Protein AF-A0A955YNJ1-F1 (afdb_monomer)

Secondary structure (DSSP, 8-state):
--HHHHHHHHHHHH-S-EEHHHHHHHHHHTT--S---S-HHHHHHHHHHHHHHHSSS--SEEEEETTEEEETTS-HHHHHHHHH--S---PPPPP-----------------------------------------S----------S---------------------------------------------------------------------------------------TTPPPPTT---THHHHHHHHHHHHTS--S-EEHHHHHHHHHHTTSS-S-HHHHHHHHHHHHHHHHHHHHHTTPPPSEEEETTEEEEGGGGS-HHHHHHHHHHHHHHHHHHHHHHHHHHHHHHHS-HHHHHHHHHHHHHHTTEEEEEE---TT--TTEEEEEEEEEETTEEEEEEEEEESSS-B-HHHHHHHHHHGGGGTS-SEEEEEESSPBPHHHHHHHT-TTSPPEEEE-HHHHHHHHHHHT--

Nearest PDB structures (foldseek):
  4oc8-assembly1_B  TM=5.373E-01  e=1.721E-03  Azoarcus olearius
  6hlq-assembly1_E  TM=5.068E-01  e=3.577E-02  Saccharomyces cerevisiae S288C
  3ixm-assembly1_A  TM=4.733E-01  e=4.943E-01  Bordetella bronchiseptica

pLDDT: mean 71.34, std 25.49, range [25.73, 97.44]

Mean predicted aligned error: 22.09 Å

Structure (mmCIF, N/CA/C/O backbone):
data_AF-A0A955YNJ1-F1
#
_entry.id   AF-A0A955YNJ1-F1
#
loop_
_atom_site.group_PDB
_atom_site.id
_atom_site.type_symbol
_atom_site.label_atom_id
_atom_site.label_alt_id
_atom_site.label_comp_id
_atom_site.label_asym_id
_atom_site.label_entity_id
_atom_site.label_seq_id
_atom_site.pdbx_PDB_ins_code
_atom_site.Cartn_x
_atom_site.Cartn_y
_atom_site.Cartn_z
_atom_site.occupancy
_atom_site.B_iso_or_equiv
_atom_site.auth_seq_id
_atom_site.auth_comp_id
_atom_site.auth_asym_id
_atom_site.auth_atom_id
_atom_site.pdbx_PDB_model_num
ATOM 1 N N . MET A 1 1 ? 34.100 29.146 15.287 1.00 80.81 1 MET A N 1
ATOM 2 C CA . MET A 1 1 ? 34.875 27.927 14.951 1.00 80.81 1 MET A CA 1
ATOM 3 C C . MET A 1 1 ? 34.060 27.029 14.022 1.00 80.81 1 MET A C 1
ATOM 5 O O . MET A 1 1 ? 32.930 27.382 13.689 1.00 80.81 1 MET A O 1
ATOM 9 N N . THR A 1 2 ? 34.606 25.895 13.573 1.00 85.94 2 THR A N 1
ATOM 10 C CA . THR A 1 2 ? 33.835 24.856 12.864 1.00 85.94 2 THR A CA 1
ATOM 11 C C . THR A 1 2 ? 33.029 23.984 13.838 1.00 85.94 2 THR A C 1
ATOM 13 O O . THR A 1 2 ? 33.345 23.898 15.022 1.00 85.94 2 THR A O 1
ATOM 16 N N . PHE A 1 3 ? 32.004 23.283 13.334 1.00 86.19 3 PHE A N 1
ATOM 17 C CA . PHE A 1 3 ? 31.152 22.387 14.137 1.00 86.19 3 PHE A CA 1
ATOM 18 C C . PHE A 1 3 ? 31.936 21.314 14.913 1.00 86.19 3 PHE A C 1
ATOM 20 O O . PHE A 1 3 ? 31.591 20.997 16.045 1.00 86.19 3 PHE A O 1
ATOM 27 N N . THR A 1 4 ? 32.997 20.755 14.326 1.00 85.75 4 THR A N 1
ATOM 28 C CA . THR A 1 4 ? 33.820 19.719 14.972 1.00 85.75 4 THR A CA 1
ATOM 29 C C . THR A 1 4 ? 34.714 20.276 16.076 1.00 85.75 4 THR A C 1
ATOM 31 O O . THR A 1 4 ? 34.891 19.612 17.089 1.00 85.75 4 THR A O 1
ATOM 34 N N . GLU A 1 5 ? 35.243 21.490 15.912 1.00 87.56 5 GLU A N 1
ATOM 35 C CA . GLU A 1 5 ? 36.057 22.165 16.935 1.00 87.56 5 GLU A CA 1
ATOM 36 C C . GLU A 1 5 ? 35.188 22.599 18.120 1.00 87.56 5 GLU A C 1
ATOM 38 O O . GLU A 1 5 ? 35.498 22.257 19.259 1.00 87.56 5 GLU A O 1
ATOM 43 N N . ALA A 1 6 ? 34.046 23.241 17.843 1.00 87.94 6 ALA A N 1
ATOM 44 C CA . ALA A 1 6 ? 33.083 23.648 18.866 1.00 87.94 6 ALA A CA 1
ATOM 45 C C . ALA A 1 6 ? 32.592 22.447 19.699 1.00 87.94 6 ALA A C 1
ATOM 47 O O . ALA A 1 6 ? 32.479 22.541 20.916 1.00 87.94 6 ALA A O 1
ATOM 48 N N . ALA A 1 7 ? 32.366 21.287 19.072 1.00 87.38 7 ALA A N 1
ATOM 49 C CA . ALA A 1 7 ? 31.993 20.071 19.793 1.00 87.38 7 ALA A CA 1
ATOM 50 C C . ALA A 1 7 ? 33.108 19.525 20.706 1.00 87.38 7 ALA A C 1
ATOM 52 O O . ALA A 1 7 ? 32.802 19.014 21.782 1.00 87.38 7 ALA A O 1
ATOM 53 N N . VAL A 1 8 ? 34.388 19.631 20.316 1.00 87.62 8 VAL A N 1
ATOM 54 C CA . VAL A 1 8 ? 35.515 19.277 21.203 1.00 87.62 8 VAL A CA 1
ATOM 55 C C . VAL A 1 8 ? 35.560 20.218 22.404 1.00 87.62 8 VAL A C 1
ATOM 57 O O . VAL A 1 8 ? 35.722 19.754 23.530 1.00 87.62 8 VAL A O 1
ATOM 60 N N . GLU A 1 9 ? 35.394 21.520 22.182 1.00 84.94 9 GLU A N 1
ATOM 61 C CA . GLU A 1 9 ? 35.435 22.532 23.239 1.00 84.94 9 GLU A CA 1
ATOM 62 C C . GLU A 1 9 ? 34.272 22.385 24.231 1.00 84.94 9 GLU A C 1
ATOM 64 O O . GLU A 1 9 ? 34.509 22.299 25.434 1.00 84.94 9 GLU A O 1
ATOM 69 N N . VAL A 1 10 ? 33.034 22.229 23.747 1.00 87.06 10 VAL A N 1
ATOM 70 C CA . VAL A 1 10 ? 31.856 21.970 24.597 1.00 87.06 10 VAL A CA 1
ATOM 71 C C . VAL A 1 10 ? 32.024 20.693 25.424 1.00 87.06 10 VAL A C 1
ATOM 73 O O . VAL A 1 10 ? 31.745 20.697 26.622 1.00 87.06 10 VAL A O 1
ATOM 76 N N . LEU A 1 11 ? 32.531 19.606 24.831 1.00 86.38 11 LEU A N 1
ATOM 77 C CA . LEU A 1 11 ? 32.785 18.377 25.585 1.00 86.38 11 LEU A CA 1
ATOM 78 C C . LEU A 1 11 ? 33.922 18.547 26.609 1.00 86.38 11 LEU A C 1
ATOM 80 O O . LEU A 1 11 ? 33.821 17.993 27.701 1.00 86.38 11 LEU A O 1
ATOM 84 N N . ARG A 1 12 ? 34.968 19.337 26.317 1.00 84.81 12 ARG A N 1
ATOM 85 C CA . ARG A 1 12 ? 36.025 19.658 27.298 1.00 84.81 12 ARG A CA 1
ATOM 86 C C . ARG A 1 12 ? 35.488 20.460 28.479 1.00 84.81 12 ARG A C 1
ATOM 88 O O . ARG A 1 12 ? 35.883 20.191 29.606 1.00 84.81 12 ARG A O 1
ATOM 95 N N . LEU A 1 13 ? 34.588 21.406 28.219 1.00 83.19 13 LEU A N 1
ATOM 96 C CA . LEU A 1 13 ? 33.964 22.252 29.237 1.00 83.19 13 LEU A CA 1
ATOM 97 C C . LEU A 1 13 ? 33.027 21.467 30.166 1.00 83.19 13 LEU A C 1
ATOM 99 O O . LEU A 1 13 ? 33.004 21.735 31.362 1.00 83.19 13 LEU A O 1
ATOM 103 N N . VAL A 1 14 ? 32.264 20.505 29.635 1.00 84.31 14 VAL A N 1
ATOM 104 C CA . VAL A 1 14 ? 31.293 19.722 30.428 1.00 84.31 14 VAL A CA 1
ATOM 105 C C . VAL A 1 14 ? 31.910 18.463 31.056 1.00 84.31 14 VAL A C 1
ATOM 107 O O . VAL A 1 14 ? 31.402 17.955 32.054 1.00 84.31 14 VAL A O 1
ATOM 110 N N . GLY A 1 15 ? 32.998 17.928 30.492 1.00 79.31 15 GLY A N 1
ATOM 111 C CA . GLY A 1 15 ? 33.720 16.779 31.053 1.00 79.31 15 GLY A CA 1
ATOM 112 C C . GLY A 1 15 ? 32.962 15.442 31.016 1.00 79.31 15 GLY A C 1
ATOM 113 O O . GLY A 1 15 ? 33.408 14.470 31.622 1.00 79.31 15 GLY A O 1
ATOM 114 N N . LYS A 1 16 ? 31.816 15.372 30.322 1.00 83.50 16 LYS A N 1
ATOM 115 C CA . LYS A 1 16 ? 30.956 14.180 30.208 1.00 83.50 16 LYS A CA 1
ATOM 116 C C . LYS A 1 16 ? 30.508 13.955 28.754 1.00 83.50 16 LYS A C 1
ATOM 118 O O . LYS A 1 16 ? 30.403 14.924 28.000 1.00 83.50 16 LYS A O 1
ATOM 123 N N . PRO A 1 17 ? 30.219 12.708 28.327 1.00 87.94 17 PRO A N 1
ATOM 124 C CA . PRO A 1 17 ? 29.594 12.443 27.032 1.00 87.94 17 PRO A CA 1
ATOM 125 C C . PRO A 1 17 ? 28.203 13.084 26.933 1.00 87.94 17 PRO A C 1
ATOM 127 O O . PRO A 1 17 ? 27.375 12.896 27.820 1.00 87.94 17 PRO A O 1
ATOM 130 N N . LEU A 1 18 ? 27.922 13.789 25.835 1.00 88.44 18 LEU A N 1
ATOM 131 C CA . LEU A 1 18 ? 26.659 14.499 25.612 1.00 88.44 18 LEU A CA 1
ATOM 132 C C . LEU A 1 18 ? 25.977 14.087 24.305 1.00 88.44 18 LEU A C 1
ATOM 134 O O . LEU A 1 18 ? 26.606 13.630 23.348 1.00 88.44 18 LEU A O 1
ATOM 138 N N . HIS A 1 19 ? 24.658 14.271 24.254 1.00 91.12 19 HIS A N 1
ATOM 139 C CA . HIS A 1 19 ? 23.884 14.108 23.027 1.00 91.12 19 HIS A CA 1
ATOM 140 C C . HIS A 1 19 ? 24.157 15.264 22.050 1.00 91.12 19 HIS A C 1
ATOM 142 O O . HIS A 1 19 ? 24.290 16.410 22.478 1.00 91.12 19 HIS A O 1
ATOM 148 N N . TYR A 1 20 ? 24.186 14.999 20.737 1.00 89.44 20 TYR A N 1
ATOM 149 C CA . TYR A 1 20 ? 24.501 16.021 19.719 1.00 89.44 20 TYR A CA 1
ATOM 150 C C . TYR A 1 20 ? 23.616 17.272 19.800 1.00 89.44 20 TYR A C 1
ATOM 152 O O . TYR A 1 20 ? 24.065 18.350 19.416 1.00 89.44 20 TYR A O 1
ATOM 160 N N . LYS A 1 21 ? 22.376 17.129 20.290 1.00 90.00 21 LYS A N 1
ATOM 161 C CA . LYS A 1 21 ? 21.459 18.248 20.512 1.00 90.00 21 LYS A CA 1
ATOM 162 C C . LYS A 1 21 ? 21.994 19.195 21.593 1.00 90.00 21 LYS A C 1
ATOM 164 O O . LYS A 1 21 ? 22.372 20.303 21.248 1.00 90.00 21 LYS A O 1
ATOM 169 N N . ALA A 1 22 ? 22.213 18.704 22.814 1.00 87.44 22 ALA A N 1
ATOM 170 C CA . ALA A 1 22 ? 22.813 19.486 23.901 1.00 87.44 22 ALA A CA 1
ATOM 171 C C . ALA A 1 22 ? 24.188 20.082 23.531 1.00 87.44 22 ALA A C 1
ATOM 173 O O . ALA A 1 22 ? 24.481 21.221 23.874 1.00 87.44 22 ALA A O 1
ATOM 174 N N . ILE A 1 23 ? 25.018 19.356 22.764 1.00 89.50 23 ILE A N 1
ATOM 175 C CA . ILE A 1 23 ? 26.287 19.900 22.236 1.00 89.50 23 ILE A CA 1
ATOM 176 C C . ILE A 1 23 ? 26.038 21.090 21.293 1.00 89.50 23 ILE A C 1
ATOM 178 O O . ILE A 1 23 ? 26.808 22.045 21.292 1.00 89.50 23 ILE A O 1
ATOM 182 N N . THR A 1 24 ? 24.981 21.035 20.479 1.00 89.69 24 THR A N 1
ATOM 183 C CA . THR A 1 24 ? 24.590 22.130 19.580 1.00 89.69 24 THR A CA 1
ATOM 184 C C . THR A 1 24 ? 24.049 23.319 20.365 1.00 89.69 24 THR A C 1
ATOM 186 O O . THR A 1 24 ? 24.450 24.441 20.080 1.00 89.69 24 THR A O 1
ATOM 189 N N . ASP A 1 25 ? 23.193 23.072 21.356 1.00 89.75 25 ASP A N 1
ATOM 190 C CA . ASP A 1 25 ? 22.555 24.113 22.164 1.00 89.75 25 ASP A CA 1
ATOM 191 C C . ASP A 1 25 ? 23.616 24.928 22.930 1.00 89.75 25 ASP A C 1
ATOM 193 O O . ASP A 1 25 ? 23.695 26.143 22.760 1.00 89.75 25 ASP A O 1
ATOM 197 N N . ILE A 1 26 ? 24.543 24.259 23.631 1.00 88.00 26 ILE A N 1
ATOM 198 C CA . ILE A 1 26 ? 25.661 24.911 24.345 1.00 88.00 26 ILE A CA 1
ATOM 199 C C . ILE A 1 26 ? 26.624 25.621 23.367 1.00 88.00 26 ILE A C 1
ATOM 201 O O . ILE A 1 26 ? 27.182 26.673 23.683 1.00 88.00 26 ILE A O 1
ATOM 205 N N . ALA A 1 27 ? 26.828 25.080 22.159 1.00 89.19 27 ALA A N 1
ATOM 206 C CA . ALA A 1 27 ? 27.670 25.716 21.139 1.00 89.19 27 ALA A CA 1
ATOM 207 C C . ALA A 1 27 ? 27.032 26.971 20.508 1.00 89.19 27 ALA A C 1
ATOM 209 O O . ALA A 1 27 ? 27.760 27.809 19.971 1.00 89.19 27 ALA A O 1
ATOM 210 N N . ILE A 1 28 ? 25.700 27.096 20.558 1.00 88.56 28 ILE A N 1
ATOM 211 C CA . ILE A 1 28 ? 24.958 28.305 20.175 1.00 88.56 28 ILE A CA 1
ATOM 212 C C . ILE A 1 28 ? 24.987 29.315 21.325 1.00 88.56 28 ILE A C 1
ATOM 214 O O . ILE A 1 28 ? 25.349 30.464 21.100 1.00 88.56 28 ILE A O 1
ATOM 218 N N . GLU A 1 29 ? 24.676 28.877 22.547 1.00 87.88 29 GLU A N 1
ATOM 219 C CA . GLU A 1 29 ? 24.654 29.705 23.762 1.00 87.88 29 GLU A CA 1
ATOM 220 C C . GLU A 1 29 ? 25.999 30.402 24.035 1.00 87.88 29 GLU A C 1
ATOM 222 O O . GLU A 1 29 ? 26.031 31.543 24.486 1.00 87.88 29 GLU A O 1
ATOM 227 N N . ARG A 1 30 ? 27.118 29.742 23.708 1.00 83.44 30 ARG A N 1
ATOM 228 C CA . ARG A 1 30 ? 28.481 30.290 23.847 1.00 83.44 30 ARG A CA 1
ATOM 229 C C . ARG A 1 30 ? 29.052 30.912 22.564 1.00 83.44 30 ARG A C 1
ATOM 231 O O . ARG A 1 30 ? 30.258 31.125 22.487 1.00 83.44 30 ARG A O 1
ATOM 238 N N . GLU A 1 31 ? 28.223 31.138 21.542 1.00 84.69 31 GLU A N 1
ATOM 239 C CA . GLU A 1 31 ? 28.591 31.740 20.244 1.00 84.69 31 GLU A CA 1
ATOM 240 C C . GLU A 1 31 ? 29.795 31.078 19.521 1.00 84.69 31 GLU A C 1
ATOM 242 O O . GLU A 1 31 ? 30.463 31.675 18.674 1.00 84.69 31 GLU A O 1
ATOM 247 N N . LEU A 1 32 ? 30.070 29.795 19.795 1.00 84.25 32 LEU A N 1
ATOM 248 C CA . LEU A 1 32 ? 31.243 29.083 19.261 1.00 84.25 32 LEU A CA 1
ATOM 249 C C . LEU A 1 32 ? 31.121 28.769 17.757 1.00 84.25 32 LEU A C 1
ATOM 251 O O . LEU A 1 32 ? 32.120 28.482 17.083 1.00 84.25 32 LEU A O 1
ATOM 255 N N . LEU A 1 33 ? 29.908 28.820 17.202 1.00 84.50 33 LEU A N 1
ATOM 256 C CA . LEU A 1 33 ? 29.600 28.516 15.802 1.00 84.50 33 LEU A CA 1
ATOM 257 C C . LEU A 1 33 ? 29.501 29.792 14.957 1.00 84.50 33 LEU A C 1
ATOM 259 O O . LEU A 1 33 ? 28.614 30.613 15.152 1.00 84.50 33 LEU A O 1
ATOM 263 N N . SER A 1 34 ? 30.359 29.921 13.939 1.00 74.50 34 SER A N 1
ATOM 264 C CA . SER A 1 34 ? 30.374 31.111 13.069 1.00 74.50 34 SER A CA 1
ATOM 265 C C . SER A 1 34 ? 29.200 31.188 12.086 1.00 74.50 34 SER A C 1
ATOM 267 O O . SER A 1 34 ? 28.836 32.277 11.648 1.00 74.50 34 SER A O 1
ATOM 269 N N . HIS A 1 35 ? 28.618 30.045 11.710 1.00 77.62 35 HIS A N 1
ATOM 270 C CA . HIS A 1 35 ? 27.505 29.970 10.764 1.00 77.62 35 HIS A CA 1
ATOM 271 C C . HIS A 1 35 ? 26.498 28.897 11.184 1.00 77.62 35 HIS A C 1
ATOM 273 O O . HIS A 1 35 ? 26.785 27.698 11.130 1.00 77.62 35 HIS A O 1
ATOM 279 N N . LEU A 1 36 ? 25.291 29.333 11.540 1.00 78.88 36 LEU A N 1
ATOM 280 C CA . LEU A 1 36 ? 24.154 28.460 11.807 1.00 78.88 36 LEU A CA 1
ATOM 281 C C . LEU A 1 36 ? 23.357 28.256 10.512 1.00 78.88 36 LEU A C 1
ATOM 283 O O . LEU A 1 36 ? 22.836 29.201 9.924 1.00 78.88 36 LEU A O 1
ATOM 287 N N . GLY A 1 37 ? 23.286 27.010 10.038 1.00 79.38 37 GLY A N 1
ATOM 288 C CA . GLY A 1 37 ? 22.382 26.634 8.949 1.00 79.38 37 GLY A CA 1
ATOM 289 C C . GLY A 1 37 ? 20.933 26.506 9.432 1.00 79.38 37 GLY A C 1
ATOM 290 O O . GLY A 1 37 ? 20.667 26.555 10.629 1.00 79.38 37 GLY A O 1
ATOM 291 N N . LYS A 1 38 ? 19.993 26.232 8.515 1.00 80.81 38 LYS A N 1
ATOM 292 C CA . LYS A 1 38 ? 18.558 26.032 8.837 1.00 80.81 38 LYS A CA 1
ATOM 293 C C . LYS A 1 38 ? 18.278 24.921 9.869 1.00 80.81 38 LYS A C 1
ATOM 295 O O . LYS A 1 38 ? 17.184 24.859 10.416 1.00 80.81 38 LYS A O 1
ATOM 300 N N . SER A 1 39 ? 19.231 24.017 10.101 1.00 85.50 39 SER A N 1
ATOM 301 C CA . SER A 1 39 ? 19.138 22.949 11.104 1.00 85.50 39 SER A CA 1
ATOM 302 C C . SER A 1 39 ? 20.535 22.647 11.673 1.00 85.50 39 SER A C 1
ATOM 304 O O . SER A 1 39 ? 21.237 21.766 11.154 1.00 85.50 39 SER A O 1
ATOM 306 N N . PRO A 1 40 ? 20.991 23.390 12.701 1.00 86.69 40 PRO A N 1
ATOM 307 C CA . PRO A 1 40 ? 22.338 23.231 13.243 1.00 86.69 40 PRO A CA 1
ATOM 308 C C . PRO A 1 40 ? 22.528 21.854 13.901 1.00 86.69 40 PRO A C 1
ATOM 310 O O . PRO A 1 40 ? 23.561 21.232 13.672 1.00 86.69 40 PRO A O 1
ATOM 313 N N . GLU A 1 41 ? 21.510 21.309 14.581 1.00 89.19 41 GLU A N 1
ATOM 314 C CA . GLU A 1 41 ? 21.565 19.990 15.241 1.00 89.19 41 GLU A CA 1
ATOM 315 C C . GLU A 1 41 ? 21.887 18.840 14.264 1.00 89.19 41 GLU A C 1
ATOM 317 O O . GLU A 1 41 ? 22.769 18.010 14.501 1.00 89.19 41 GLU A O 1
ATOM 322 N N . ILE A 1 42 ? 21.186 18.801 13.124 1.00 88.81 42 ILE A N 1
ATOM 323 C CA . ILE A 1 42 ? 21.358 17.774 12.082 1.00 88.81 42 ILE A CA 1
ATOM 324 C C . ILE A 1 42 ? 22.740 17.913 11.431 1.00 88.81 42 ILE A C 1
ATOM 326 O O . ILE A 1 42 ? 23.410 16.914 11.141 1.00 88.81 42 ILE A O 1
ATOM 330 N N . THR A 1 43 ? 23.191 19.157 11.246 1.00 88.38 43 THR A N 1
ATOM 331 C CA . THR A 1 43 ? 24.521 19.478 10.715 1.00 88.38 43 THR A CA 1
ATOM 332 C C . THR A 1 43 ? 25.617 19.004 11.673 1.00 88.38 43 THR A C 1
ATOM 334 O O . THR A 1 43 ? 26.554 18.334 11.235 1.00 88.38 43 THR A O 1
ATOM 337 N N . MET A 1 44 ? 25.468 19.268 12.976 1.00 89.44 44 MET A N 1
ATOM 338 C CA . MET A 1 44 ? 26.376 18.834 14.041 1.00 89.44 44 MET A CA 1
ATOM 339 C C . MET A 1 44 ? 26.502 17.303 14.073 1.00 89.44 44 MET A C 1
ATOM 341 O O . MET A 1 44 ? 27.602 16.771 13.915 1.00 89.44 44 MET A O 1
ATOM 345 N N . ASN A 1 45 ? 25.379 16.580 14.164 1.00 89.56 45 ASN A N 1
ATOM 346 C CA . ASN A 1 45 ? 25.359 15.111 14.165 1.00 89.56 45 ASN A CA 1
ATOM 347 C C . ASN A 1 45 ? 26.035 14.522 12.912 1.00 89.56 45 ASN A C 1
ATOM 349 O O . ASN A 1 45 ? 26.871 13.623 13.008 1.00 89.56 45 ASN A O 1
ATOM 353 N N . SER A 1 46 ? 25.735 15.070 11.730 1.00 87.31 46 SER A N 1
ATOM 354 C CA . SER A 1 46 ? 26.306 14.601 10.460 1.00 87.31 46 SER A CA 1
ATOM 355 C C . SER A 1 46 ? 27.818 14.835 10.374 1.00 87.31 46 SER A C 1
ATOM 357 O O . SER A 1 46 ? 28.554 13.960 9.907 1.00 87.31 46 SER A O 1
ATOM 359 N N . ARG A 1 47 ? 28.308 15.987 10.855 1.00 87.00 47 ARG A N 1
ATOM 360 C CA . ARG A 1 47 ? 29.744 16.313 10.915 1.00 87.00 47 ARG A CA 1
ATOM 361 C C . ARG A 1 47 ? 30.484 15.383 11.879 1.00 87.00 47 ARG A C 1
ATOM 363 O O . ARG A 1 47 ? 31.474 14.775 11.474 1.00 87.00 47 ARG A O 1
ATOM 370 N N . LEU A 1 48 ? 29.960 15.192 13.090 1.00 86.81 48 LEU A N 1
ATOM 371 C CA . LEU A 1 48 ? 30.530 14.298 14.104 1.00 86.81 48 LEU A CA 1
ATOM 372 C C . LEU A 1 48 ? 30.540 12.832 13.649 1.00 86.81 48 LEU A C 1
ATOM 374 O O . LEU A 1 48 ? 31.569 12.161 13.719 1.00 86.81 48 LEU A O 1
ATOM 378 N N . ALA A 1 49 ? 29.427 12.339 13.100 1.00 84.44 49 ALA A N 1
ATOM 379 C CA . ALA A 1 49 ? 29.333 10.976 12.582 1.00 84.44 49 ALA A CA 1
ATOM 380 C C . ALA A 1 49 ? 30.256 10.726 11.376 1.00 84.44 49 ALA A C 1
ATOM 382 O O . ALA A 1 49 ? 30.702 9.595 11.179 1.00 84.44 49 ALA A O 1
ATOM 383 N N . THR A 1 50 ? 30.548 11.755 10.573 1.00 83.94 50 THR A N 1
ATOM 384 C CA . THR A 1 50 ? 31.508 11.660 9.461 1.00 83.94 50 THR A CA 1
ATOM 385 C C . THR A 1 50 ? 32.946 11.644 9.971 1.00 83.94 50 THR A C 1
ATOM 387 O O . THR A 1 50 ? 33.722 10.809 9.519 1.00 83.94 50 THR A O 1
ATOM 390 N N . MET A 1 51 ? 33.291 12.494 10.944 1.00 80.38 51 MET A N 1
ATOM 391 C CA . MET A 1 51 ? 34.622 12.530 11.566 1.00 80.38 51 MET A CA 1
ATOM 392 C C . MET A 1 51 ? 34.980 11.176 12.201 1.00 80.38 51 MET A C 1
ATOM 394 O O . MET A 1 51 ? 35.969 10.555 11.820 1.00 80.38 51 MET A O 1
ATOM 398 N N . VAL A 1 52 ? 34.089 10.637 13.044 1.00 82.19 52 VAL A N 1
ATOM 399 C CA . VAL A 1 52 ? 34.262 9.327 13.706 1.00 82.19 52 VAL A CA 1
ATOM 400 C C . VAL A 1 52 ? 34.353 8.152 12.711 1.00 82.19 52 VAL A C 1
ATOM 402 O O . VAL A 1 52 ? 34.913 7.109 13.040 1.00 82.19 52 VAL A O 1
ATOM 405 N N . LYS A 1 53 ? 33.820 8.288 11.487 1.00 75.81 53 LYS A N 1
ATOM 406 C CA . LYS A 1 53 ? 33.940 7.269 10.424 1.00 75.81 53 LYS A CA 1
ATOM 407 C C . LYS A 1 53 ? 35.186 7.430 9.551 1.00 75.81 53 LYS A C 1
ATOM 409 O O . LYS A 1 53 ? 35.666 6.435 9.012 1.00 75.81 53 LYS A O 1
ATOM 414 N N . LYS A 1 54 ? 35.640 8.666 9.331 1.00 69.19 54 LYS A N 1
ATOM 415 C CA . LYS A 1 54 ? 36.729 8.991 8.401 1.00 69.19 54 LYS A CA 1
ATOM 416 C C . LYS A 1 54 ? 38.096 8.761 9.041 1.00 69.19 54 LYS A C 1
ATOM 418 O O . LYS A 1 54 ? 38.987 8.220 8.388 1.00 69.19 54 LYS A O 1
ATOM 423 N N . ASP A 1 55 ? 38.230 9.112 10.314 1.00 60.31 55 ASP A N 1
ATOM 424 C CA . ASP A 1 55 ? 39.490 9.002 11.036 1.00 60.31 55 ASP A CA 1
ATOM 425 C C . ASP A 1 55 ? 39.586 7.613 11.678 1.00 60.31 55 ASP A C 1
ATOM 427 O O . ASP A 1 55 ? 38.863 7.291 12.622 1.00 60.31 55 ASP A O 1
ATOM 431 N N . ARG A 1 56 ? 40.489 6.769 11.158 1.00 50.62 56 ARG A N 1
ATOM 432 C CA . ARG A 1 56 ? 40.722 5.378 11.600 1.00 50.62 56 ARG A CA 1
ATOM 433 C C . ARG A 1 56 ? 41.410 5.297 12.973 1.00 50.62 56 ARG A C 1
ATOM 435 O O . ARG A 1 56 ? 42.469 4.695 13.104 1.00 50.62 56 ARG A O 1
ATOM 442 N N . GLY A 1 57 ? 40.800 5.886 13.995 1.00 56.91 57 GLY A N 1
ATOM 443 C CA . GLY A 1 57 ? 41.300 5.848 15.365 1.00 56.91 57 GLY A CA 1
ATOM 444 C C . GLY A 1 57 ? 42.087 7.078 15.815 1.00 56.91 57 GLY A C 1
ATOM 445 O O . GLY A 1 57 ? 42.613 7.029 16.914 1.00 56.91 57 GLY A O 1
ATOM 446 N N . ASP A 1 58 ? 42.093 8.200 15.084 1.00 57.50 58 ASP A N 1
ATOM 447 C CA . ASP A 1 58 ? 42.790 9.444 15.496 1.00 57.50 58 ASP A CA 1
ATOM 448 C C . ASP A 1 58 ? 41.871 10.644 15.816 1.00 57.50 58 ASP A C 1
ATOM 450 O O . ASP A 1 58 ? 42.336 11.638 16.366 1.00 57.50 58 ASP A O 1
ATOM 454 N N . ALA A 1 59 ? 40.554 10.556 15.583 1.00 64.88 59 ALA A N 1
ATOM 455 C CA . ALA A 1 59 ? 39.627 11.627 15.975 1.00 64.88 59 ALA A CA 1
ATOM 456 C C . ALA A 1 59 ? 39.584 11.833 17.512 1.00 64.88 59 ALA A C 1
ATOM 458 O O . ALA A 1 59 ? 39.379 10.852 18.237 1.00 64.88 59 ALA A O 1
ATOM 459 N N . PRO A 1 60 ? 39.659 13.077 18.034 1.00 73.81 60 PRO A N 1
ATOM 460 C CA . PRO A 1 60 ? 39.538 13.359 19.474 1.00 73.81 60 PRO A CA 1
ATOM 461 C C . PRO A 1 60 ? 38.204 12.919 20.102 1.00 73.81 60 PRO A C 1
ATOM 463 O O . PRO A 1 60 ? 38.115 12.725 21.315 1.00 73.81 60 PRO A O 1
ATOM 466 N N . ILE A 1 61 ? 37.168 12.756 19.273 1.00 81.12 61 ILE A N 1
ATOM 467 C CA . ILE A 1 61 ? 35.803 12.400 19.664 1.00 81.12 61 ILE A CA 1
ATOM 468 C C . ILE A 1 61 ? 35.543 10.913 19.392 1.00 81.12 61 ILE A C 1
ATOM 470 O O . ILE A 1 61 ? 35.858 10.395 18.321 1.00 81.12 61 ILE A O 1
ATOM 474 N N . ILE A 1 62 ? 34.895 10.248 20.346 1.00 83.62 62 ILE A N 1
ATOM 475 C CA . ILE A 1 62 ? 34.369 8.885 20.244 1.00 83.62 62 ILE A CA 1
ATOM 476 C C . ILE A 1 62 ? 32.835 8.893 20.292 1.00 83.62 62 ILE A C 1
ATOM 478 O O . ILE A 1 62 ? 32.208 9.762 20.902 1.00 83.62 62 ILE A O 1
ATOM 482 N N . LYS A 1 63 ? 32.207 7.901 19.655 1.00 84.31 63 LYS A N 1
ATOM 483 C CA . LYS A 1 63 ? 30.755 7.689 19.720 1.00 84.31 63 LYS A CA 1
ATOM 484 C C . LYS A 1 63 ? 30.439 6.630 20.776 1.00 84.31 63 LYS A C 1
ATOM 486 O O . LYS A 1 63 ? 30.777 5.468 20.580 1.00 84.31 63 LYS A O 1
ATOM 491 N N . VAL A 1 64 ? 29.770 7.033 21.856 1.00 82.31 64 VAL A N 1
ATOM 492 C CA . VAL A 1 64 ? 29.467 6.164 23.011 1.00 82.31 64 VAL A CA 1
ATOM 493 C C . VAL A 1 64 ? 28.132 5.433 22.826 1.00 82.31 64 VAL A C 1
ATOM 495 O O . VAL A 1 64 ? 28.043 4.225 23.023 1.00 82.31 64 VAL A O 1
ATOM 498 N N . LYS A 1 65 ? 27.095 6.153 22.381 1.00 78.81 65 LYS A N 1
ATOM 499 C CA . LYS A 1 65 ? 25.749 5.627 22.074 1.00 78.81 65 LYS A CA 1
ATOM 500 C C . LYS A 1 65 ? 25.236 6.236 20.756 1.00 78.81 65 LYS A C 1
ATOM 502 O O . LYS A 1 65 ? 25.836 7.179 20.231 1.00 78.81 65 LYS A O 1
ATOM 507 N N . PRO A 1 66 ? 24.136 5.738 20.161 1.00 76.81 66 PRO A N 1
ATOM 508 C CA . PRO A 1 66 ? 23.448 6.447 19.083 1.00 76.81 66 PRO A CA 1
ATOM 509 C C . PRO A 1 66 ? 23.105 7.886 19.511 1.00 76.81 66 PRO A C 1
ATOM 511 O O . PRO A 1 66 ? 22.377 8.085 20.471 1.00 76.81 66 PRO A O 1
ATOM 514 N N . GLY A 1 67 ? 23.686 8.879 18.831 1.00 80.50 67 GLY A N 1
ATOM 515 C CA . GLY A 1 67 ? 23.496 10.304 19.127 1.00 80.50 67 GLY A CA 1
ATOM 516 C C . GLY A 1 67 ? 24.359 10.892 20.256 1.00 80.50 67 GLY A C 1
ATOM 517 O O . GLY A 1 67 ? 24.429 12.114 20.354 1.00 80.50 67 GLY A O 1
ATOM 518 N N . VAL A 1 68 ? 25.051 10.075 21.062 1.00 88.56 68 VAL A N 1
ATOM 519 C CA . VAL A 1 68 ? 25.896 10.543 22.181 1.00 88.56 68 VAL A CA 1
ATOM 520 C C . VAL A 1 68 ? 27.377 10.441 21.824 1.00 88.56 68 VAL A C 1
ATOM 522 O O . VAL A 1 68 ? 27.874 9.368 21.459 1.00 88.56 68 VAL A O 1
ATOM 525 N N . PHE A 1 69 ? 28.078 11.560 21.971 1.00 86.62 69 PHE A N 1
ATOM 526 C CA . PHE A 1 69 ? 29.492 11.729 21.662 1.00 86.62 69 PHE A CA 1
ATOM 527 C C . PHE A 1 69 ? 30.257 12.143 22.924 1.00 86.62 69 PHE A C 1
ATOM 529 O O . PHE A 1 69 ? 29.737 12.875 23.761 1.00 86.62 69 PHE A O 1
ATOM 536 N N . GLY A 1 70 ? 31.489 11.665 23.068 1.00 87.12 70 GLY A N 1
ATOM 537 C CA . GLY A 1 70 ? 32.382 12.010 24.176 1.00 87.12 70 GLY A CA 1
ATOM 538 C C . GLY A 1 70 ? 33.816 12.168 23.686 1.00 87.12 70 GLY A C 1
ATOM 539 O O . GLY A 1 70 ? 34.128 11.797 22.555 1.00 87.12 70 GLY A O 1
ATOM 540 N N . LEU A 1 71 ? 34.694 12.717 24.519 1.00 84.06 71 LEU A N 1
ATOM 541 C CA . LEU A 1 71 ? 36.121 12.781 24.212 1.00 84.06 71 LEU A CA 1
ATOM 542 C C . LEU A 1 71 ? 36.798 11.457 24.548 1.00 84.06 71 LEU A C 1
ATOM 544 O O . LEU A 1 71 ? 36.392 10.742 25.461 1.00 84.06 71 LEU A O 1
ATOM 548 N N . ARG A 1 72 ? 37.868 11.148 23.816 1.00 75.69 72 ARG A N 1
ATOM 549 C CA . ARG A 1 72 ? 38.730 9.992 24.100 1.00 75.69 72 ARG A CA 1
ATOM 550 C C . ARG A 1 72 ? 39.474 10.109 25.433 1.00 75.69 72 ARG A C 1
ATOM 552 O O . ARG A 1 72 ? 39.831 9.097 26.018 1.00 75.69 72 ARG A O 1
ATOM 559 N N . GLU A 1 73 ? 39.711 11.340 25.876 1.00 73.50 73 GLU A N 1
ATOM 560 C CA . GLU A 1 73 ? 40.419 11.686 27.114 1.00 73.50 73 GLU A CA 1
ATOM 561 C C . GLU A 1 73 ? 39.563 11.447 28.380 1.00 73.50 73 GLU A C 1
ATOM 563 O O . GLU A 1 73 ? 40.056 11.640 29.485 1.00 73.50 73 GLU A O 1
ATOM 568 N N . PHE A 1 74 ? 38.294 11.030 28.247 1.00 75.62 74 PHE A N 1
ATOM 569 C CA . PHE A 1 74 ? 37.424 10.730 29.388 1.00 75.62 74 PHE A CA 1
ATOM 570 C C . PHE A 1 74 ? 37.707 9.353 30.000 1.00 75.62 74 PHE A C 1
ATOM 572 O O . PHE A 1 74 ? 37.783 8.345 29.294 1.00 75.62 74 PHE A O 1
ATOM 579 N N . ASP A 1 75 ? 37.761 9.304 31.333 1.00 61.62 75 ASP A N 1
ATOM 580 C CA . ASP A 1 75 ? 37.895 8.061 32.090 1.00 61.62 75 ASP A CA 1
ATOM 581 C C . ASP A 1 75 ? 36.746 7.082 31.815 1.00 61.62 75 ASP A C 1
ATOM 583 O O . ASP A 1 75 ? 35.575 7.458 31.696 1.00 61.62 75 ASP A O 1
ATOM 587 N N . ALA A 1 76 ? 37.073 5.787 31.804 1.00 60.75 76 ALA A N 1
ATOM 588 C CA . ALA A 1 76 ? 36.116 4.715 31.526 1.00 60.75 76 ALA A CA 1
ATOM 589 C C . ALA A 1 76 ? 34.890 4.736 32.463 1.00 60.75 76 ALA A C 1
ATOM 591 O O . ALA A 1 76 ? 33.788 4.414 32.027 1.00 60.75 76 ALA A O 1
ATOM 592 N N . ALA A 1 77 ? 35.054 5.184 33.714 1.00 59.28 77 ALA A N 1
ATOM 593 C CA . ALA A 1 77 ? 33.959 5.342 34.674 1.00 59.28 77 ALA A CA 1
ATOM 594 C C . ALA A 1 77 ? 32.938 6.427 34.268 1.00 59.28 77 ALA A C 1
ATOM 596 O O . ALA A 1 77 ? 31.746 6.280 34.525 1.00 59.28 77 ALA A O 1
ATOM 597 N N . VAL A 1 78 ? 33.376 7.498 33.595 1.00 61.50 78 VAL A N 1
ATOM 598 C CA . VAL A 1 78 ? 32.496 8.579 33.110 1.00 61.50 78 VAL A CA 1
ATOM 599 C C . VAL A 1 78 ? 31.711 8.122 31.875 1.00 61.50 78 VAL A C 1
ATOM 601 O O . VAL A 1 78 ? 30.539 8.460 31.702 1.00 61.50 78 VAL A O 1
ATOM 604 N N . ILE A 1 79 ? 32.343 7.300 31.033 1.00 63.06 79 ILE A N 1
ATOM 605 C CA . ILE A 1 79 ? 31.705 6.663 29.875 1.00 63.06 79 ILE A CA 1
ATOM 606 C C . ILE A 1 79 ? 30.650 5.637 30.333 1.00 63.06 79 ILE A C 1
ATOM 608 O O . ILE A 1 79 ? 29.581 5.555 29.726 1.00 63.06 79 ILE A O 1
ATOM 612 N N . ASP A 1 80 ? 30.915 4.902 31.417 1.00 57.94 80 ASP A N 1
ATOM 613 C CA . ASP A 1 80 ? 29.996 3.909 31.989 1.00 57.94 80 ASP A CA 1
ATOM 614 C C . ASP A 1 80 ? 28.825 4.547 32.765 1.00 57.94 80 ASP A C 1
ATOM 616 O O . ASP A 1 80 ? 27.681 4.113 32.637 1.00 57.94 80 ASP A O 1
ATOM 620 N N . ALA A 1 81 ? 29.038 5.673 33.455 1.00 59.31 81 ALA A N 1
ATOM 621 C CA . ALA A 1 81 ? 27.936 6.464 34.018 1.00 59.31 81 ALA A CA 1
ATOM 622 C C . ALA A 1 81 ? 26.930 6.890 32.923 1.00 59.31 81 ALA A C 1
ATOM 624 O O . ALA A 1 81 ? 25.724 6.652 33.037 1.00 59.31 81 ALA A O 1
ATOM 625 N N . ALA A 1 82 ? 27.437 7.387 31.787 1.00 57.25 82 ALA A N 1
ATOM 626 C CA . ALA A 1 82 ? 26.627 7.694 30.606 1.00 57.25 82 ALA A CA 1
ATOM 627 C C . ALA A 1 82 ? 26.024 6.443 29.920 1.00 57.25 82 ALA A C 1
ATOM 629 O O . ALA A 1 82 ? 25.136 6.567 29.067 1.00 57.25 82 ALA A O 1
ATOM 630 N N . MET A 1 83 ? 26.456 5.221 30.269 1.00 53.31 83 MET A N 1
ATOM 631 C CA . MET A 1 83 ? 25.809 3.980 29.830 1.00 53.31 83 MET A CA 1
ATOM 632 C C . MET A 1 83 ? 24.515 3.693 30.603 1.00 53.31 83 MET A C 1
ATOM 634 O O . MET A 1 83 ? 23.590 3.153 29.992 1.00 53.31 83 MET A O 1
ATOM 638 N N . HIS A 1 84 ? 24.404 4.081 31.876 1.00 47.09 84 HIS A N 1
ATOM 639 C CA . HIS A 1 84 ? 23.256 3.745 32.737 1.00 47.09 84 HIS A CA 1
ATOM 640 C C . HIS A 1 84 ? 22.205 4.857 32.883 1.00 47.09 84 HIS A C 1
ATOM 642 O O . HIS A 1 84 ? 21.043 4.557 33.159 1.00 47.09 84 HIS A O 1
ATOM 648 N N . GLU A 1 85 ? 22.559 6.116 32.627 1.00 49.66 85 GLU A N 1
ATOM 649 C CA . GLU A 1 85 ? 21.592 7.218 32.646 1.00 49.66 85 GLU A CA 1
ATOM 650 C C . GLU A 1 85 ? 20.684 7.168 31.399 1.00 49.66 85 GLU A C 1
ATOM 652 O O . GLU A 1 85 ? 21.150 7.129 30.250 1.00 49.66 85 GLU A O 1
ATOM 657 N N . SER A 1 86 ? 19.370 7.075 31.624 1.00 34.78 86 SER A N 1
ATOM 658 C CA . SER A 1 86 ? 18.373 6.746 30.598 1.00 34.78 86 SER A CA 1
ATOM 659 C C . SER A 1 86 ? 17.345 7.856 30.390 1.00 34.78 86 SER A C 1
ATOM 661 O O . SER A 1 86 ? 16.196 7.729 30.780 1.00 34.78 86 SER A O 1
ATOM 663 N N . GLY A 1 87 ? 17.755 8.884 29.646 1.00 40.97 87 GLY A N 1
ATOM 664 C CA . GLY A 1 87 ? 16.850 9.694 28.829 1.00 40.97 87 GLY A CA 1
ATOM 665 C C . GLY A 1 87 ? 15.984 10.739 29.544 1.00 40.97 87 GLY A C 1
ATOM 666 O O . GLY A 1 87 ? 15.012 10.404 30.206 1.00 40.97 87 GLY A O 1
ATOM 667 N N . GLN A 1 88 ? 16.242 11.988 29.149 1.00 36.75 88 GLN A N 1
ATOM 668 C CA . GLN A 1 88 ? 15.440 13.205 29.340 1.00 36.75 88 GLN A CA 1
ATOM 669 C C . GLN A 1 88 ? 15.692 14.010 30.623 1.00 36.75 88 GLN A C 1
ATOM 671 O O . GLN A 1 88 ? 16.012 13.478 31.677 1.00 36.75 88 GLN A O 1
ATOM 676 N N . ASP A 1 89 ? 15.564 15.320 30.407 1.00 33.91 89 ASP A N 1
ATOM 677 C CA . ASP A 1 89 ? 15.559 16.450 31.332 1.00 33.91 89 ASP A CA 1
ATOM 678 C C . ASP A 1 89 ? 16.871 16.729 32.091 1.00 33.91 89 ASP A C 1
ATOM 680 O O . ASP A 1 89 ? 17.193 16.146 33.121 1.00 33.91 89 ASP A O 1
ATOM 684 N N . PHE A 1 90 ? 17.631 17.691 31.549 1.00 34.72 90 PHE A N 1
ATOM 685 C CA . PHE A 1 90 ? 18.740 18.355 32.232 1.00 34.72 90 PHE A CA 1
ATOM 686 C C . PHE A 1 90 ? 18.294 19.782 32.565 1.00 34.72 90 PHE A C 1
ATOM 688 O O . PHE A 1 90 ? 18.353 20.671 31.714 1.00 34.72 90 PHE A O 1
ATOM 695 N N . GLU A 1 91 ? 17.800 19.985 33.785 1.00 30.31 91 GLU A N 1
ATOM 696 C CA . GLU A 1 91 ? 17.628 21.323 34.353 1.00 30.31 91 GLU A CA 1
ATOM 697 C C . GLU A 1 91 ? 19.015 21.899 34.665 1.00 30.31 91 GLU A C 1
ATOM 699 O O . GLU A 1 91 ? 19.863 21.232 35.264 1.00 30.31 91 GLU A O 1
ATOM 704 N N . LEU A 1 92 ? 19.272 23.127 34.214 1.00 38.91 92 LEU A N 1
ATOM 705 C CA . LEU A 1 92 ? 20.497 23.848 34.551 1.00 38.91 92 LEU A CA 1
ATOM 706 C C . LEU A 1 92 ? 20.471 24.183 36.050 1.00 38.91 92 LEU A C 1
ATOM 708 O O . LEU A 1 92 ? 19.483 24.765 36.501 1.00 38.91 92 LEU A O 1
ATOM 712 N N . PRO A 1 93 ? 21.531 23.880 36.823 1.00 34.59 93 PRO A N 1
ATOM 713 C CA . PRO A 1 93 ? 21.682 24.455 38.151 1.00 34.59 93 PRO A CA 1
ATOM 714 C C . PRO A 1 93 ? 21.725 25.980 38.026 1.00 34.59 93 PRO A C 1
ATOM 716 O O . PRO A 1 93 ? 22.470 26.506 37.194 1.00 34.59 93 PRO A O 1
ATOM 719 N N . GLU A 1 94 ? 20.944 26.684 38.845 1.00 33.59 94 GLU A N 1
ATOM 720 C CA . GLU A 1 9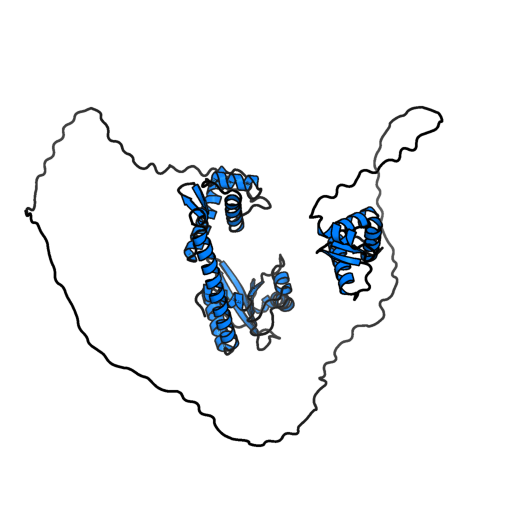4 ? 21.095 28.133 38.984 1.00 33.59 94 GLU A CA 1
ATOM 721 C C . GLU A 1 94 ? 22.537 28.449 39.422 1.00 33.59 94 GLU A C 1
ATOM 723 O O . GLU A 1 94 ? 23.128 27.677 40.185 1.00 33.59 94 GLU A O 1
ATOM 728 N N . PRO A 1 95 ? 23.145 29.541 38.927 1.00 38.78 95 PRO A N 1
ATOM 729 C CA . PRO A 1 95 ? 24.501 29.890 39.316 1.00 38.78 95 PRO A CA 1
ATOM 730 C C . PRO A 1 95 ? 24.540 30.194 40.815 1.00 38.78 95 PRO A C 1
ATOM 732 O O . PRO A 1 95 ? 23.867 31.113 41.279 1.00 38.78 95 PRO A O 1
ATOM 735 N N . GLU A 1 96 ? 25.369 29.454 41.556 1.00 32.62 96 GLU A N 1
ATOM 736 C CA . GLU A 1 96 ? 25.749 29.831 42.915 1.00 32.62 96 GLU A CA 1
ATOM 737 C C . GLU A 1 96 ? 26.418 31.210 42.854 1.00 32.62 96 GLU A C 1
ATOM 739 O O . GLU A 1 96 ? 27.565 31.359 42.425 1.00 32.62 96 GLU A O 1
ATOM 744 N N . VAL A 1 97 ? 25.667 32.236 43.256 1.00 32.84 97 VAL A N 1
ATOM 745 C CA . VAL A 1 97 ? 26.226 33.534 43.618 1.00 32.84 97 VAL A CA 1
ATOM 746 C C . VAL A 1 97 ? 27.150 33.307 44.804 1.00 32.84 97 VAL A C 1
ATOM 748 O O . VAL A 1 97 ? 26.706 32.991 45.904 1.00 32.84 97 VAL A O 1
ATOM 751 N N . VAL A 1 98 ? 28.451 33.439 44.557 1.00 35.97 98 VAL A N 1
ATOM 752 C CA . VAL A 1 98 ? 29.443 33.493 45.625 1.00 35.97 98 VAL A CA 1
ATOM 753 C C . VAL A 1 98 ? 29.302 34.863 46.280 1.00 35.97 98 VAL A C 1
ATOM 755 O O . VAL A 1 98 ? 29.764 35.870 45.745 1.00 35.97 98 VAL A O 1
ATOM 758 N N . GLU A 1 99 ? 28.592 34.891 47.403 1.00 29.17 99 GLU A N 1
ATOM 759 C CA . GLU A 1 99 ? 28.570 36.021 48.326 1.00 29.17 99 GLU A CA 1
ATOM 760 C C . GLU A 1 99 ? 29.928 36.069 49.049 1.00 29.17 99 GLU A C 1
ATOM 762 O O . GLU A 1 99 ? 30.147 35.349 50.021 1.00 29.17 99 GLU A O 1
ATOM 767 N N . ASP A 1 100 ? 30.853 36.891 48.545 1.00 32.03 100 ASP A N 1
ATOM 768 C CA . ASP A 1 100 ? 31.962 37.414 49.349 1.00 32.03 100 ASP A CA 1
ATOM 769 C C . ASP A 1 100 ? 31.474 38.717 50.011 1.00 32.03 100 ASP A C 1
ATOM 771 O O . ASP A 1 100 ? 31.223 39.719 49.336 1.00 32.03 100 ASP A O 1
ATOM 775 N N . ASP A 1 101 ? 31.290 38.660 51.330 1.00 28.72 101 ASP A N 1
ATOM 776 C CA . ASP A 1 101 ? 30.858 39.766 52.194 1.00 28.72 101 ASP A CA 1
ATOM 777 C C . ASP A 1 101 ? 32.016 40.732 52.543 1.00 28.72 101 ASP A C 1
ATOM 779 O O . ASP A 1 101 ? 33.188 40.366 52.451 1.00 28.72 101 ASP A O 1
ATOM 783 N N . GLU A 1 102 ? 31.653 41.925 53.046 1.00 29.64 102 GLU A N 1
ATOM 784 C CA . GLU A 1 102 ? 32.526 42.953 53.672 1.00 29.64 102 GLU A CA 1
ATOM 785 C C . GLU A 1 102 ? 33.487 43.718 52.702 1.00 29.64 102 GLU A C 1
ATOM 787 O O . GLU A 1 102 ? 34.175 43.143 51.867 1.00 29.64 102 GLU A O 1
ATOM 792 N N . GLU A 1 103 ? 33.612 45.058 52.700 1.00 29.75 103 GLU A N 1
ATOM 793 C CA . GLU A 1 103 ? 33.205 46.100 53.661 1.00 29.75 103 GLU A CA 1
ATOM 794 C C . GLU A 1 103 ? 32.991 47.490 52.982 1.00 29.75 103 GLU A C 1
ATOM 796 O O . GLU A 1 103 ? 33.575 47.800 51.947 1.00 29.75 103 GLU A O 1
ATOM 801 N N . GLU A 1 104 ? 32.149 48.323 53.611 1.00 28.09 104 GLU A N 1
ATOM 802 C CA . GLU A 1 104 ? 32.018 49.802 53.563 1.00 28.09 104 GLU A CA 1
ATOM 803 C C . GLU A 1 104 ? 32.461 50.643 52.329 1.00 28.09 104 GLU A C 1
ATOM 805 O O . GLU A 1 104 ? 33.643 50.875 52.077 1.00 28.09 104 GLU A O 1
ATOM 810 N N . SER A 1 105 ? 31.518 51.389 51.725 1.00 28.91 105 SER A N 1
ATOM 811 C CA . SER A 1 105 ? 31.347 52.831 52.053 1.00 28.91 105 SER A CA 1
ATOM 812 C C . SER A 1 105 ? 30.221 53.548 51.273 1.00 28.91 105 SER A C 1
ATOM 814 O O . SER A 1 105 ? 30.069 53.399 50.067 1.00 28.91 105 SER A O 1
ATOM 816 N N . ASP A 1 106 ? 29.447 54.346 52.019 1.00 29.28 106 ASP A N 1
ATOM 817 C CA . ASP A 1 106 ? 28.606 55.502 51.650 1.00 29.28 106 ASP A CA 1
ATOM 818 C C . ASP A 1 106 ? 27.866 55.600 50.290 1.00 29.28 106 ASP A C 1
ATOM 820 O O . ASP A 1 106 ? 28.446 55.766 49.221 1.00 29.28 106 ASP A O 1
ATOM 824 N N . GLY A 1 107 ? 26.562 55.917 50.393 1.00 27.72 107 GLY A N 1
ATOM 825 C CA . GLY A 1 107 ? 26.262 57.325 50.079 1.00 27.72 107 GLY A CA 1
ATOM 826 C C . GLY A 1 107 ? 25.099 57.722 49.160 1.00 27.72 107 GLY A C 1
ATOM 827 O O . GLY A 1 107 ? 25.211 58.757 48.518 1.00 27.72 107 GLY A O 1
ATOM 828 N N . ALA A 1 108 ? 23.954 57.034 49.216 1.00 29.20 108 ALA A N 1
ATOM 829 C CA . ALA A 1 108 ? 22.610 57.640 49.075 1.00 29.20 108 ALA A CA 1
ATOM 830 C C . ALA A 1 108 ? 22.063 58.186 47.716 1.00 29.20 108 ALA A C 1
ATOM 832 O O . ALA A 1 108 ? 22.762 58.658 46.830 1.00 29.20 108 ALA A O 1
ATOM 833 N N . ALA A 1 109 ? 20.717 58.234 47.697 1.00 30.14 109 ALA A N 1
ATOM 834 C CA . ALA A 1 109 ? 19.813 59.117 46.931 1.00 30.14 109 ALA A CA 1
ATOM 835 C C . ALA A 1 109 ? 19.366 58.750 45.488 1.00 30.14 109 ALA A C 1
ATOM 837 O O . ALA A 1 109 ? 19.905 59.216 44.494 1.00 30.14 109 ALA A O 1
ATOM 838 N N . GLN A 1 110 ? 18.240 58.021 45.429 1.00 27.75 110 GLN A N 1
ATOM 839 C CA . GLN A 1 110 ? 16.993 58.366 44.702 1.00 27.75 110 GLN A CA 1
ATOM 840 C C . GLN A 1 110 ? 17.046 59.002 43.288 1.00 27.75 110 GLN A C 1
ATOM 842 O O . GLN A 1 110 ? 17.251 60.203 43.189 1.00 27.75 110 GLN A O 1
ATOM 847 N N . ALA A 1 111 ? 16.590 58.219 42.287 1.00 26.77 111 ALA A N 1
ATOM 848 C CA . ALA A 1 111 ? 15.457 58.492 41.357 1.00 26.77 111 ALA A CA 1
ATOM 849 C C . ALA A 1 111 ? 15.444 59.806 40.499 1.00 26.77 111 ALA A C 1
ATOM 851 O O . ALA A 1 111 ? 16.285 60.673 40.699 1.00 26.77 111 ALA A O 1
ATOM 852 N N . PRO A 1 112 ? 14.487 60.032 39.558 1.00 41.44 112 PRO A N 1
ATOM 853 C CA . PRO A 1 112 ? 13.436 59.159 39.013 1.00 41.44 112 PRO A CA 1
ATOM 854 C C . PRO A 1 112 ? 13.358 59.095 37.455 1.00 41.44 112 PRO A C 1
ATOM 856 O O . PRO A 1 112 ? 14.092 59.759 36.736 1.00 41.44 112 PRO A O 1
ATOM 859 N N . GLU A 1 113 ? 12.437 58.245 36.987 1.00 27.94 113 GLU A N 1
ATOM 860 C CA . GLU A 1 113 ? 11.478 58.353 35.857 1.00 27.94 113 GLU A CA 1
ATOM 861 C C . GLU A 1 113 ? 11.639 59.358 34.683 1.00 27.94 113 GLU A C 1
ATOM 863 O O . GLU A 1 113 ? 11.909 60.542 34.860 1.00 27.94 113 GLU A O 1
ATOM 868 N N . GLY A 1 114 ? 11.197 58.889 33.500 1.00 25.73 114 GLY A N 1
ATOM 869 C CA . GLY A 1 114 ? 10.615 59.703 32.414 1.00 25.73 114 GLY A CA 1
ATOM 870 C C . GLY A 1 114 ? 11.531 60.004 31.211 1.00 25.73 114 GLY A C 1
ATOM 871 O O . GLY A 1 114 ? 12.744 60.068 31.350 1.00 25.73 114 GLY A O 1
ATOM 872 N N . GLU A 1 115 ? 11.032 60.226 29.988 1.00 27.89 115 GLU A N 1
ATOM 873 C CA . GLU A 1 115 ? 9.701 59.969 29.403 1.00 27.89 115 GLU A CA 1
ATOM 874 C C . GLU A 1 115 ? 9.789 60.175 27.864 1.00 27.89 115 GLU A C 1
ATOM 876 O O . GLU A 1 115 ? 10.380 61.162 27.435 1.00 27.89 115 GLU A O 1
ATOM 881 N N . ALA A 1 116 ? 9.168 59.306 27.045 1.00 27.42 116 ALA A N 1
ATOM 882 C CA . ALA A 1 116 ? 8.948 59.488 25.587 1.00 27.42 116 ALA A CA 1
ATOM 883 C C . ALA A 1 116 ? 10.228 59.748 24.711 1.00 27.42 116 ALA A C 1
ATOM 885 O O . ALA A 1 116 ? 11.345 59.688 25.208 1.00 27.42 116 ALA A O 1
ATOM 886 N N . ALA A 1 117 ? 10.214 59.929 23.379 1.00 27.89 117 ALA A N 1
ATOM 887 C CA . ALA A 1 117 ? 9.155 59.914 22.364 1.00 27.89 117 ALA A CA 1
ATOM 888 C C . ALA A 1 117 ? 9.695 59.450 20.980 1.00 27.89 117 ALA A C 1
ATOM 890 O O . ALA A 1 117 ? 10.882 59.555 20.694 1.00 27.89 117 ALA A O 1
ATOM 891 N N . GLU A 1 118 ? 8.776 58.997 20.123 1.00 26.50 118 GLU A N 1
ATOM 892 C CA . GLU A 1 118 ? 8.708 59.204 18.658 1.00 26.50 118 GLU A CA 1
ATOM 893 C C . GLU A 1 118 ? 9.952 59.072 17.738 1.00 26.50 118 GLU A C 1
ATOM 895 O O . GLU A 1 118 ? 10.775 59.964 17.565 1.00 26.50 118 GLU A O 1
ATOM 900 N N . ALA A 1 119 ? 9.937 57.974 16.976 1.00 32.94 119 ALA A N 1
ATOM 901 C CA . ALA A 1 119 ? 9.910 57.940 15.505 1.00 32.94 119 ALA A CA 1
ATOM 902 C C . ALA A 1 119 ? 10.574 59.067 14.673 1.00 32.94 119 ALA A C 1
ATOM 904 O O . ALA A 1 119 ? 10.065 60.178 14.561 1.00 32.94 119 ALA A O 1
ATOM 905 N N . SER A 1 120 ? 11.529 58.675 13.821 1.00 29.95 120 SER A N 1
ATOM 906 C CA . SER A 1 120 ? 11.533 59.095 12.407 1.00 29.95 120 SER A CA 1
ATOM 907 C C . SER A 1 120 ? 12.356 58.138 11.536 1.00 29.95 120 SER A C 1
ATOM 909 O O . SER A 1 120 ? 13.355 57.573 11.974 1.00 29.95 120 SER A O 1
ATOM 911 N N . ALA A 1 121 ? 11.930 57.955 10.286 1.00 34.84 121 ALA A N 1
ATOM 912 C CA . ALA A 1 121 ? 12.720 57.325 9.230 1.00 34.84 121 ALA A CA 1
ATOM 913 C C . ALA A 1 121 ? 13.043 58.373 8.158 1.00 34.84 121 ALA A C 1
ATOM 915 O O . ALA A 1 121 ? 12.234 59.275 7.925 1.00 34.84 121 ALA A O 1
ATOM 916 N N . PRO A 1 122 ? 14.168 58.221 7.445 1.00 36.34 122 PRO A N 1
ATOM 917 C CA . PRO A 1 122 ? 14.133 58.514 6.016 1.00 36.34 122 PRO A CA 1
ATOM 918 C C . PRO A 1 122 ? 14.827 57.457 5.139 1.00 36.34 122 PRO A C 1
ATOM 920 O O . PRO A 1 122 ? 15.570 56.589 5.588 1.00 36.34 122 PRO A O 1
ATOM 923 N N . VAL A 1 123 ? 14.526 57.553 3.845 1.00 34.00 123 VAL A N 1
ATOM 924 C CA . VAL A 1 123 ? 14.929 56.657 2.751 1.00 34.00 123 VAL A CA 1
ATOM 925 C C . VAL A 1 123 ? 16.122 57.248 1.998 1.00 34.00 123 VAL A C 1
ATOM 927 O O . VAL A 1 123 ? 16.040 58.418 1.645 1.00 34.00 123 VAL A O 1
ATOM 930 N N . GLU A 1 124 ? 17.124 56.444 1.600 1.00 30.52 124 GLU A N 1
ATOM 931 C CA . GLU A 1 124 ? 17.799 56.649 0.299 1.00 30.52 124 GLU A CA 1
ATOM 932 C C . GLU A 1 124 ? 18.519 55.407 -0.292 1.00 30.52 124 GLU A C 1
ATOM 934 O O . GLU A 1 124 ? 18.340 54.286 0.182 1.00 30.52 124 GLU A O 1
ATOM 939 N N . LYS A 1 125 ? 19.190 55.591 -1.443 1.00 32.62 125 LYS A N 1
ATOM 940 C CA . LYS A 1 125 ? 19.400 54.610 -2.539 1.00 32.62 125 LYS A CA 1
ATOM 941 C C . LYS A 1 125 ? 20.910 54.296 -2.827 1.00 32.62 125 LYS A C 1
ATOM 943 O O . LYS A 1 125 ? 21.751 54.747 -2.062 1.00 32.62 125 LYS A O 1
ATOM 948 N N . PRO A 1 126 ? 21.293 53.432 -3.811 1.00 42.69 126 PRO A N 1
ATOM 949 C CA . PRO A 1 126 ? 22.319 52.392 -3.558 1.00 42.69 126 PRO A CA 1
ATOM 950 C C . PRO A 1 126 ? 23.637 52.432 -4.386 1.00 42.69 126 PRO A C 1
ATOM 952 O O . PRO A 1 126 ? 23.738 53.179 -5.356 1.00 42.69 126 PRO A O 1
ATOM 955 N N . ARG A 1 127 ? 24.519 51.433 -4.112 1.00 34.44 127 ARG A N 1
ATOM 956 C CA . ARG A 1 127 ? 25.736 50.951 -4.854 1.00 34.44 127 ARG A CA 1
ATOM 957 C C . ARG A 1 127 ? 27.059 51.684 -4.497 1.00 34.44 127 ARG A C 1
ATOM 959 O O . ARG A 1 127 ? 26.956 52.829 -4.077 1.00 34.44 127 ARG A O 1
ATOM 966 N N . PRO A 1 128 ? 28.278 51.076 -4.643 1.00 36.47 128 PRO A N 1
ATOM 967 C CA . PRO A 1 128 ? 28.638 50.005 -5.599 1.00 36.47 128 PRO A CA 1
ATOM 968 C C . PRO A 1 128 ? 29.624 48.868 -5.178 1.00 36.47 128 PRO A C 1
ATOM 970 O O . PRO A 1 128 ? 30.281 48.899 -4.149 1.00 36.47 128 PRO A O 1
ATOM 973 N N . THR A 1 129 ? 29.700 47.867 -6.071 1.00 36.31 129 THR A N 1
ATOM 974 C CA . THR A 1 129 ? 30.786 46.908 -6.425 1.00 36.31 129 THR A CA 1
ATOM 975 C C . THR A 1 129 ? 32.015 46.658 -5.527 1.00 36.31 129 THR A C 1
ATOM 977 O O . THR A 1 129 ? 32.808 47.569 -5.315 1.00 36.31 129 THR A O 1
ATOM 980 N N . GLN A 1 130 ? 32.355 45.368 -5.346 1.00 36.34 130 GLN A N 1
ATOM 981 C CA . GLN A 1 130 ? 33.689 44.816 -5.685 1.00 36.34 130 GLN A CA 1
ATOM 982 C C . GLN A 1 130 ? 33.657 43.278 -5.879 1.00 36.34 130 GLN A C 1
ATOM 984 O O . GLN A 1 130 ? 32.957 42.574 -5.157 1.00 36.34 130 GLN A O 1
ATOM 989 N N . LYS A 1 131 ? 34.403 42.763 -6.873 1.00 38.25 131 LYS A N 1
ATOM 990 C CA . LYS A 1 131 ? 34.726 41.331 -7.081 1.00 38.25 131 LYS A CA 1
ATOM 991 C C . LYS A 1 131 ? 36.168 41.080 -6.629 1.00 38.25 131 LYS A C 1
ATOM 993 O O . LYS A 1 131 ? 37.003 41.940 -6.883 1.00 38.25 131 LYS A O 1
ATOM 998 N N . LEU A 1 132 ? 36.469 39.893 -6.096 1.00 35.41 132 LEU A N 1
ATOM 999 C CA . LEU A 1 132 ? 37.824 39.356 -5.859 1.00 35.41 132 LEU A CA 1
ATOM 1000 C C . LEU A 1 132 ? 37.766 37.796 -5.911 1.00 35.41 132 LEU A C 1
ATOM 1002 O O . LEU A 1 132 ? 36.657 37.267 -6.008 1.00 35.41 132 LEU A O 1
ATOM 1006 N N . PRO A 1 133 ? 38.890 37.056 -6.033 1.00 37.69 133 PRO A N 1
ATOM 1007 C CA . PRO A 1 133 ? 39.159 36.307 -7.269 1.00 37.69 133 PRO A CA 1
ATOM 1008 C C . PRO A 1 133 ? 39.352 34.789 -7.066 1.00 37.69 133 PRO A C 1
ATOM 1010 O O . PRO A 1 133 ? 39.449 34.320 -5.936 1.00 37.69 133 PRO A O 1
ATOM 1013 N N . GLY A 1 134 ? 39.503 34.034 -8.166 1.00 41.72 134 GLY A N 1
ATOM 1014 C CA . GLY A 1 134 ? 39.999 32.645 -8.109 1.00 41.72 134 GLY A CA 1
ATOM 1015 C C . GLY A 1 134 ? 39.283 31.605 -8.977 1.00 41.72 134 GLY A C 1
ATOM 1016 O O . GLY A 1 134 ? 39.321 30.430 -8.629 1.00 41.72 134 GLY A O 1
ATOM 1017 N N . GLN A 1 135 ? 38.630 31.998 -10.076 1.00 38.00 135 GLN A N 1
ATOM 1018 C CA . GLN A 1 135 ? 37.918 31.074 -10.969 1.00 38.00 135 GLN A CA 1
ATOM 1019 C C . GLN A 1 135 ? 38.441 31.195 -12.410 1.00 38.00 135 GLN A C 1
ATOM 1021 O O . GLN A 1 135 ? 37.731 31.658 -13.290 1.00 38.00 135 GLN A O 1
ATOM 1026 N N . ASP A 1 136 ? 39.706 30.807 -12.604 1.00 50.09 136 ASP A N 1
ATOM 1027 C CA . ASP A 1 136 ? 40.402 30.720 -13.903 1.00 50.09 136 ASP A CA 1
ATOM 1028 C C . ASP A 1 136 ? 41.404 29.543 -13.889 1.00 50.09 136 ASP A C 1
ATOM 1030 O O . ASP A 1 136 ? 42.603 29.692 -14.122 1.00 50.09 136 ASP A O 1
ATOM 1034 N N . VAL A 1 137 ? 40.918 28.341 -13.558 1.00 44.34 137 VAL A N 1
ATOM 1035 C CA . VAL A 1 137 ? 41.625 27.085 -13.854 1.00 44.34 137 VAL A CA 1
ATOM 1036 C C . VAL A 1 137 ? 40.580 26.033 -14.233 1.00 44.34 137 VAL A C 1
ATOM 1038 O O . VAL A 1 137 ? 39.674 25.782 -13.442 1.00 44.34 137 VAL A O 1
ATOM 1041 N N . PHE A 1 138 ? 40.746 25.423 -15.412 1.00 34.59 138 PHE A N 1
ATOM 1042 C CA . PHE A 1 138 ? 39.877 24.400 -16.029 1.00 34.59 138 PHE A CA 1
ATOM 1043 C C . PHE A 1 138 ? 38.547 24.918 -16.626 1.00 34.59 138 PHE A C 1
ATOM 1045 O O . PHE A 1 138 ? 37.505 24.836 -15.974 1.00 34.59 138 PHE A O 1
ATOM 1052 N N . PRO A 1 139 ? 38.571 25.439 -17.873 1.00 45.25 139 PRO A N 1
ATOM 1053 C CA . PRO A 1 139 ? 37.368 25.597 -18.691 1.00 45.25 139 PRO A CA 1
ATOM 1054 C C . PRO A 1 139 ? 36.784 24.243 -19.134 1.00 45.25 139 PRO A C 1
ATOM 1056 O O . PRO A 1 139 ? 37.460 23.215 -19.111 1.00 45.25 139 PRO A O 1
ATOM 1059 N N . GLU A 1 140 ? 35.518 24.280 -19.544 1.00 41.50 140 GLU A N 1
ATOM 1060 C CA . GLU A 1 140 ? 34.783 23.182 -20.178 1.00 41.50 140 GLU A CA 1
ATOM 1061 C C . GLU A 1 140 ? 35.231 23.038 -21.646 1.00 41.50 140 GLU A C 1
ATOM 1063 O O . GLU A 1 140 ? 35.286 24.043 -22.355 1.00 41.50 140 GLU A O 1
ATOM 1068 N N . GLU A 1 141 ? 35.514 21.818 -22.113 1.00 38.03 141 GLU A N 1
ATOM 1069 C CA . GLU A 1 141 ? 35.671 21.501 -23.543 1.00 38.03 141 GLU A CA 1
ATOM 1070 C C . GLU A 1 141 ? 34.884 20.231 -23.915 1.00 38.03 141 GLU A C 1
ATOM 1072 O O . GLU A 1 141 ? 34.560 19.396 -23.064 1.00 38.03 141 GLU A O 1
ATOM 1077 N N . GLU A 1 142 ? 34.507 20.174 -25.191 1.00 34.59 142 GLU A N 1
ATOM 1078 C CA . GLU A 1 142 ? 33.523 19.278 -25.808 1.00 34.59 142 GLU A CA 1
ATOM 1079 C C . GLU A 1 142 ? 34.187 18.024 -26.426 1.00 34.59 142 GLU A C 1
ATOM 1081 O O . GLU A 1 142 ? 35.402 17.994 -26.582 1.00 34.59 142 GLU A O 1
ATOM 1086 N N . ASP A 1 143 ? 33.372 17.021 -26.788 1.00 38.53 143 ASP A N 1
ATOM 1087 C CA . ASP A 1 143 ? 33.655 15.863 -27.669 1.00 38.53 143 ASP A CA 1
ATOM 1088 C C . ASP A 1 143 ? 35.041 15.173 -27.615 1.00 38.53 143 ASP A C 1
ATOM 1090 O O . ASP A 1 143 ? 36.022 15.643 -28.186 1.00 38.53 143 ASP A O 1
ATOM 1094 N N . ASP A 1 144 ? 35.065 13.930 -27.109 1.00 36.72 144 ASP A N 1
ATOM 1095 C CA . ASP A 1 144 ? 36.132 12.957 -27.414 1.00 36.72 144 ASP A CA 1
ATOM 1096 C C . ASP A 1 144 ? 35.544 11.530 -27.546 1.00 36.72 144 ASP A C 1
ATOM 1098 O O . ASP A 1 144 ? 35.683 10.656 -26.686 1.00 36.72 144 ASP A O 1
ATOM 1102 N N . ASP A 1 145 ? 34.787 11.329 -28.630 1.00 35.78 145 ASP A N 1
ATOM 1103 C CA . ASP A 1 145 ? 34.164 10.060 -29.028 1.00 35.78 145 ASP A CA 1
ATOM 1104 C C . ASP A 1 145 ? 35.131 9.256 -29.932 1.00 35.78 145 ASP A C 1
ATOM 1106 O O . ASP A 1 145 ? 35.110 9.411 -31.150 1.00 35.78 145 ASP A O 1
ATOM 1110 N N . GLU A 1 146 ? 35.957 8.351 -29.385 1.00 48.91 146 GLU A N 1
ATOM 1111 C CA . GLU A 1 146 ? 36.482 7.198 -30.152 1.00 48.91 146 GLU A CA 1
ATOM 1112 C C . GLU A 1 146 ? 36.906 6.007 -29.246 1.00 48.91 146 GLU A C 1
ATOM 1114 O O . GLU A 1 146 ? 37.488 6.193 -28.172 1.00 48.91 146 GLU A O 1
ATOM 1119 N N . PRO A 1 147 ? 36.610 4.741 -29.621 1.00 47.69 147 PRO A N 1
ATOM 1120 C CA . PRO A 1 147 ? 36.709 3.609 -28.700 1.00 47.69 147 PRO A CA 1
ATOM 1121 C C . PRO A 1 147 ? 38.120 3.009 -28.601 1.00 47.69 147 PRO A C 1
ATOM 1123 O O . PRO A 1 147 ? 38.562 2.216 -29.440 1.00 47.69 147 PRO A O 1
ATOM 1126 N N . ILE A 1 148 ? 38.786 3.260 -27.474 1.00 46.97 148 ILE A N 1
ATOM 1127 C CA . ILE A 1 148 ? 39.997 2.537 -27.071 1.00 46.97 148 ILE A CA 1
ATOM 1128 C C . ILE A 1 148 ? 39.620 1.101 -26.656 1.00 46.97 148 ILE A C 1
ATOM 1130 O O . ILE A 1 148 ? 39.302 0.863 -25.494 1.00 46.97 148 ILE A O 1
ATOM 1134 N N . LEU A 1 149 ? 39.645 0.158 -27.613 1.00 35.72 149 LEU A N 1
ATOM 1135 C CA . LEU A 1 149 ? 40.084 -1.257 -27.499 1.00 35.72 149 LEU A CA 1
ATOM 1136 C C . LEU A 1 149 ? 39.478 -2.149 -28.605 1.00 35.72 149 LEU A C 1
ATOM 1138 O O . LEU A 1 149 ? 38.631 -3.009 -28.363 1.00 35.72 149 LEU A O 1
ATOM 1142 N N . ALA A 1 150 ? 40.019 -2.033 -29.817 1.00 33.09 150 ALA A N 1
ATOM 1143 C CA . ALA A 1 150 ? 39.914 -3.068 -30.843 1.00 33.09 150 ALA A CA 1
ATOM 1144 C C . ALA A 1 150 ? 41.322 -3.526 -31.260 1.00 33.09 150 ALA A C 1
ATOM 1146 O O . ALA A 1 150 ? 41.893 -2.958 -32.183 1.00 33.09 150 ALA A O 1
ATOM 1147 N N . ASN A 1 151 ? 41.894 -4.510 -30.542 1.00 35.59 151 ASN A N 1
ATOM 1148 C CA . ASN A 1 151 ? 42.849 -5.520 -31.051 1.00 35.59 151 ASN A CA 1
ATOM 1149 C C . ASN A 1 151 ? 43.488 -6.356 -29.922 1.00 35.59 151 ASN A C 1
ATOM 1151 O O . ASN A 1 151 ? 44.607 -6.100 -29.486 1.00 35.59 151 ASN A O 1
ATOM 1155 N N . LEU A 1 152 ? 42.819 -7.444 -29.538 1.00 38.84 152 LEU A N 1
ATOM 1156 C CA . LEU A 1 152 ? 43.493 -8.679 -29.118 1.00 38.84 152 LEU A CA 1
ATOM 1157 C C . LEU A 1 152 ? 42.858 -9.834 -29.891 1.00 38.84 152 LEU A C 1
ATOM 1159 O O . LEU A 1 152 ? 41.876 -10.443 -29.471 1.00 38.84 152 LEU A O 1
ATOM 1163 N N . GLY A 1 153 ? 43.383 -10.057 -31.093 1.00 33.06 153 GLY A N 1
ATOM 1164 C CA . GLY A 1 153 ? 42.891 -11.075 -32.004 1.00 33.06 153 GLY A CA 1
ATOM 1165 C C . GLY A 1 153 ? 43.562 -12.431 -31.798 1.00 33.06 153 GLY A C 1
ATOM 1166 O O . GLY A 1 153 ? 44.778 -12.528 -31.888 1.00 33.06 153 GLY A O 1
ATOM 1167 N N . ASN A 1 154 ? 42.712 -13.456 -31.698 1.00 31.92 154 ASN A N 1
ATOM 1168 C CA . ASN A 1 154 ? 42.864 -14.777 -32.321 1.00 31.92 154 ASN A CA 1
ATOM 1169 C C . ASN A 1 154 ? 43.970 -15.746 -31.831 1.00 31.92 154 ASN A C 1
ATOM 1171 O O . ASN A 1 154 ? 45.123 -15.388 -31.630 1.00 31.92 154 ASN A O 1
ATOM 1175 N N . GLY A 1 155 ? 43.613 -17.035 -31.756 1.00 28.59 155 GLY A N 1
ATOM 1176 C CA . GLY A 1 155 ? 44.535 -18.136 -31.443 1.00 28.59 155 GLY A CA 1
ATOM 1177 C C . GLY A 1 155 ? 43.849 -19.309 -30.740 1.00 28.59 155 GLY A C 1
ATOM 1178 O O . GLY A 1 155 ? 44.074 -19.527 -29.555 1.00 28.59 155 GLY A O 1
ATOM 1179 N N . GLY A 1 156 ? 42.966 -20.028 -31.439 1.00 27.75 156 GLY A N 1
ATOM 1180 C CA . GLY A 1 156 ? 42.219 -21.157 -30.863 1.00 27.75 156 GLY A CA 1
ATOM 1181 C C . GLY A 1 156 ? 42.945 -22.508 -30.930 1.00 27.75 156 GLY A C 1
ATOM 1182 O O . GLY A 1 156 ? 44.060 -22.618 -31.436 1.00 27.75 156 GLY A O 1
ATOM 1183 N N . SER A 1 157 ? 42.279 -23.562 -30.456 1.00 32.91 157 SER A N 1
ATOM 1184 C CA . SER A 1 157 ? 42.389 -24.930 -30.994 1.00 32.91 157 SER A CA 1
ATOM 1185 C C . SER A 1 157 ? 41.281 -25.823 -30.430 1.00 32.91 157 SER A C 1
ATOM 1187 O O . SER A 1 157 ? 40.896 -25.710 -29.268 1.00 32.91 157 SER A O 1
ATOM 1189 N N . GLU A 1 158 ? 40.764 -26.701 -31.283 1.00 31.48 158 GLU A N 1
ATOM 1190 C CA . GLU A 1 158 ? 39.842 -27.782 -30.936 1.00 31.48 158 GLU A CA 1
ATOM 1191 C C . GLU A 1 158 ? 40.617 -28.978 -30.354 1.00 31.48 158 GLU A C 1
ATOM 1193 O O . GLU A 1 158 ? 41.771 -29.196 -30.722 1.00 31.48 158 GLU A O 1
ATOM 1198 N N . SER A 1 159 ? 39.968 -29.804 -29.526 1.00 30.56 159 SER A N 1
ATOM 1199 C CA . SER A 1 159 ? 40.097 -31.268 -29.619 1.00 30.56 159 SER A CA 1
ATOM 1200 C C . SER A 1 159 ? 39.051 -31.983 -28.763 1.00 30.56 159 SER A C 1
ATOM 1202 O O . SER A 1 159 ? 38.832 -31.645 -27.601 1.00 30.56 159 SER A O 1
ATOM 1204 N N . ASP A 1 160 ? 38.483 -33.028 -29.356 1.00 29.14 160 ASP A N 1
ATOM 1205 C CA . ASP A 1 160 ? 37.612 -34.052 -28.780 1.00 29.14 160 ASP A CA 1
ATOM 1206 C C . ASP A 1 160 ? 38.092 -34.692 -27.464 1.00 29.14 160 ASP A C 1
ATOM 1208 O O . ASP A 1 160 ? 39.286 -34.735 -27.157 1.00 29.14 160 ASP A O 1
ATOM 1212 N N . GLY A 1 161 ? 37.143 -35.298 -26.737 1.00 29.58 161 GLY A N 1
ATOM 1213 C CA . GLY A 1 161 ? 37.405 -36.060 -25.512 1.00 29.58 161 GLY A CA 1
ATOM 1214 C C . GLY A 1 161 ? 36.173 -36.753 -24.916 1.00 29.58 161 GLY A C 1
ATOM 1215 O O . GLY A 1 161 ? 35.853 -36.536 -23.749 1.00 29.58 161 GLY A O 1
ATOM 1216 N N . ASP A 1 162 ? 35.464 -37.561 -25.710 1.00 30.64 162 ASP A N 1
ATOM 1217 C CA . ASP A 1 162 ? 34.405 -38.468 -25.230 1.00 30.64 162 ASP A CA 1
ATOM 1218 C C . ASP A 1 162 ? 34.956 -39.452 -24.177 1.00 30.64 162 ASP A C 1
ATOM 1220 O O . ASP A 1 162 ? 36.000 -40.049 -24.431 1.00 30.64 162 ASP A O 1
ATOM 1224 N N . ASP A 1 163 ? 34.274 -39.644 -23.029 1.00 31.56 163 ASP A N 1
ATOM 1225 C CA . ASP A 1 163 ? 33.958 -41.003 -22.544 1.00 31.56 163 ASP A CA 1
ATOM 1226 C C . ASP A 1 163 ? 33.198 -41.157 -21.197 1.00 31.56 163 ASP A C 1
ATOM 1228 O O . ASP A 1 163 ? 33.577 -40.678 -20.129 1.00 31.56 163 ASP A O 1
ATOM 1232 N N . ARG A 1 164 ? 32.215 -42.068 -21.249 1.00 33.62 164 ARG A N 1
ATOM 1233 C CA . ARG A 1 164 ? 31.828 -43.075 -20.228 1.00 33.62 164 ARG A CA 1
ATOM 1234 C C . ARG A 1 164 ? 31.398 -42.669 -18.792 1.00 33.62 164 ARG A C 1
ATOM 1236 O O . ARG A 1 164 ? 32.133 -42.765 -17.815 1.00 33.62 164 ARG A O 1
ATOM 1243 N N . ASN A 1 165 ? 30.066 -42.698 -18.640 1.00 30.77 165 ASN A N 1
ATOM 1244 C CA . ASN A 1 165 ? 29.332 -43.715 -17.847 1.00 30.77 165 ASN A CA 1
ATOM 1245 C C . ASN A 1 165 ? 29.612 -43.863 -16.329 1.00 30.77 165 ASN A C 1
ATOM 1247 O O . ASN A 1 165 ? 30.564 -44.529 -15.921 1.00 30.77 165 ASN A O 1
ATOM 1251 N N . ARG A 1 166 ? 28.593 -43.552 -15.503 1.00 37.22 166 ARG A N 1
ATOM 1252 C CA . ARG A 1 166 ? 28.280 -44.356 -14.297 1.00 37.22 166 ARG A CA 1
ATOM 1253 C C . ARG A 1 166 ? 26.784 -44.420 -13.955 1.00 37.22 166 ARG A C 1
ATOM 1255 O O . ARG A 1 166 ? 26.236 -43.602 -13.224 1.00 37.22 166 ARG A O 1
ATOM 1262 N N . LYS A 1 167 ? 26.132 -45.494 -14.416 1.00 34.44 167 LYS A N 1
ATOM 1263 C CA . LYS A 1 167 ? 24.827 -45.972 -13.911 1.00 34.44 167 LYS A CA 1
ATOM 1264 C C . LYS A 1 167 ? 24.822 -46.118 -12.378 1.00 34.44 167 LYS A C 1
ATOM 1266 O O . LYS A 1 167 ? 25.638 -46.875 -11.855 1.00 34.44 167 LYS A O 1
ATOM 1271 N N . ARG A 1 168 ? 23.769 -45.642 -11.697 1.00 37.56 168 ARG A N 1
ATOM 1272 C CA . ARG A 1 168 ? 23.183 -46.348 -10.532 1.00 37.56 168 ARG A CA 1
ATOM 1273 C C . ARG A 1 168 ? 21.650 -46.301 -10.544 1.00 37.56 168 ARG A C 1
ATOM 1275 O O . ARG A 1 168 ? 21.031 -45.342 -10.110 1.00 37.56 168 ARG A O 1
ATOM 1282 N N . ARG A 1 169 ? 21.038 -47.402 -10.999 1.00 36.00 169 ARG A N 1
ATOM 1283 C CA . ARG A 1 169 ? 19.627 -47.735 -10.727 1.00 36.00 169 ARG A CA 1
ATOM 1284 C C . ARG A 1 169 ? 19.475 -48.194 -9.271 1.00 36.00 169 ARG A C 1
ATOM 1286 O O . ARG A 1 169 ? 20.298 -48.978 -8.803 1.00 36.00 169 ARG A O 1
ATOM 1293 N N . ARG A 1 170 ? 18.331 -47.901 -8.648 1.00 35.94 170 ARG A N 1
ATOM 1294 C CA . ARG A 1 170 ? 17.651 -48.842 -7.736 1.00 35.94 170 ARG A CA 1
ATOM 1295 C C . ARG A 1 170 ? 16.193 -49.016 -8.187 1.00 35.94 170 ARG A C 1
ATOM 1297 O O . ARG A 1 170 ? 15.589 -48.096 -8.722 1.00 35.94 170 ARG A O 1
ATOM 1304 N N . ARG A 1 171 ? 15.681 -50.242 -8.064 1.00 34.59 171 ARG A N 1
ATOM 1305 C CA . ARG A 1 171 ? 14.337 -50.721 -8.455 1.00 34.59 171 ARG A CA 1
ATOM 1306 C C . ARG A 1 171 ? 13.873 -51.739 -7.400 1.00 34.59 171 ARG A C 1
ATOM 1308 O O . ARG A 1 171 ? 14.734 -52.308 -6.732 1.00 34.59 171 ARG A O 1
ATOM 1315 N N . ARG A 1 172 ? 12.568 -52.072 -7.419 1.00 35.31 172 ARG A N 1
ATOM 1316 C CA . ARG A 1 172 ? 11.790 -52.964 -6.509 1.00 35.31 172 ARG A CA 1
ATOM 1317 C C . ARG A 1 172 ? 11.265 -52.227 -5.273 1.00 35.31 172 ARG A C 1
ATOM 1319 O O . ARG A 1 172 ? 12.002 -51.433 -4.712 1.00 35.31 172 ARG A O 1
ATOM 1326 N N . ARG A 1 173 ? 10.037 -52.463 -4.793 1.00 33.59 173 ARG A N 1
ATOM 1327 C CA . ARG A 1 173 ? 8.862 -53.299 -5.192 1.00 33.59 173 ARG A CA 1
ATOM 1328 C C . ARG A 1 173 ? 7.633 -52.525 -4.637 1.00 33.59 173 ARG A C 1
ATOM 1330 O O . ARG A 1 173 ? 7.807 -51.812 -3.664 1.00 33.59 173 ARG A O 1
ATOM 1337 N N . GLY A 1 174 ? 6.406 -52.571 -5.151 1.00 30.58 174 GLY A N 1
ATOM 1338 C CA . GLY A 1 174 ? 5.767 -53.559 -6.015 1.00 30.58 174 GLY A CA 1
ATOM 1339 C C . GLY A 1 174 ? 4.749 -54.399 -5.231 1.00 30.58 174 GLY A C 1
ATOM 1340 O O . GLY A 1 174 ? 5.115 -55.477 -4.768 1.00 30.58 174 GLY A O 1
ATOM 1341 N N . ARG A 1 175 ? 3.496 -53.929 -5.130 1.00 33.12 175 ARG A N 1
ATOM 1342 C CA . ARG A 1 175 ? 2.281 -54.754 -4.967 1.00 33.12 175 ARG A CA 1
ATOM 1343 C C . ARG A 1 175 ? 1.098 -54.044 -5.650 1.00 33.12 175 ARG A C 1
ATOM 1345 O O . ARG A 1 175 ? 1.103 -52.821 -5.743 1.00 33.12 175 ARG A O 1
ATOM 1352 N N . LYS A 1 176 ? 0.178 -54.837 -6.196 1.00 32.84 176 LYS A N 1
ATOM 1353 C CA . LYS A 1 176 ? -0.938 -54.506 -7.100 1.00 32.84 176 LYS A CA 1
ATOM 1354 C C . LYS A 1 176 ? -2.168 -55.306 -6.619 1.00 32.84 176 LYS A C 1
ATOM 1356 O O . LYS A 1 176 ? -1.965 -56.217 -5.810 1.00 32.84 176 LYS A O 1
ATOM 1361 N N . ASP A 1 177 ? -3.347 -55.000 -7.176 1.00 32.56 177 ASP A N 1
ATOM 1362 C CA . ASP A 1 177 ? -4.617 -55.756 -7.064 1.00 32.56 177 ASP A CA 1
ATOM 1363 C C . ASP A 1 177 ? -5.266 -55.640 -5.659 1.00 32.56 177 ASP A C 1
ATOM 1365 O O . ASP A 1 177 ? -4.557 -55.699 -4.658 1.00 32.56 177 ASP A O 1
ATOM 1369 N N . GLY A 1 178 ? -6.573 -55.451 -5.441 1.00 30.58 178 GLY A N 1
ATOM 1370 C CA . GLY A 1 178 ? -7.774 -55.315 -6.290 1.00 30.58 178 GLY A CA 1
ATOM 1371 C C . GLY A 1 178 ? -9.011 -55.147 -5.364 1.00 30.58 178 GLY A C 1
ATOM 1372 O O . GLY A 1 178 ? -8.823 -55.140 -4.147 1.00 30.58 178 GLY A O 1
ATOM 1373 N N . ASP A 1 179 ? -10.282 -55.073 -5.778 1.00 31.00 179 ASP A N 1
ATOM 1374 C CA . ASP A 1 179 ? -10.969 -54.759 -7.054 1.00 31.00 179 ASP A CA 1
ATOM 1375 C C . ASP A 1 179 ? -12.513 -54.782 -6.782 1.00 31.00 179 ASP A C 1
ATOM 1377 O O . ASP A 1 179 ? -12.928 -55.457 -5.840 1.00 31.00 179 ASP A O 1
ATOM 1381 N N . GLY A 1 180 ? -13.361 -54.107 -7.588 1.00 29.64 180 GLY A N 1
ATOM 1382 C CA . GLY A 1 180 ? -14.836 -54.321 -7.629 1.00 29.64 180 GLY A CA 1
ATOM 1383 C C . GLY A 1 180 ? -15.800 -53.283 -6.989 1.00 29.64 180 GLY A C 1
ATOM 1384 O O . GLY A 1 180 ? -15.981 -53.253 -5.778 1.00 29.64 180 GLY A O 1
ATOM 1385 N N . ASP A 1 181 ? -16.439 -52.470 -7.842 1.00 30.67 181 ASP A N 1
ATOM 1386 C CA . ASP A 1 181 ? -17.880 -52.497 -8.211 1.00 30.67 181 ASP A CA 1
ATOM 1387 C C . ASP A 1 181 ? -19.090 -52.416 -7.222 1.00 30.67 181 ASP A C 1
ATOM 1389 O O . ASP A 1 181 ? -19.187 -53.132 -6.232 1.00 30.67 181 ASP A O 1
ATOM 1393 N N . VAL A 1 182 ? -20.106 -51.662 -7.708 1.00 31.25 182 VAL A N 1
ATOM 1394 C CA . VAL A 1 182 ? -21.593 -51.802 -7.588 1.00 31.25 182 VAL A CA 1
ATOM 1395 C C . VAL A 1 182 ? -22.422 -51.076 -6.485 1.00 31.25 182 VAL A C 1
ATOM 1397 O O . VAL A 1 182 ? -22.346 -51.342 -5.293 1.00 31.25 182 VAL A O 1
ATOM 1400 N N . GLU A 1 183 ? -23.258 -50.162 -7.008 1.00 30.77 183 GLU A N 1
ATOM 1401 C CA . GLU A 1 183 ? -24.660 -49.725 -6.761 1.00 30.77 183 GLU A CA 1
ATOM 1402 C C . GLU A 1 183 ? -25.469 -49.921 -5.442 1.00 30.77 183 GLU A C 1
ATOM 1404 O O . GLU A 1 183 ? -25.524 -50.989 -4.849 1.00 30.77 183 GLU A O 1
ATOM 1409 N N . GLN A 1 184 ? -26.250 -48.856 -5.163 1.00 32.62 184 GLN A N 1
ATOM 1410 C CA . GLN A 1 184 ? -27.677 -48.749 -4.754 1.00 32.62 184 GLN A CA 1
ATOM 1411 C C . GLN A 1 184 ? -28.275 -49.354 -3.453 1.00 32.62 184 GLN A C 1
ATOM 1413 O O . GLN A 1 184 ? -28.120 -50.514 -3.097 1.00 32.62 184 GLN A O 1
ATOM 1418 N N . ASP A 1 185 ? -29.099 -48.491 -2.836 1.00 28.98 185 ASP A N 1
ATOM 1419 C CA . ASP A 1 185 ? -30.399 -48.705 -2.173 1.00 28.98 185 ASP A CA 1
ATOM 1420 C C . ASP A 1 185 ? -30.584 -49.707 -1.006 1.00 28.98 185 ASP A C 1
ATOM 1422 O O . ASP A 1 185 ? -30.843 -50.892 -1.168 1.00 28.98 185 ASP A O 1
ATOM 1426 N N . GLY A 1 186 ? -30.694 -49.134 0.203 1.00 29.83 186 GLY A N 1
ATOM 1427 C CA . GLY A 1 186 ? -32.008 -48.959 0.854 1.00 29.83 186 GLY A CA 1
ATOM 1428 C C . GLY A 1 186 ? -32.706 -50.137 1.568 1.00 29.83 186 GLY A C 1
ATOM 1429 O O . GLY A 1 186 ? -33.447 -50.890 0.950 1.00 29.83 186 GLY A O 1
ATOM 1430 N N . ALA A 1 187 ? -32.647 -50.152 2.910 1.00 30.92 187 ALA A N 1
ATOM 1431 C CA . ALA A 1 187 ? -33.698 -50.614 3.852 1.00 30.92 187 ALA A CA 1
ATOM 1432 C C . ALA A 1 187 ? -33.271 -50.220 5.294 1.00 30.92 187 ALA A C 1
ATOM 1434 O O . ALA A 1 187 ? -32.108 -50.411 5.631 1.00 30.92 187 ALA A O 1
ATOM 1435 N N . ALA A 1 188 ? -34.023 -49.550 6.182 1.00 31.09 188 ALA A N 1
ATOM 1436 C CA . ALA A 1 188 ? -35.429 -49.609 6.630 1.00 31.09 188 ALA A CA 1
ATOM 1437 C C . ALA A 1 188 ? -35.652 -50.453 7.915 1.00 31.09 188 ALA A C 1
ATOM 1439 O O . ALA A 1 188 ? -35.624 -51.678 7.864 1.00 31.09 188 ALA A O 1
ATOM 1440 N N . ALA A 1 189 ? -35.922 -49.770 9.042 1.00 32.69 189 ALA A N 1
ATOM 1441 C CA . ALA A 1 189 ? -36.580 -50.216 10.295 1.00 32.69 189 ALA A CA 1
ATOM 1442 C C . ALA A 1 189 ? -36.584 -49.025 11.289 1.00 32.69 189 ALA A C 1
ATOM 1444 O O . ALA A 1 189 ? -35.677 -48.201 11.210 1.00 32.69 189 ALA A O 1
ATOM 1445 N N . ASP A 1 190 ? -37.451 -48.846 12.294 1.00 33.56 190 ASP A N 1
ATOM 1446 C CA . ASP A 1 190 ? -38.842 -49.223 12.660 1.00 33.56 190 ASP A CA 1
ATOM 1447 C C . ASP A 1 190 ? -39.150 -48.273 13.854 1.00 33.56 190 ASP A C 1
ATOM 1449 O O . ASP A 1 190 ? -38.290 -48.115 14.717 1.00 33.56 190 ASP A O 1
ATOM 1453 N N . GLY A 1 191 ? -40.261 -47.550 14.013 1.00 31.33 191 GLY A N 1
ATOM 1454 C CA . GLY A 1 191 ? -41.475 -47.333 13.219 1.00 31.33 191 GLY A CA 1
ATOM 1455 C C . GLY A 1 191 ? -42.532 -46.648 14.113 1.00 31.33 191 GLY A C 1
ATOM 1456 O O . GLY A 1 191 ? -42.173 -46.118 15.163 1.00 31.33 191 GLY A O 1
ATOM 1457 N N . ARG A 1 192 ? -43.831 -46.768 13.763 1.00 33.78 192 ARG A N 1
ATOM 1458 C CA . ARG A 1 192 ? -45.022 -46.552 14.642 1.00 33.78 192 ARG A CA 1
ATOM 1459 C C . ARG A 1 192 ? -45.299 -45.081 15.058 1.00 33.78 192 ARG A C 1
ATOM 1461 O O . ARG A 1 192 ? -44.415 -44.391 15.535 1.00 33.78 192 ARG A O 1
ATOM 1468 N N . ARG A 1 193 ? -46.520 -44.526 14.980 1.00 35.47 193 ARG A N 1
ATOM 1469 C CA . ARG A 1 193 ? -47.879 -45.062 14.722 1.00 35.47 193 ARG A CA 1
ATOM 1470 C C . ARG A 1 193 ? -48.787 -43.998 14.078 1.00 35.47 193 ARG A C 1
ATOM 1472 O O . ARG A 1 193 ? -48.804 -42.857 14.519 1.00 35.47 193 ARG A O 1
ATOM 1479 N N . ASP A 1 194 ? -49.570 -44.437 13.098 1.00 32.06 194 ASP A N 1
ATOM 1480 C CA . ASP A 1 194 ? -51.031 -44.285 12.964 1.00 32.06 194 ASP A CA 1
ATOM 1481 C C . ASP A 1 194 ? -51.767 -43.114 13.657 1.00 32.06 194 ASP A C 1
ATOM 1483 O O . ASP A 1 194 ? -51.912 -43.099 14.878 1.00 32.06 194 ASP A O 1
ATOM 1487 N N . ALA A 1 195 ? -52.431 -42.270 12.854 1.00 36.06 195 ALA A N 1
ATOM 1488 C CA . ALA A 1 195 ? -53.896 -42.079 12.896 1.00 36.06 195 ALA A CA 1
ATOM 1489 C C . ALA A 1 195 ? -54.391 -41.313 11.645 1.00 36.06 195 ALA A C 1
ATOM 1491 O O . ALA A 1 195 ? -53.676 -40.477 11.098 1.00 36.06 195 ALA A O 1
ATOM 1492 N N . ALA A 1 196 ? -55.609 -41.606 11.173 1.00 32.97 196 ALA A N 1
ATOM 1493 C CA . ALA A 1 196 ? -56.130 -41.167 9.869 1.00 32.97 196 ALA A CA 1
ATOM 1494 C C . ALA A 1 196 ? -57.375 -40.254 9.953 1.00 32.97 196 ALA A C 1
ATOM 1496 O O . ALA A 1 196 ? -58.068 -40.237 10.966 1.00 32.97 196 ALA A O 1
ATOM 1497 N N . GLY A 1 197 ? -57.716 -39.594 8.832 1.00 33.78 197 GLY A N 1
ATOM 1498 C CA . GLY A 1 197 ? -59.025 -38.955 8.564 1.00 33.78 197 GLY A CA 1
ATOM 1499 C C . GLY A 1 197 ? -58.892 -37.520 8.019 1.00 33.78 197 GLY A C 1
ATOM 1500 O O . GLY A 1 197 ? -58.500 -36.637 8.765 1.00 33.78 197 GLY A O 1
ATOM 1501 N N . ARG A 1 198 ? -58.987 -37.248 6.704 1.00 33.72 198 ARG A N 1
ATOM 1502 C CA . ARG A 1 198 ? -60.143 -37.258 5.756 1.00 33.72 198 ARG A CA 1
ATOM 1503 C C . ARG A 1 198 ? -61.099 -36.048 5.856 1.00 33.72 198 ARG A C 1
ATOM 1505 O O . ARG A 1 198 ? -61.602 -35.761 6.931 1.00 33.72 198 ARG A O 1
ATOM 1512 N N . GLY A 1 199 ? -61.457 -35.489 4.686 1.00 32.47 199 GLY A N 1
ATOM 1513 C CA . GLY A 1 199 ? -62.534 -34.497 4.465 1.00 32.47 199 GLY A CA 1
ATOM 1514 C C . GLY A 1 199 ? -62.016 -33.054 4.478 1.00 32.47 199 GLY A C 1
ATOM 1515 O O . GLY A 1 199 ? -61.753 -32.522 5.543 1.00 32.47 199 GLY A O 1
ATOM 1516 N N . GLU A 1 200 ? -61.694 -32.376 3.373 1.00 35.75 200 GLU A N 1
ATOM 1517 C CA . GLU A 1 200 ? -62.474 -32.048 2.160 1.00 35.75 200 GLU A CA 1
ATOM 1518 C C . GLU A 1 200 ? -63.794 -31.267 2.368 1.00 35.75 200 GLU A C 1
ATOM 1520 O O . GLU A 1 200 ? -64.841 -31.842 2.632 1.00 35.75 200 GLU A O 1
ATOM 1525 N N . ARG A 1 201 ? -63.687 -29.962 2.057 1.00 34.47 201 ARG A N 1
ATOM 1526 C CA . ARG A 1 201 ? -64.617 -29.068 1.327 1.00 34.47 201 ARG A CA 1
ATOM 1527 C C . ARG A 1 201 ? -65.949 -28.580 1.941 1.00 34.47 201 ARG A C 1
ATOM 1529 O O . ARG A 1 201 ? -66.865 -29.332 2.234 1.00 34.47 201 ARG A O 1
ATOM 1536 N N . ASP A 1 202 ? -66.079 -27.258 1.780 1.00 34.81 202 ASP A N 1
ATOM 1537 C CA . ASP A 1 202 ? -67.173 -26.520 1.114 1.00 34.81 202 ASP A CA 1
ATOM 1538 C C . ASP A 1 202 ? -68.231 -25.737 1.928 1.00 34.81 202 ASP A C 1
ATOM 1540 O O . ASP A 1 202 ? -69.008 -26.286 2.699 1.00 34.81 202 ASP A O 1
ATOM 1544 N N . ARG A 1 203 ? -68.334 -24.451 1.537 1.00 35.38 203 ARG A N 1
ATOM 1545 C CA . ARG A 1 203 ? -69.499 -23.530 1.537 1.00 35.38 203 ARG A CA 1
ATOM 1546 C C . ARG A 1 203 ? -70.131 -23.090 2.866 1.00 35.38 203 ARG A C 1
ATOM 1548 O O . ARG A 1 203 ? -70.576 -23.887 3.678 1.00 35.38 203 ARG A O 1
ATOM 1555 N N . GLY A 1 204 ? -70.377 -21.778 2.966 1.00 32.00 204 GLY A N 1
ATOM 1556 C CA . GLY A 1 204 ? -71.343 -21.229 3.925 1.00 32.00 204 GLY A CA 1
ATOM 1557 C C . GLY A 1 204 ? -71.229 -19.725 4.170 1.00 32.00 204 GLY A C 1
ATOM 1558 O O . GLY A 1 204 ? -70.815 -19.318 5.248 1.00 32.00 204 GLY A O 1
ATOM 1559 N N . ALA A 1 205 ? -71.617 -18.889 3.203 1.00 41.97 205 ALA A N 1
ATOM 1560 C CA . ALA A 1 205 ? -71.765 -17.450 3.443 1.00 41.97 205 ALA A CA 1
ATOM 1561 C C . ALA A 1 205 ? -72.920 -17.151 4.419 1.00 41.97 205 ALA A C 1
ATOM 1563 O O . ALA A 1 205 ? -73.940 -17.847 4.383 1.00 41.97 205 ALA A O 1
ATOM 1564 N N . ARG A 1 206 ? -72.796 -16.071 5.208 1.00 37.47 206 ARG A N 1
ATOM 1565 C CA . ARG A 1 206 ? -73.919 -15.214 5.645 1.00 37.47 206 ARG A CA 1
ATOM 1566 C C . ARG A 1 206 ? -73.442 -13.961 6.377 1.00 37.47 206 ARG A C 1
ATOM 1568 O O . ARG A 1 206 ? -72.831 -14.051 7.437 1.00 37.47 206 ARG A O 1
ATOM 1575 N N . ASP A 1 207 ? -73.828 -12.811 5.842 1.00 46.50 207 ASP A N 1
ATOM 1576 C CA . ASP A 1 207 ? -73.767 -11.519 6.517 1.00 46.50 207 ASP A CA 1
ATOM 1577 C C . ASP A 1 207 ? -74.658 -11.483 7.764 1.00 46.50 207 ASP A C 1
ATOM 1579 O O . ASP A 1 207 ? -75.711 -12.133 7.810 1.00 46.50 207 ASP A O 1
ATOM 1583 N N . ARG A 1 208 ? -74.283 -10.637 8.733 1.00 41.19 208 ARG A N 1
ATOM 1584 C CA . ARG A 1 208 ? -75.225 -9.896 9.589 1.00 41.19 208 ARG A CA 1
ATOM 1585 C C . ARG A 1 208 ? -74.516 -8.806 10.385 1.00 41.19 208 ARG A C 1
ATOM 1587 O O . ARG A 1 208 ? -73.815 -9.087 11.354 1.00 41.19 208 ARG A O 1
ATOM 1594 N N . ASP A 1 209 ? -74.807 -7.559 10.042 1.00 46.22 209 ASP A N 1
ATOM 1595 C CA . ASP A 1 209 ? -74.562 -6.421 10.920 1.00 46.22 209 ASP A CA 1
ATOM 1596 C C . ASP A 1 209 ? -75.319 -6.561 12.246 1.00 46.22 209 ASP A C 1
ATOM 1598 O O . ASP A 1 209 ? -76.518 -6.860 12.251 1.00 46.22 209 ASP A O 1
ATOM 1602 N N . ARG A 1 210 ? -74.655 -6.223 13.361 1.00 40.31 210 ARG A N 1
ATOM 1603 C CA . ARG A 1 210 ? -75.253 -5.428 14.454 1.00 40.31 210 ARG A CA 1
ATOM 1604 C C . ARG A 1 210 ? -74.212 -4.963 15.481 1.00 40.31 210 ARG A C 1
ATOM 1606 O O . ARG A 1 210 ? -73.833 -5.691 16.386 1.00 40.31 210 ARG A O 1
ATOM 1613 N N . ASN A 1 211 ? -73.822 -3.698 15.331 1.00 36.44 211 ASN A N 1
ATOM 1614 C CA . ASN A 1 211 ? -73.895 -2.648 16.357 1.00 36.44 211 ASN A CA 1
ATOM 1615 C C . ASN A 1 211 ? -73.776 -3.058 17.848 1.00 36.44 211 ASN A C 1
ATOM 1617 O O . ASN A 1 211 ? -74.673 -3.719 18.367 1.00 36.44 211 ASN A O 1
ATOM 1621 N N . GLY A 1 212 ? -72.815 -2.473 18.583 1.00 35.53 212 GLY A N 1
ATOM 1622 C CA . GLY A 1 212 ? -73.028 -2.215 20.019 1.00 35.53 212 GLY A CA 1
ATOM 1623 C C . GLY A 1 212 ? -71.850 -2.378 20.986 1.00 35.53 212 GLY A C 1
ATOM 1624 O O . GLY A 1 212 ? -71.830 -3.311 21.771 1.00 35.53 212 GLY A O 1
ATOM 1625 N N . ARG A 1 213 ? -70.966 -1.373 21.028 1.00 42.12 213 ARG A N 1
ATOM 1626 C CA . ARG A 1 213 ? -70.360 -0.788 22.249 1.00 42.12 213 ARG A CA 1
ATOM 1627 C C . ARG A 1 213 ? -69.836 -1.713 23.384 1.00 42.12 213 ARG A C 1
ATOM 1629 O O . ARG A 1 213 ? -70.596 -2.185 24.219 1.00 42.12 213 ARG A O 1
ATOM 1636 N N . ASN A 1 214 ? -68.524 -1.561 23.616 1.00 36.91 214 ASN A N 1
ATOM 1637 C CA . ASN A 1 214 ? -67.911 -1.287 24.933 1.00 36.91 214 ASN A CA 1
ATOM 1638 C C . ASN A 1 214 ? -67.670 -2.470 25.905 1.00 36.91 214 ASN A C 1
ATOM 1640 O O . ASN A 1 214 ? -68.529 -2.775 26.729 1.00 36.91 214 ASN A O 1
ATOM 1644 N N . ARG A 1 215 ? -66.417 -2.961 25.977 1.00 39.28 215 ARG A N 1
ATOM 1645 C CA . ARG A 1 215 ? -65.497 -2.713 27.120 1.00 39.28 215 ARG A CA 1
ATOM 1646 C C . ARG A 1 215 ? -64.114 -3.368 26.938 1.00 39.28 215 ARG A C 1
ATOM 1648 O O . ARG A 1 215 ? -63.972 -4.386 26.280 1.00 39.28 215 ARG A O 1
ATOM 1655 N N . ARG A 1 216 ? -63.128 -2.712 27.560 1.00 47.47 216 ARG A N 1
ATOM 1656 C CA . ARG A 1 216 ? -61.733 -3.098 27.863 1.00 47.47 216 ARG A CA 1
ATOM 1657 C C . ARG A 1 216 ? -61.487 -4.617 27.978 1.00 47.47 216 ARG A C 1
ATOM 1659 O O . ARG A 1 216 ? -62.181 -5.256 28.756 1.00 47.47 216 ARG A O 1
ATOM 1666 N N . ASP A 1 217 ? -60.420 -5.140 27.360 1.00 39.00 217 ASP A N 1
ATOM 1667 C CA . ASP A 1 217 ? -59.142 -5.363 28.067 1.00 39.00 217 ASP A CA 1
ATOM 1668 C C . ASP A 1 217 ? -57.994 -5.900 27.175 1.00 39.00 217 ASP A C 1
ATOM 1670 O O . ASP A 1 217 ? -58.205 -6.651 26.233 1.00 39.00 217 ASP A O 1
ATOM 1674 N N . ARG A 1 218 ? -56.767 -5.498 27.541 1.00 47.16 218 ARG A N 1
ATOM 1675 C CA . ARG A 1 218 ? -55.453 -6.162 27.352 1.00 47.16 218 ARG A CA 1
ATOM 1676 C C . ARG A 1 218 ? -55.194 -7.012 26.086 1.00 47.16 218 ARG A C 1
ATOM 1678 O O . ARG A 1 218 ? -55.445 -8.212 26.067 1.00 47.16 218 ARG A O 1
ATOM 1685 N N . GLY A 1 219 ? -54.426 -6.441 25.156 1.00 35.59 219 GLY A N 1
ATOM 1686 C CA . GLY A 1 219 ? -53.585 -7.174 24.199 1.00 35.59 219 GLY A CA 1
ATOM 1687 C C . GLY A 1 219 ? -52.268 -6.423 24.003 1.00 35.59 219 GLY A C 1
ATOM 1688 O O . GLY A 1 219 ? -52.270 -5.312 23.485 1.00 35.59 219 GLY A O 1
ATOM 1689 N N . GLY A 1 220 ? -51.156 -6.964 24.503 1.00 40.72 220 GLY A N 1
ATOM 1690 C CA . GLY A 1 220 ? -49.870 -6.264 24.506 1.00 40.72 220 GLY A CA 1
ATOM 1691 C C . GLY A 1 220 ? -49.119 -6.407 23.188 1.00 40.72 220 GLY A C 1
ATOM 1692 O O . GLY A 1 220 ? -48.339 -7.346 23.037 1.00 40.72 220 GLY A O 1
ATOM 1693 N N . GLU A 1 221 ? -49.276 -5.450 22.275 1.00 38.28 221 GLU A N 1
ATOM 1694 C CA . GLU A 1 221 ? -48.379 -5.315 21.127 1.00 38.28 221 GLU A CA 1
ATOM 1695 C C . GLU A 1 221 ? -46.989 -4.863 21.598 1.00 38.28 221 GLU A C 1
ATOM 1697 O O . GLU A 1 221 ? -46.660 -3.677 21.634 1.00 38.28 221 GLU A O 1
ATOM 1702 N N . ARG A 1 222 ? -46.119 -5.838 21.895 1.00 42.12 222 ARG A N 1
ATOM 1703 C CA . ARG A 1 222 ? -44.665 -5.671 21.744 1.00 42.12 222 ARG A CA 1
ATOM 1704 C C . ARG A 1 222 ? -44.315 -5.643 20.251 1.00 42.12 222 ARG A C 1
ATOM 1706 O O . ARG A 1 222 ? -43.554 -6.474 19.767 1.00 42.12 222 ARG A O 1
ATOM 1713 N N . GLY A 1 223 ? -44.909 -4.693 19.531 1.00 36.88 223 GLY A N 1
ATOM 1714 C CA . GLY A 1 223 ? -44.437 -4.287 18.218 1.00 36.88 223 GLY A CA 1
ATOM 1715 C C . GLY A 1 223 ? -43.080 -3.630 18.409 1.00 36.88 223 GLY A C 1
ATOM 1716 O O . GLY A 1 223 ? -42.967 -2.651 19.153 1.00 36.88 223 GLY A O 1
ATOM 1717 N N . ASP A 1 224 ? -42.060 -4.219 17.796 1.00 42.00 224 ASP A N 1
ATOM 1718 C CA . ASP A 1 224 ? -40.689 -3.738 17.848 1.00 42.00 224 ASP A CA 1
ATOM 1719 C C . ASP A 1 224 ? -40.638 -2.294 17.336 1.00 42.00 224 ASP A C 1
ATOM 1721 O O . ASP A 1 224 ? -40.790 -2.022 16.142 1.00 42.00 224 ASP A O 1
ATOM 1725 N N . ARG A 1 225 ? -40.489 -1.340 18.263 1.00 41.88 225 ARG A N 1
ATOM 1726 C CA . ARG A 1 225 ? -40.271 0.060 17.914 1.00 41.88 225 ARG A CA 1
ATOM 1727 C C . ARG A 1 225 ? -38.837 0.181 17.428 1.00 41.88 225 ARG A C 1
ATOM 1729 O O . ARG A 1 225 ? -37.966 0.623 18.182 1.00 41.88 225 ARG A O 1
ATOM 1736 N N . VAL A 1 226 ? -38.641 -0.138 16.146 1.00 43.09 226 VAL A N 1
ATOM 1737 C CA . VAL A 1 226 ? -37.580 0.442 15.320 1.00 43.09 226 VAL A CA 1
ATOM 1738 C C . VAL A 1 226 ? -37.501 1.908 15.718 1.00 43.09 226 VAL A C 1
ATOM 1740 O O . VAL A 1 226 ? -38.475 2.648 15.545 1.00 43.09 226 VAL A O 1
ATOM 1743 N N . ARG A 1 227 ? -36.400 2.298 16.374 1.00 47.91 227 ARG A N 1
ATOM 1744 C CA . ARG A 1 227 ? -36.244 3.659 16.888 1.00 47.91 227 ARG A CA 1
ATOM 1745 C C . ARG A 1 227 ? -36.435 4.601 15.706 1.00 47.91 227 ARG A C 1
ATOM 1747 O O . ARG A 1 227 ? -35.628 4.573 14.779 1.00 47.91 227 ARG A O 1
ATOM 1754 N N . ALA A 1 228 ? -37.502 5.403 15.753 1.00 40.84 228 ALA A N 1
ATOM 1755 C CA . ALA A 1 228 ? -37.666 6.535 14.853 1.00 40.84 228 ALA A CA 1
ATOM 1756 C C . ALA A 1 228 ? -36.346 7.310 14.856 1.00 40.84 228 ALA A C 1
ATOM 1758 O O . ALA A 1 228 ? -35.749 7.462 15.928 1.00 40.84 228 ALA A O 1
ATOM 1759 N N . GLY A 1 229 ? -35.864 7.669 13.663 1.00 43.88 229 GLY A N 1
ATOM 1760 C CA . GLY A 1 229 ? -34.483 8.094 13.459 1.00 43.88 229 GLY A CA 1
ATOM 1761 C C . GLY A 1 229 ? -34.048 9.093 14.524 1.00 43.88 229 GLY A C 1
ATOM 1762 O O . GLY A 1 229 ? -34.670 10.140 14.674 1.00 43.88 229 GLY A O 1
ATOM 1763 N N . ARG A 1 230 ? -32.997 8.755 15.282 1.00 48.75 230 ARG A N 1
ATOM 1764 C CA . ARG A 1 230 ? -32.273 9.763 16.061 1.00 48.75 230 ARG A CA 1
ATOM 1765 C C . ARG A 1 230 ? -31.700 10.698 15.008 1.00 48.75 230 ARG A C 1
ATOM 1767 O O . ARG A 1 230 ? -30.824 10.259 14.262 1.00 48.75 230 ARG A O 1
ATOM 1774 N N . ASP A 1 231 ? -32.242 11.910 14.910 1.00 48.88 231 ASP A N 1
ATOM 1775 C CA . ASP A 1 231 ? -31.734 12.920 13.988 1.00 48.88 231 ASP A CA 1
ATOM 1776 C C . ASP A 1 231 ? -30.220 12.994 14.161 1.00 48.88 231 ASP A C 1
ATOM 1778 O O . ASP A 1 231 ? -29.717 13.115 15.285 1.00 48.88 231 ASP A O 1
ATOM 1782 N N . VAL A 1 232 ? -29.489 12.833 13.057 1.00 50.75 232 VAL A N 1
ATOM 1783 C CA . VAL A 1 232 ? -28.027 12.861 13.083 1.00 50.75 232 VAL A CA 1
ATOM 1784 C C . VAL A 1 232 ? -27.609 14.325 13.159 1.00 50.75 232 VAL A C 1
ATOM 1786 O O . VAL A 1 232 ? -27.266 14.964 12.166 1.00 50.75 232 VAL A O 1
ATOM 1789 N N . LEU A 1 233 ? -27.725 14.849 14.379 1.00 49.00 233 LEU A N 1
ATOM 1790 C CA . LEU A 1 233 ? -27.267 16.159 14.808 1.00 49.00 233 LEU A CA 1
ATOM 1791 C C . LEU A 1 233 ? -25.738 16.152 14.791 1.00 49.00 233 LEU A C 1
ATOM 1793 O O . LEU A 1 233 ? -25.082 15.830 15.781 1.00 49.00 233 LEU A O 1
ATOM 1797 N N . GLY A 1 234 ? -25.195 16.473 13.625 1.00 56.22 234 GLY A N 1
ATOM 1798 C CA . GLY A 1 234 ? -23.785 16.716 13.389 1.00 56.22 234 GLY A CA 1
ATOM 1799 C C . GLY A 1 234 ? -23.624 17.978 12.556 1.00 56.22 234 GLY A C 1
ATOM 1800 O O . GLY A 1 234 ? -24.503 18.331 11.769 1.00 56.22 234 GLY A O 1
ATOM 1801 N N . ASP A 1 235 ? -22.501 18.655 12.752 1.00 61.75 235 ASP A N 1
ATOM 1802 C CA . ASP A 1 235 ? -22.066 19.711 11.851 1.00 61.75 235 ASP A CA 1
ATOM 1803 C C . ASP A 1 235 ? -21.465 19.052 10.602 1.00 61.75 235 ASP A C 1
ATOM 1805 O O . ASP A 1 235 ? -20.325 18.585 10.612 1.00 61.75 235 ASP A O 1
ATOM 1809 N N . TRP A 1 236 ? -22.288 18.917 9.562 1.00 58.84 236 TRP A N 1
ATOM 1810 C CA . TRP A 1 236 ? -21.919 18.272 8.299 1.00 58.84 236 TRP A CA 1
ATOM 1811 C C . TRP A 1 236 ? -21.036 19.153 7.405 1.00 58.84 236 TRP A C 1
ATOM 1813 O O . TRP A 1 236 ? -20.470 18.642 6.441 1.00 58.84 236 TRP A O 1
ATOM 1823 N N . GLU A 1 237 ? -20.929 20.449 7.711 1.00 58.19 237 GLU A N 1
ATOM 1824 C CA . GLU A 1 237 ? -20.109 21.422 6.976 1.00 58.19 237 GLU A CA 1
ATOM 1825 C C . GLU A 1 237 ? -18.749 21.658 7.650 1.00 58.19 237 GLU A C 1
ATOM 1827 O O . GLU A 1 237 ? -17.919 22.408 7.140 1.00 58.19 237 GLU A O 1
ATOM 1832 N N . ARG A 1 238 ? -18.491 20.987 8.778 1.00 68.06 238 ARG A N 1
ATOM 1833 C CA . ARG A 1 238 ? -17.237 21.104 9.512 1.00 68.06 238 ARG A CA 1
ATOM 1834 C C . ARG A 1 238 ? -16.035 20.617 8.697 1.00 68.06 238 ARG A C 1
ATOM 1836 O O . ARG A 1 238 ? -15.963 19.459 8.283 1.00 68.06 238 ARG A O 1
ATOM 1843 N N . GLU A 1 239 ? -15.021 21.473 8.614 1.00 58.03 239 GLU A N 1
ATOM 1844 C CA . GLU A 1 239 ? -13.698 21.108 8.111 1.00 58.03 239 GLU A CA 1
ATOM 1845 C C . GLU A 1 239 ? -12.951 20.183 9.100 1.00 58.03 239 GLU A C 1
ATOM 1847 O O . GLU A 1 239 ? -13.041 20.371 10.323 1.00 58.03 239 GLU A O 1
ATOM 1852 N N . PRO A 1 240 ? -12.216 19.166 8.606 1.00 64.62 240 PRO A N 1
ATOM 1853 C CA . PRO A 1 240 ? -11.384 18.323 9.455 1.00 64.62 240 PRO A CA 1
ATOM 1854 C C . PRO A 1 240 ? -10.241 19.147 10.054 1.00 64.62 240 PRO A C 1
ATOM 1856 O O . PRO A 1 240 ? -9.560 19.891 9.349 1.00 64.62 240 PRO A O 1
ATOM 1859 N N . GLY A 1 241 ? -10.024 19.001 11.358 1.00 65.50 241 GLY A N 1
ATOM 1860 C CA . GLY A 1 241 ? -8.981 19.737 12.064 1.00 65.50 241 GLY A CA 1
ATOM 1861 C C . GLY A 1 241 ? -7.580 19.266 11.675 1.00 65.50 241 GLY A C 1
ATOM 1862 O O . GLY A 1 241 ? -7.373 18.104 11.318 1.00 65.50 241 GLY A O 1
ATOM 1863 N N . GLU A 1 242 ? -6.587 20.148 11.780 1.00 68.12 242 GLU A N 1
ATOM 1864 C CA . GLU A 1 242 ? -5.193 19.772 11.533 1.00 68.12 242 GLU A CA 1
ATOM 1865 C C . GLU A 1 242 ? -4.770 18.641 12.496 1.00 68.12 242 GLU A C 1
ATOM 1867 O O . GLU A 1 242 ? -4.930 18.743 13.713 1.00 68.12 242 GLU A O 1
ATOM 1872 N N . GLY A 1 243 ? -4.293 17.521 11.940 1.00 69.00 243 GLY A N 1
ATOM 1873 C CA . GLY A 1 243 ? -3.965 16.302 12.693 1.00 69.00 243 GLY A CA 1
ATOM 1874 C C . GLY A 1 243 ? -5.128 15.328 12.956 1.00 69.00 243 GLY A C 1
ATOM 1875 O O . GLY A 1 243 ? -4.895 14.269 13.545 1.00 69.00 243 GLY A O 1
ATOM 1876 N N . GLU A 1 244 ? -6.353 15.625 12.508 1.00 79.06 244 GLU A N 1
ATOM 1877 C CA . GLU A 1 244 ? -7.511 14.739 12.676 1.00 79.06 244 GLU A CA 1
ATOM 1878 C C . GLU A 1 244 ? -7.345 13.414 11.910 1.00 79.06 244 GLU A C 1
ATOM 1880 O O . GLU A 1 244 ? -7.037 13.367 10.717 1.00 79.06 244 GLU A O 1
ATOM 1885 N N . THR A 1 245 ? -7.543 12.299 12.614 1.00 78.69 245 THR A N 1
ATOM 1886 C CA . THR A 1 245 ? -7.356 10.953 12.062 1.00 78.69 245 THR A CA 1
ATOM 1887 C C . THR A 1 245 ? -8.604 10.468 11.332 1.00 78.69 245 THR A C 1
ATOM 1889 O O . THR A 1 245 ? -9.704 10.437 11.881 1.00 78.69 245 THR A O 1
ATOM 1892 N N . VAL A 1 246 ? -8.430 10.034 10.081 1.00 79.56 246 VAL A N 1
ATOM 1893 C CA . VAL A 1 246 ? -9.521 9.579 9.204 1.00 79.56 246 VAL A CA 1
ATOM 1894 C C . VAL A 1 246 ? -9.168 8.222 8.585 1.00 79.56 246 VAL A C 1
ATOM 1896 O O . VAL A 1 246 ? -7.997 7.883 8.399 1.00 79.56 246 VAL A O 1
ATOM 1899 N N . GLY A 1 247 ? -10.181 7.411 8.271 1.00 81.88 247 GLY A N 1
ATOM 1900 C CA . GLY A 1 247 ? -10.009 6.152 7.543 1.00 81.88 247 GLY A CA 1
ATOM 1901 C C . GLY A 1 247 ? -9.144 5.135 8.295 1.00 81.88 247 GLY A C 1
ATOM 1902 O O . GLY A 1 247 ? -9.538 4.655 9.355 1.00 81.88 247 GLY A O 1
ATOM 1903 N N . ILE A 1 248 ? -7.984 4.785 7.732 1.00 79.50 248 ILE A N 1
ATOM 1904 C CA . ILE A 1 248 ? -7.052 3.807 8.324 1.00 79.50 248 ILE A CA 1
ATOM 1905 C C . ILE A 1 248 ? -6.488 4.329 9.654 1.00 79.50 248 ILE A C 1
ATOM 1907 O O . ILE A 1 248 ? -6.529 3.609 10.648 1.00 79.50 248 ILE A O 1
ATOM 1911 N N . GLY A 1 249 ? -6.066 5.598 9.712 1.00 87.12 249 GLY A N 1
ATOM 1912 C CA . GLY A 1 249 ? -5.527 6.191 10.942 1.00 87.12 249 GLY A CA 1
ATOM 1913 C C . GLY A 1 249 ? -6.552 6.242 12.080 1.00 87.12 249 GLY A C 1
ATOM 1914 O O . GLY A 1 249 ? -6.200 6.026 13.236 1.00 87.12 249 GLY A O 1
ATOM 1915 N N . LEU A 1 250 ? -7.835 6.441 11.752 1.00 90.75 250 LEU A N 1
ATOM 1916 C CA . LEU A 1 250 ? -8.928 6.370 12.728 1.00 90.75 250 LEU A CA 1
ATOM 1917 C C . LEU A 1 250 ? -9.105 4.945 13.280 1.00 90.75 250 LEU A C 1
ATOM 1919 O O . LEU A 1 250 ? -9.292 4.762 14.478 1.00 90.75 250 LEU A O 1
ATOM 1923 N N . VAL A 1 251 ? -9.020 3.924 12.423 1.00 92.56 251 VAL A N 1
ATOM 1924 C CA . VAL A 1 251 ? -9.104 2.512 12.836 1.00 92.56 251 VAL A CA 1
ATOM 1925 C C . VAL A 1 251 ? -7.952 2.125 13.768 1.00 92.56 251 VAL A C 1
ATOM 1927 O O . VAL A 1 251 ? -8.190 1.486 14.792 1.00 92.56 251 VAL A O 1
ATOM 1930 N N . GLU A 1 252 ? -6.724 2.536 13.451 1.00 92.00 252 GLU A N 1
ATOM 1931 C CA . GLU A 1 252 ? -5.547 2.295 14.297 1.00 92.00 252 GLU A CA 1
ATOM 1932 C C . GLU A 1 252 ? -5.648 3.029 15.643 1.00 92.00 252 GLU A C 1
ATOM 1934 O O . GLU A 1 252 ? -5.321 2.464 16.689 1.00 92.00 252 GLU A O 1
ATOM 1939 N N . ALA A 1 253 ? -6.168 4.261 15.646 1.00 91.56 253 ALA A N 1
ATOM 1940 C CA . ALA A 1 253 ? -6.425 5.007 16.873 1.00 91.56 253 ALA A CA 1
ATOM 1941 C C . ALA A 1 253 ? -7.492 4.322 17.752 1.00 91.56 253 ALA A C 1
ATOM 1943 O O . ALA A 1 253 ? -7.296 4.193 18.959 1.00 91.56 253 ALA A O 1
ATOM 1944 N N . LEU A 1 254 ? -8.576 3.799 17.162 1.00 93.12 254 LEU A N 1
ATOM 1945 C CA . LEU A 1 254 ? -9.606 3.029 17.877 1.00 93.12 254 LEU A CA 1
ATOM 1946 C C . LEU A 1 254 ? -9.058 1.725 18.478 1.00 93.12 254 LEU A C 1
ATOM 1948 O O . LEU A 1 254 ? -9.358 1.398 19.628 1.00 93.12 254 LEU A O 1
ATOM 1952 N N . GLU A 1 255 ? -8.236 0.989 17.725 1.00 91.94 255 GLU A N 1
ATOM 1953 C CA . GLU A 1 255 ? -7.558 -0.214 18.221 1.00 91.94 255 GLU A CA 1
ATOM 1954 C C . GLU A 1 255 ? -6.627 0.113 19.394 1.00 91.94 255 GLU A C 1
ATOM 1956 O O . GLU A 1 255 ? -6.641 -0.595 20.405 1.00 91.94 255 GLU A O 1
ATOM 1961 N N . ARG A 1 256 ? -5.862 1.206 19.298 1.00 90.88 256 ARG A N 1
ATOM 1962 C CA . ARG A 1 256 ? -4.971 1.677 20.364 1.00 90.88 256 ARG A CA 1
ATOM 1963 C C . ARG A 1 256 ? -5.744 2.116 21.610 1.00 90.88 256 ARG A C 1
ATOM 1965 O O . ARG A 1 256 ? -5.368 1.707 22.707 1.00 90.88 256 ARG A O 1
ATOM 1972 N N . ALA A 1 257 ? -6.825 2.879 21.452 1.00 90.12 257 ALA A N 1
ATOM 1973 C CA . ALA A 1 257 ? -7.662 3.365 22.551 1.00 90.12 257 ALA A CA 1
ATOM 1974 C C . ALA A 1 257 ? -8.332 2.217 23.331 1.00 90.12 257 ALA A C 1
ATOM 1976 O O . ALA A 1 257 ? -8.426 2.268 24.561 1.00 90.12 257 ALA A O 1
ATOM 1977 N N . LEU A 1 258 ? -8.748 1.149 22.636 1.00 90.44 258 LEU A N 1
ATOM 1978 C CA . LEU A 1 258 ? -9.192 -0.090 23.278 1.00 90.44 258 LEU A CA 1
ATOM 1979 C C . LEU A 1 258 ? -8.011 -0.823 23.936 1.00 90.44 258 LEU A C 1
ATOM 1981 O O . LEU A 1 258 ? -8.055 -1.100 25.133 1.00 90.44 258 LEU A O 1
ATOM 1985 N N . SER A 1 259 ? -6.927 -1.086 23.198 1.00 87.50 259 SER A N 1
ATOM 1986 C CA . SER A 1 259 ? -5.770 -1.867 23.674 1.00 87.50 259 SER A CA 1
ATOM 1987 C C . SER A 1 259 ? -5.105 -1.288 24.926 1.00 87.50 259 SER A C 1
ATOM 1989 O O . SER A 1 259 ? -4.724 -2.040 25.822 1.00 87.50 259 SER A O 1
ATOM 1991 N N . ALA A 1 260 ? -4.987 0.040 25.012 1.00 79.62 260 ALA A N 1
ATOM 1992 C CA . ALA A 1 260 ? -4.383 0.738 26.147 1.00 79.62 260 ALA A CA 1
ATOM 1993 C C . ALA A 1 260 ? -5.221 0.648 27.436 1.00 79.62 260 ALA A C 1
ATOM 1995 O O . ALA A 1 260 ? -4.705 0.883 28.528 1.00 79.62 260 ALA A O 1
ATOM 1996 N N . ARG A 1 261 ? -6.514 0.318 27.326 1.00 68.25 261 ARG A N 1
ATOM 1997 C CA . ARG A 1 261 ? -7.464 0.253 28.440 1.00 68.25 261 ARG A CA 1
ATOM 1998 C C . ARG A 1 261 ? -8.244 -1.062 28.387 1.00 68.25 261 ARG A C 1
ATOM 2000 O O . ARG A 1 261 ? -9.438 -1.050 28.082 1.00 68.25 261 ARG A O 1
ATOM 2007 N N . GLN A 1 262 ? -7.579 -2.175 28.731 1.00 67.19 262 GLN A N 1
ATOM 2008 C CA . GLN A 1 262 ? -8.249 -3.463 28.973 1.00 67.19 262 GLN A CA 1
ATOM 2009 C C . GLN A 1 262 ? -9.465 -3.244 29.884 1.00 67.19 262 GLN A C 1
ATOM 2011 O O . GLN A 1 262 ? -9.337 -2.739 31.000 1.00 67.19 262 GLN A O 1
ATOM 2016 N N . GLY A 1 263 ? -10.656 -3.568 29.388 1.00 69.75 263 GLY A N 1
ATOM 2017 C CA . GLY A 1 263 ? -11.904 -3.196 30.040 1.00 69.75 263 GLY A CA 1
ATOM 2018 C C . GLY A 1 263 ? -13.130 -3.689 29.273 1.00 69.75 263 GLY A C 1
ATOM 2019 O O . GLY A 1 263 ? -12.988 -4.401 28.282 1.00 69.75 263 GLY A O 1
ATOM 2020 N N . PRO A 1 264 ? -14.344 -3.340 29.729 1.00 76.88 264 PRO A N 1
ATOM 2021 C CA . PRO A 1 264 ? -15.572 -3.729 29.048 1.00 76.88 264 PRO A CA 1
ATOM 2022 C C . PRO A 1 264 ? -15.711 -3.036 27.685 1.00 76.88 264 PRO A C 1
ATOM 2024 O O . PRO A 1 264 ? -15.158 -1.954 27.464 1.00 76.88 264 PRO A O 1
ATOM 2027 N N . ALA A 1 265 ? -16.509 -3.642 26.803 1.00 88.00 265 ALA A N 1
ATOM 2028 C CA . ALA A 1 265 ? -16.906 -3.063 25.524 1.00 88.00 265 ALA A CA 1
ATOM 2029 C C . ALA A 1 265 ? -17.455 -1.630 25.693 1.00 88.00 265 ALA A C 1
ATOM 2031 O O . ALA A 1 265 ? -18.235 -1.358 26.610 1.00 88.00 265 ALA A O 1
ATOM 2032 N N . ARG A 1 266 ? -17.053 -0.711 24.807 1.00 91.06 266 ARG A N 1
ATOM 2033 C CA . ARG A 1 266 ? -17.380 0.726 24.887 1.00 91.06 266 ARG A CA 1
ATOM 2034 C C . ARG A 1 266 ? -18.333 1.149 23.779 1.00 91.06 266 ARG A C 1
ATOM 2036 O O . ARG A 1 266 ? -18.261 0.625 22.674 1.00 91.06 266 ARG A O 1
ATOM 2043 N N . SER A 1 267 ? -19.202 2.115 24.063 1.00 94.19 267 SER A N 1
ATOM 2044 C CA . SER A 1 267 ? -20.057 2.727 23.034 1.00 94.19 267 SER A CA 1
ATOM 2045 C C . SER A 1 267 ? -19.240 3.498 21.993 1.00 94.19 267 SER A C 1
ATOM 2047 O O . SER A 1 267 ? -18.152 4.000 22.293 1.00 94.19 267 SER A O 1
ATOM 2049 N N . HIS A 1 268 ? -19.788 3.664 20.787 1.00 93.25 268 HIS A N 1
ATOM 2050 C CA . HIS A 1 268 ? -19.171 4.499 19.749 1.00 93.25 268 HIS A CA 1
ATOM 2051 C C . HIS A 1 268 ? -18.980 5.958 20.207 1.00 93.25 268 HIS A C 1
ATOM 2053 O O . HIS A 1 268 ? -17.987 6.587 19.850 1.00 93.25 268 HIS A O 1
ATOM 2059 N N . GLU A 1 269 ? -19.891 6.475 21.041 1.00 93.69 269 GLU A N 1
ATOM 2060 C CA . GLU A 1 269 ? -19.808 7.813 21.646 1.00 93.69 269 GLU A CA 1
ATOM 2061 C C . GLU A 1 269 ? -18.662 7.904 22.670 1.00 93.69 269 GLU A C 1
ATOM 2063 O O . GLU A 1 269 ? -17.871 8.840 22.627 1.00 93.69 269 GLU A O 1
ATOM 2068 N N . GLN A 1 270 ? -18.480 6.891 23.528 1.00 93.44 270 GLN A N 1
ATOM 2069 C CA . GLN A 1 270 ? -17.325 6.829 24.436 1.00 93.44 270 GLN A CA 1
ATOM 2070 C C . GLN A 1 270 ? -15.994 6.698 23.687 1.00 93.44 270 GLN A C 1
ATOM 2072 O O . GLN A 1 270 ? -15.000 7.265 24.126 1.00 93.44 270 GLN A O 1
ATOM 2077 N N . LEU A 1 271 ? -15.949 5.960 22.576 1.00 93.62 271 LEU A N 1
ATOM 2078 C CA . LEU A 1 271 ? -14.741 5.858 21.752 1.00 93.62 271 LEU A CA 1
ATOM 2079 C C . LEU A 1 271 ? -14.423 7.179 21.045 1.00 93.62 271 LEU A C 1
ATOM 2081 O O . LEU A 1 271 ? -13.268 7.595 21.043 1.00 93.62 271 LEU A O 1
ATOM 2085 N N . ALA A 1 272 ? -15.434 7.874 20.518 1.00 93.50 272 ALA A N 1
ATOM 2086 C CA . ALA A 1 272 ? -15.260 9.216 19.974 1.00 93.50 272 ALA A CA 1
ATOM 2087 C C . ALA A 1 272 ? -14.747 10.202 21.038 1.00 93.50 272 ALA A C 1
ATOM 2089 O O . ALA A 1 272 ? -13.805 10.938 20.770 1.00 93.50 272 ALA A O 1
ATOM 2090 N N . GLN A 1 273 ? -15.306 10.168 22.253 1.00 94.19 273 GLN A N 1
ATOM 2091 C CA . GLN A 1 273 ? -14.869 11.008 23.373 1.00 94.19 273 GLN A CA 1
ATOM 2092 C C . GLN A 1 273 ? -13.388 10.787 23.720 1.00 94.19 273 GLN A C 1
ATOM 2094 O O . GLN A 1 273 ? -12.650 11.756 23.858 1.00 94.19 273 GLN A O 1
ATOM 2099 N N . LEU A 1 274 ? -12.931 9.530 23.787 1.00 92.38 274 LEU A N 1
ATOM 2100 C CA . LEU A 1 274 ? -11.518 9.214 24.037 1.00 92.38 274 LEU A CA 1
ATOM 2101 C C . LEU A 1 274 ? -10.599 9.747 22.934 1.00 92.38 274 LEU A C 1
ATOM 2103 O O . LEU A 1 274 ? -9.540 10.290 23.226 1.00 92.38 274 LEU A O 1
ATOM 2107 N N . LEU A 1 275 ? -11.005 9.634 21.669 1.00 92.12 275 LEU A N 1
ATOM 2108 C CA . LEU A 1 275 ? -10.219 10.164 20.555 1.00 92.12 275 LEU A CA 1
ATOM 2109 C C . LEU A 1 275 ? -10.197 11.697 20.515 1.00 92.12 275 LEU A C 1
ATOM 2111 O O . LEU A 1 275 ? -9.208 12.262 20.059 1.00 92.12 275 LEU A O 1
ATOM 2115 N N . VAL A 1 276 ? -11.240 12.370 21.009 1.00 92.06 276 VAL A N 1
ATOM 2116 C CA . VAL A 1 276 ? -11.233 13.830 21.201 1.00 92.06 276 VAL A CA 1
ATOM 2117 C C . VAL A 1 276 ? -10.307 14.229 22.356 1.00 92.06 276 VAL A C 1
ATOM 2119 O O . VAL A 1 276 ? -9.509 15.148 22.201 1.00 92.06 276 VAL A O 1
ATOM 2122 N N . GLU A 1 277 ? -10.332 13.500 23.477 1.00 91.50 277 GLU A N 1
ATOM 2123 C CA . GLU A 1 277 ? -9.403 13.694 24.606 1.00 91.50 277 GLU A CA 1
ATOM 2124 C C . GLU A 1 277 ? -7.930 13.462 24.211 1.00 91.50 277 GLU A C 1
ATOM 2126 O O . GLU A 1 277 ? -7.044 14.161 24.695 1.00 91.50 277 GLU A O 1
ATOM 2131 N N . GLU A 1 278 ? -7.660 12.521 23.301 1.00 88.56 278 GLU A N 1
ATOM 2132 C CA . GLU A 1 278 ? -6.325 12.258 22.739 1.00 88.56 278 GLU A CA 1
ATOM 2133 C C . GLU A 1 278 ? -5.930 13.208 21.583 1.00 88.56 278 GLU A C 1
ATOM 2135 O O . GLU A 1 278 ? -4.858 13.039 20.995 1.00 88.56 278 GLU A O 1
ATOM 2140 N N . GLY A 1 279 ? -6.781 14.174 21.207 1.00 87.00 279 GLY A N 1
ATOM 2141 C CA . GLY A 1 279 ? -6.543 15.096 20.085 1.00 87.00 279 GLY A CA 1
ATOM 2142 C C . GLY A 1 279 ? -6.522 14.431 18.698 1.00 87.00 279 GLY A C 1
ATOM 2143 O O . GLY A 1 279 ? -6.009 15.003 17.740 1.00 87.00 279 GLY A O 1
ATOM 2144 N N . ARG A 1 280 ? -7.047 13.205 18.581 1.00 88.00 280 ARG A N 1
ATOM 2145 C CA . ARG A 1 280 ? -7.127 12.401 17.343 1.00 88.00 280 ARG A CA 1
ATOM 2146 C C . ARG A 1 280 ? -8.376 12.674 16.520 1.00 88.00 280 ARG A C 1
ATOM 2148 O O . ARG A 1 280 ? -8.380 12.389 15.323 1.00 88.00 280 ARG A O 1
ATOM 2155 N N . LEU A 1 281 ? -9.411 13.195 17.163 1.00 88.62 281 LEU A N 1
ATOM 2156 C CA . LEU A 1 281 ? -10.603 13.786 16.568 1.00 88.62 281 LEU A CA 1
ATOM 2157 C C . LEU A 1 281 ? -10.825 15.153 17.222 1.00 88.62 281 LEU A C 1
ATOM 2159 O O . LEU A 1 281 ? -10.312 15.414 18.308 1.00 88.62 281 LEU A O 1
ATOM 2163 N N . GLN A 1 282 ? -11.607 16.019 16.589 1.00 85.31 282 GLN A N 1
ATOM 2164 C CA . GLN A 1 282 ? -12.061 17.274 17.203 1.00 85.31 282 GLN A CA 1
ATOM 2165 C C . GLN A 1 282 ? -13.601 17.328 17.207 1.00 85.31 282 GLN A C 1
ATOM 2167 O O . GLN A 1 282 ? -14.257 16.493 16.586 1.00 85.31 282 GLN A O 1
ATOM 2172 N N . GLY A 1 283 ? -14.215 18.290 17.900 1.00 85.44 283 GLY A N 1
ATOM 2173 C CA . GLY A 1 283 ? -15.681 18.432 17.966 1.00 85.44 283 GLY A CA 1
ATOM 2174 C C . GLY A 1 283 ? -16.382 17.488 18.958 1.00 85.44 283 GLY A C 1
ATOM 2175 O O . GLY A 1 283 ? -15.759 16.946 19.867 1.00 85.44 283 GLY A O 1
ATOM 2176 N N . SER A 1 284 ? -17.709 17.333 18.843 1.00 89.00 284 SER A N 1
ATOM 2177 C CA . SER A 1 284 ? -18.508 16.624 19.856 1.00 89.00 284 SER A CA 1
ATOM 2178 C C . SER A 1 284 ? -18.562 15.106 19.638 1.00 89.00 284 SER A C 1
ATOM 2180 O O . SER A 1 284 ? -18.883 14.613 18.555 1.00 89.00 284 SER A O 1
ATOM 2182 N N . ALA A 1 285 ? -18.319 14.342 20.707 1.00 89.38 285 ALA A N 1
ATOM 2183 C CA . ALA A 1 285 ? -18.322 12.878 20.675 1.00 89.38 285 ALA A CA 1
ATOM 2184 C C . ALA A 1 285 ? -19.644 12.273 20.159 1.00 89.38 285 ALA A C 1
ATOM 2186 O O . ALA A 1 285 ? -19.634 11.299 19.406 1.00 89.38 285 ALA A O 1
ATOM 2187 N N . ALA A 1 286 ? -20.782 12.885 20.503 1.00 89.69 286 ALA A N 1
ATOM 2188 C CA . ALA A 1 286 ? -22.102 12.454 20.046 1.00 89.69 286 ALA A CA 1
ATOM 2189 C C . ALA A 1 286 ? -22.291 12.598 18.521 1.00 89.69 286 ALA A C 1
ATOM 2191 O O . ALA A 1 286 ? -22.886 11.715 17.902 1.00 89.69 286 ALA A O 1
ATOM 2192 N N . ALA A 1 287 ? -21.757 13.663 17.908 1.00 88.31 287 ALA A N 1
ATOM 2193 C CA . ALA A 1 287 ? -21.796 13.861 16.455 1.00 88.31 287 ALA A CA 1
ATOM 2194 C C . ALA A 1 287 ? -20.805 12.948 15.709 1.00 88.31 287 ALA A C 1
ATOM 2196 O O . ALA A 1 287 ? -21.056 12.560 14.572 1.00 88.31 287 ALA A O 1
ATOM 2197 N N . LEU A 1 288 ? -19.697 12.576 16.357 1.00 89.50 288 LEU A N 1
ATOM 2198 C CA . LEU A 1 288 ? -18.656 11.697 15.809 1.00 89.50 288 LEU A CA 1
ATOM 2199 C C . LEU A 1 288 ? -18.974 10.196 15.923 1.00 89.50 288 LEU A C 1
ATOM 2201 O O . LEU A 1 288 ? -18.403 9.390 15.186 1.00 89.50 288 LEU A O 1
ATOM 2205 N N . ALA A 1 289 ? -19.875 9.794 16.824 1.00 91.19 289 ALA A N 1
ATOM 2206 C CA . ALA A 1 289 ? -20.218 8.388 17.047 1.00 91.19 289 ALA A CA 1
ATOM 2207 C C . ALA A 1 289 ? -20.636 7.625 15.760 1.00 91.19 289 ALA A C 1
ATOM 2209 O O . ALA A 1 289 ? -20.171 6.496 15.573 1.00 91.19 289 ALA A O 1
ATOM 2210 N N . PRO A 1 290 ? -21.421 8.198 14.816 1.00 91.00 290 PRO A N 1
ATOM 2211 C CA . PRO A 1 290 ? -21.706 7.568 13.523 1.00 91.00 290 PRO A CA 1
ATOM 2212 C C . PRO A 1 290 ? -20.458 7.352 12.654 1.00 91.00 290 PRO A C 1
ATOM 2214 O O . PRO A 1 290 ? -20.363 6.322 11.984 1.00 91.00 290 PRO A O 1
ATOM 2217 N N . THR A 1 291 ? -19.493 8.276 12.689 1.00 90.56 291 THR A N 1
ATOM 2218 C CA . THR A 1 291 ? -18.216 8.190 11.958 1.00 90.56 291 THR A CA 1
ATOM 2219 C C . THR A 1 291 ? -17.347 7.063 12.511 1.00 90.56 291 THR A C 1
ATOM 2221 O O . THR A 1 291 ? -16.860 6.229 11.747 1.00 90.56 291 THR A O 1
ATOM 2224 N N . VAL A 1 292 ? -17.242 6.953 13.840 1.00 92.50 292 VAL A N 1
ATOM 2225 C CA . VAL A 1 292 ? -16.581 5.821 14.514 1.00 92.50 292 VAL A CA 1
ATOM 2226 C C . VAL A 1 292 ? -17.275 4.498 14.161 1.00 92.50 292 VAL A C 1
ATOM 2228 O O . VAL A 1 292 ? -16.619 3.544 13.742 1.00 92.50 292 VAL A O 1
ATOM 2231 N N . ALA A 1 293 ? -18.610 4.446 14.223 1.00 92.00 293 ALA A N 1
ATOM 2232 C CA . ALA A 1 293 ? -19.389 3.265 13.844 1.00 92.00 293 ALA A CA 1
ATOM 2233 C C . ALA A 1 293 ? -19.238 2.885 12.361 1.00 92.00 293 ALA A C 1
ATOM 2235 O O . ALA A 1 293 ? -19.322 1.707 12.007 1.00 92.00 293 ALA A O 1
ATOM 2236 N N . ALA A 1 294 ? -19.052 3.857 11.465 1.00 92.06 294 ALA A N 1
ATOM 2237 C CA . ALA A 1 294 ? -18.764 3.612 10.056 1.00 92.06 294 ALA A CA 1
ATOM 2238 C C . ALA A 1 294 ? -17.344 3.056 9.862 1.00 92.06 294 ALA A C 1
ATOM 2240 O O . ALA A 1 294 ? -17.187 2.057 9.162 1.00 92.06 294 ALA A O 1
ATOM 2241 N N . ALA A 1 295 ? -16.337 3.628 10.531 1.00 93.19 295 ALA A N 1
ATOM 2242 C CA . ALA A 1 295 ? -14.947 3.174 10.463 1.00 93.19 295 ALA A CA 1
ATOM 2243 C C . ALA A 1 295 ? -14.782 1.721 10.947 1.00 93.19 295 ALA A C 1
ATOM 2245 O O . ALA A 1 295 ? -14.206 0.900 10.230 1.00 93.19 295 ALA A O 1
ATOM 2246 N N . VAL A 1 296 ? -15.365 1.379 12.104 1.00 94.06 296 VAL A N 1
ATOM 2247 C CA . VAL A 1 296 ? -15.354 0.015 12.667 1.00 94.06 296 VAL A CA 1
ATOM 2248 C C . VAL A 1 296 ? -16.018 -0.992 11.720 1.00 94.06 296 VAL A C 1
ATOM 2250 O O . VAL A 1 296 ? -15.450 -2.046 11.428 1.00 94.06 296 VAL A O 1
ATOM 2253 N N . ARG A 1 297 ? -17.208 -0.669 11.191 1.00 92.69 297 ARG A N 1
ATOM 2254 C CA . ARG A 1 297 ? -17.917 -1.545 10.240 1.00 92.69 297 ARG A CA 1
ATOM 2255 C C . ARG A 1 297 ? -17.152 -1.708 8.928 1.00 92.69 297 ARG A C 1
ATOM 2257 O O . ARG A 1 297 ? -17.088 -2.820 8.413 1.00 92.69 297 ARG A O 1
ATOM 2264 N N . ALA A 1 298 ? -16.557 -0.635 8.410 1.00 91.81 298 ALA A N 1
ATOM 2265 C CA . ALA A 1 298 ? -15.757 -0.679 7.192 1.00 91.81 298 ALA A CA 1
ATOM 2266 C C . ALA A 1 298 ? -14.492 -1.536 7.362 1.00 91.81 298 ALA A C 1
ATOM 2268 O O . ALA A 1 298 ? -14.149 -2.280 6.446 1.00 91.81 298 ALA A O 1
ATOM 2269 N N . ASP A 1 299 ? -13.821 -1.489 8.520 1.00 93.94 299 ASP A N 1
ATOM 2270 C CA . ASP A 1 299 ? -12.657 -2.347 8.777 1.00 93.94 299 ASP A CA 1
ATOM 2271 C C . ASP A 1 299 ? -13.032 -3.823 8.885 1.00 93.94 299 ASP A C 1
ATOM 2273 O O . ASP A 1 299 ? -12.440 -4.665 8.214 1.00 93.94 299 ASP A O 1
ATOM 2277 N N . ASN A 1 300 ? -14.085 -4.129 9.643 1.00 93.94 300 ASN A N 1
ATOM 2278 C CA . ASN A 1 300 ? -14.593 -5.491 9.757 1.00 93.94 300 ASN A CA 1
ATOM 2279 C C . ASN A 1 300 ? -15.050 -6.060 8.402 1.00 93.94 300 ASN A C 1
ATOM 2281 O O . ASN A 1 300 ? -14.782 -7.225 8.117 1.00 93.94 300 ASN A O 1
ATOM 2285 N N . ALA A 1 301 ? -15.685 -5.248 7.549 1.00 91.56 301 ALA A N 1
ATOM 2286 C CA . ALA A 1 301 ? -16.068 -5.653 6.198 1.00 91.56 301 ALA A CA 1
ATOM 2287 C C . ALA A 1 301 ? -14.846 -5.915 5.297 1.00 91.56 301 ALA A C 1
ATOM 2289 O O . ALA A 1 301 ? -14.819 -6.922 4.590 1.00 91.56 301 ALA A O 1
ATOM 2290 N N . ARG A 1 302 ? -13.804 -5.067 5.352 1.00 90.19 302 ARG A N 1
ATOM 2291 C CA . ARG A 1 302 ? -12.535 -5.311 4.637 1.00 90.19 302 ARG A CA 1
ATOM 2292 C C . ARG A 1 302 ? -11.867 -6.605 5.096 1.00 90.19 302 ARG A C 1
ATOM 2294 O O . ARG A 1 302 ? -11.482 -7.407 4.252 1.00 90.19 302 ARG A O 1
ATOM 2301 N N . ALA A 1 303 ? -11.782 -6.830 6.408 1.00 89.12 303 ALA A N 1
ATOM 2302 C CA . ALA A 1 303 ? -11.217 -8.054 6.970 1.00 89.12 303 ALA A CA 1
ATOM 2303 C C . ALA A 1 303 ? -11.977 -9.297 6.475 1.00 89.12 303 ALA A C 1
ATOM 2305 O O . ALA A 1 303 ? -11.357 -10.237 5.985 1.00 89.12 303 ALA A O 1
ATOM 2306 N N .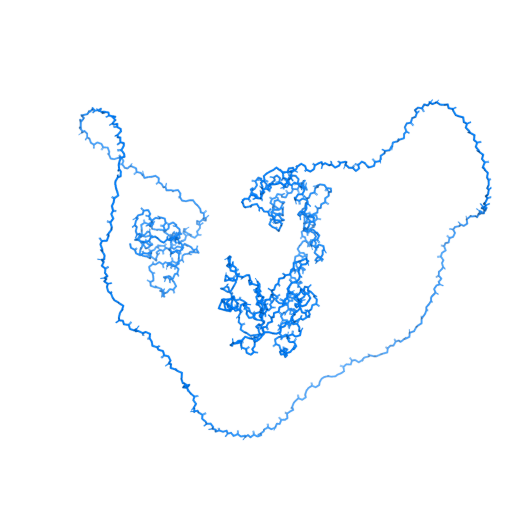 GLN A 1 304 ? -13.316 -9.273 6.502 1.00 88.31 304 GLN A N 1
ATOM 2307 C CA . GLN A 1 304 ? -14.152 -10.368 5.996 1.00 88.31 304 GLN A CA 1
ATOM 2308 C C . GLN A 1 304 ? -13.939 -10.643 4.500 1.00 88.31 304 GLN A C 1
ATOM 2310 O O . GLN A 1 304 ? -13.804 -11.804 4.117 1.00 88.31 304 GLN A O 1
ATOM 2315 N N . LEU A 1 305 ? -13.857 -9.603 3.661 1.00 85.12 305 LEU A N 1
ATOM 2316 C CA . LEU A 1 305 ? -13.574 -9.746 2.224 1.00 85.12 305 LEU A CA 1
ATOM 2317 C C . LEU A 1 305 ? -12.188 -10.352 1.949 1.00 85.12 305 LEU A C 1
ATOM 2319 O O . LEU A 1 305 ? -12.010 -11.047 0.954 1.00 85.12 305 LEU A O 1
ATOM 2323 N N . GLN A 1 306 ? -11.222 -10.125 2.841 1.00 82.56 306 GLN A N 1
ATOM 2324 C CA . GLN A 1 306 ? -9.875 -10.702 2.785 1.00 82.56 306 GLN A CA 1
ATOM 2325 C C . GLN A 1 306 ? -9.781 -12.099 3.435 1.00 82.56 306 GLN A C 1
ATOM 2327 O O . GLN A 1 306 ? -8.687 -12.645 3.557 1.00 82.56 306 GLN A O 1
ATOM 2332 N N . GLY A 1 307 ? -10.896 -12.676 3.906 1.00 83.00 307 GLY A N 1
ATOM 2333 C CA . GLY A 1 307 ? -10.900 -13.935 4.663 1.00 83.00 307 GLY A CA 1
ATOM 2334 C C . GLY A 1 307 ? -10.230 -13.841 6.043 1.00 83.00 307 GLY A C 1
ATOM 2335 O O . GLY A 1 307 ? -9.954 -14.861 6.674 1.00 83.00 307 GLY A O 1
ATOM 2336 N N . ALA A 1 308 ? -9.957 -12.626 6.521 1.00 84.31 308 ALA A N 1
ATOM 2337 C CA . ALA A 1 308 ? -9.333 -12.351 7.804 1.00 84.31 308 ALA A CA 1
ATOM 2338 C C . ALA A 1 308 ? -10.372 -12.220 8.933 1.00 84.31 308 ALA A C 1
ATOM 2340 O O . ALA A 1 308 ? -11.548 -11.914 8.725 1.00 84.31 308 ALA A O 1
ATOM 2341 N N . ARG A 1 309 ? -9.914 -12.425 10.173 1.00 88.06 309 ARG A N 1
ATOM 2342 C CA . ARG A 1 309 ? -10.733 -12.222 11.375 1.00 88.06 309 ARG A CA 1
ATOM 2343 C C . ARG A 1 309 ? -11.063 -10.724 11.530 1.00 88.06 309 ARG A C 1
ATOM 2345 O O . ARG A 1 309 ? -10.133 -9.922 11.463 1.00 88.06 309 ARG A O 1
ATOM 2352 N N . PRO A 1 310 ? -12.328 -10.337 11.789 1.00 91.56 310 PRO A N 1
ATOM 2353 C CA . PRO A 1 310 ? -12.683 -8.961 12.138 1.00 91.56 310 PRO A CA 1
ATOM 2354 C C . PRO A 1 310 ? -11.865 -8.451 13.331 1.00 91.56 310 PRO A C 1
ATOM 2356 O O . PRO A 1 310 ? -11.715 -9.170 14.323 1.00 91.56 310 PRO A O 1
ATOM 2359 N N . ARG A 1 311 ? -11.358 -7.216 13.250 1.00 90.81 311 ARG A N 1
ATOM 2360 C CA . ARG A 1 311 ? -10.540 -6.599 14.310 1.00 90.81 311 ARG A CA 1
ATOM 2361 C C . ARG A 1 311 ? -11.375 -6.280 15.550 1.00 90.81 311 ARG A C 1
ATOM 2363 O O . ARG A 1 311 ? -10.963 -6.548 16.678 1.00 90.81 311 ARG A O 1
ATOM 2370 N N . PHE A 1 312 ? -12.582 -5.771 15.323 1.00 93.75 312 PHE A N 1
ATOM 2371 C CA . PHE A 1 312 ? -13.518 -5.392 16.373 1.00 93.75 312 PHE A CA 1
ATOM 2372 C C . PHE A 1 312 ? -14.713 -6.338 16.406 1.00 93.75 312 PHE A C 1
ATOM 2374 O O . PHE A 1 312 ? -15.210 -6.781 15.367 1.00 93.75 312 PHE A O 1
ATOM 2381 N N . ARG A 1 313 ? -15.263 -6.547 17.594 1.00 92.12 313 ARG A N 1
ATOM 2382 C CA . ARG A 1 313 ? -16.554 -7.193 17.799 1.00 92.12 313 ARG A CA 1
ATOM 2383 C C . ARG A 1 313 ? -17.563 -6.127 18.214 1.00 92.12 313 ARG A C 1
ATOM 2385 O O . ARG A 1 313 ? -17.272 -5.303 19.075 1.00 92.12 313 ARG A O 1
ATOM 2392 N N . VAL A 1 314 ? -18.724 -6.114 17.557 1.00 91.69 314 VAL A N 1
ATOM 2393 C CA . VAL A 1 314 ? -19.762 -5.088 17.746 1.00 91.69 314 VAL A CA 1
ATOM 2394 C C . VAL A 1 314 ? -21.054 -5.753 18.203 1.00 91.69 314 VAL A C 1
ATOM 2396 O O . VAL A 1 314 ? -21.564 -6.652 17.533 1.00 91.69 314 VAL A O 1
ATOM 2399 N N . TRP A 1 315 ? -21.592 -5.293 19.330 1.00 86.69 315 TRP A N 1
ATOM 2400 C CA . TRP A 1 315 ? -22.806 -5.802 19.961 1.00 86.69 315 TRP A CA 1
ATOM 2401 C C . TRP A 1 315 ? -23.773 -4.645 20.233 1.00 86.69 315 TRP A C 1
ATOM 2403 O O . TRP A 1 315 ? -23.690 -3.957 21.252 1.00 86.69 315 TRP A O 1
ATOM 2413 N N . GLY A 1 316 ? -24.700 -4.403 19.304 1.00 85.31 316 GLY A N 1
ATOM 2414 C CA . GLY A 1 316 ? -25.559 -3.220 19.359 1.00 85.31 316 GLY A CA 1
ATOM 2415 C C . GLY A 1 316 ? -24.724 -1.947 19.203 1.00 85.31 316 GLY A C 1
ATOM 2416 O O . GLY A 1 316 ? -24.218 -1.683 18.118 1.00 85.31 316 GLY A O 1
ATOM 2417 N N . ASP A 1 317 ? -24.580 -1.180 20.284 1.00 87.50 317 ASP A N 1
ATOM 2418 C CA . ASP A 1 317 ? -23.742 0.027 20.325 1.00 87.50 317 ASP A CA 1
ATOM 2419 C C . ASP A 1 317 ? -22.341 -0.216 20.922 1.00 87.50 317 ASP A C 1
ATOM 2421 O O . ASP A 1 317 ? -21.467 0.636 20.804 1.00 87.50 317 ASP A O 1
ATOM 2425 N N . ALA A 1 318 ? -22.106 -1.368 21.560 1.00 91.12 318 ALA A N 1
ATOM 2426 C CA . ALA A 1 318 ? -20.852 -1.655 22.249 1.00 91.12 318 ALA A CA 1
ATOM 2427 C C . ALA A 1 318 ? -19.808 -2.287 21.312 1.00 91.12 318 ALA A C 1
ATOM 2429 O O . ALA A 1 318 ? -20.123 -3.195 20.541 1.00 91.12 318 ALA A O 1
ATOM 2430 N N . VAL A 1 319 ? -18.560 -1.833 21.419 1.00 92.94 319 VAL A N 1
ATOM 2431 C CA . VAL A 1 319 ? -17.407 -2.254 20.616 1.00 92.94 319 VAL A CA 1
ATOM 2432 C C . VAL A 1 319 ? -16.286 -2.744 21.534 1.00 92.94 319 VAL A C 1
ATOM 2434 O O . VAL A 1 319 ? -15.931 -2.083 22.512 1.00 92.94 319 VAL A O 1
ATOM 2437 N N . GLU A 1 320 ? -15.712 -3.895 21.204 1.00 92.56 320 GLU A N 1
ATOM 2438 C CA . GLU A 1 320 ? -14.560 -4.504 21.878 1.00 92.56 320 GLU A CA 1
ATOM 2439 C C . GLU A 1 320 ? -13.566 -5.062 20.849 1.00 92.56 320 GLU A C 1
ATOM 2441 O O . GLU A 1 320 ? -13.906 -5.231 19.676 1.00 92.56 320 GLU A O 1
ATOM 2446 N N . LEU A 1 321 ? -12.333 -5.362 21.265 1.00 91.75 321 LEU A N 1
ATOM 2447 C CA . LEU A 1 321 ? -11.386 -6.078 20.404 1.00 91.75 321 LEU A CA 1
ATOM 2448 C C . LEU A 1 321 ? -11.760 -7.560 20.353 1.00 91.75 321 LEU A C 1
ATOM 2450 O O . LEU A 1 321 ? -11.978 -8.183 21.393 1.00 91.75 321 LEU A O 1
ATOM 2454 N N . THR A 1 322 ? -11.788 -8.148 19.154 1.00 89.69 322 THR A N 1
ATOM 2455 C CA . THR A 1 322 ? -12.111 -9.577 18.982 1.00 89.69 322 THR A CA 1
ATOM 2456 C C . THR A 1 322 ? -11.178 -10.466 19.812 1.00 89.69 322 THR A C 1
ATOM 2458 O O . THR A 1 322 ? -11.617 -11.461 20.395 1.00 89.69 322 THR A O 1
ATOM 2461 N N . ASP A 1 323 ? -9.913 -10.062 19.921 1.00 87.56 323 ASP A N 1
ATOM 2462 C CA . ASP A 1 323 ? -8.845 -10.714 20.676 1.00 87.56 323 ASP A CA 1
ATOM 2463 C C . ASP A 1 323 ? -9.169 -10.910 22.162 1.00 87.56 323 ASP A C 1
ATOM 2465 O O . ASP A 1 323 ? -8.811 -11.942 22.722 1.00 87.56 323 ASP A O 1
ATOM 2469 N N . TRP A 1 324 ? -9.913 -9.995 22.796 1.00 87.75 324 TRP A N 1
ATOM 2470 C CA . TRP A 1 324 ? -10.317 -10.132 24.204 1.00 87.75 324 TRP A CA 1
ATOM 2471 C C . TRP A 1 324 ? -11.256 -11.316 24.449 1.00 87.75 324 TRP A C 1
ATOM 2473 O O . TRP A 1 324 ? -11.324 -11.836 25.560 1.00 87.75 324 TRP A O 1
ATOM 2483 N N . SER A 1 325 ? -11.972 -11.761 23.413 1.00 83.31 325 SER A N 1
ATOM 2484 C CA . SER A 1 325 ? -12.901 -12.891 23.503 1.00 83.31 325 SER A CA 1
ATOM 2485 C C . SER A 1 325 ? -12.250 -14.258 23.248 1.00 83.31 325 SER A C 1
ATOM 2487 O O . SER A 1 325 ? -12.953 -15.269 23.213 1.00 83.31 325 SER A O 1
ATOM 2489 N N . LEU A 1 326 ? -10.923 -14.308 23.069 1.00 84.81 326 LEU A N 1
ATOM 2490 C CA . LEU A 1 326 ? -10.180 -15.512 22.696 1.00 84.81 326 LEU A CA 1
ATOM 2491 C C . LEU A 1 326 ? -9.102 -15.875 23.734 1.00 84.81 326 LEU A C 1
ATOM 2493 O O . LEU A 1 326 ? -8.413 -14.994 24.246 1.00 84.81 326 LEU A O 1
ATOM 2497 N N . PRO A 1 327 ? -8.890 -17.174 24.028 1.00 90.00 327 PRO A N 1
ATOM 2498 C CA . PRO A 1 327 ? -7.777 -17.606 24.868 1.00 90.00 327 PRO A CA 1
ATOM 2499 C C . PRO A 1 327 ? -6.420 -17.220 24.266 1.00 90.00 327 PRO A C 1
ATOM 2501 O O . PRO A 1 327 ? -6.210 -17.346 23.059 1.00 90.00 327 PRO A O 1
ATOM 2504 N N . ASN A 1 328 ? -5.460 -16.851 25.119 1.00 87.88 328 ASN A N 1
ATOM 2505 C CA . ASN A 1 328 ? -4.106 -16.465 24.696 1.00 87.88 328 ASN A CA 1
ATOM 2506 C C . ASN A 1 328 ? -3.425 -17.508 23.794 1.00 87.88 328 ASN A C 1
ATOM 2508 O O . ASN A 1 328 ? -2.715 -17.141 22.861 1.00 87.88 328 ASN A O 1
ATOM 2512 N N . ASP A 1 329 ? -3.656 -18.801 24.026 1.00 90.81 329 ASP A N 1
ATOM 2513 C CA . ASP A 1 329 ? -3.060 -19.858 23.202 1.00 90.81 329 ASP A CA 1
ATOM 2514 C C . ASP A 1 329 ? -3.688 -19.949 21.803 1.00 90.81 329 ASP A C 1
ATOM 2516 O O . ASP A 1 329 ? -2.982 -20.247 20.841 1.00 90.81 329 ASP A O 1
ATOM 2520 N N . ALA A 1 330 ? -4.968 -19.586 21.648 1.00 89.06 330 ALA A N 1
ATOM 2521 C CA . ALA A 1 330 ? -5.588 -19.437 20.332 1.00 89.06 330 ALA A CA 1
ATOM 2522 C C . ALA A 1 330 ? -4.996 -18.233 19.577 1.00 89.06 330 ALA A C 1
ATOM 2524 O O . ALA A 1 330 ? -4.673 -18.347 18.396 1.00 89.06 330 ALA A O 1
ATOM 2525 N N . LEU A 1 331 ? -4.765 -17.107 20.267 1.00 87.12 331 LEU A N 1
ATOM 2526 C CA . LEU A 1 331 ? -4.097 -15.935 19.684 1.00 87.12 331 LEU A CA 1
ATOM 2527 C C . LEU A 1 331 ? -2.659 -16.250 19.241 1.00 87.12 331 LEU A C 1
ATOM 2529 O O . LEU A 1 331 ? -2.251 -15.860 18.146 1.00 87.12 331 LEU A O 1
ATOM 2533 N N . ARG A 1 332 ? -1.904 -17.003 20.054 1.00 90.19 332 ARG A N 1
ATOM 2534 C CA . ARG A 1 332 ? -0.556 -17.489 19.706 1.00 90.19 332 ARG A CA 1
ATOM 2535 C C . ARG A 1 332 ? -0.588 -18.396 18.477 1.00 90.19 332 ARG A C 1
ATOM 2537 O O . ARG A 1 332 ? 0.144 -18.132 17.525 1.00 90.19 332 ARG A O 1
ATOM 2544 N N . ALA A 1 333 ? -1.463 -19.402 18.466 1.00 90.19 333 ALA A N 1
ATOM 2545 C CA . ALA A 1 333 ? -1.602 -20.337 17.352 1.00 90.19 333 ALA A CA 1
ATOM 2546 C C . ALA A 1 333 ? -2.004 -19.632 16.043 1.00 90.19 333 ALA A C 1
ATOM 2548 O O . ALA A 1 333 ? -1.428 -19.905 14.990 1.00 90.19 333 ALA A O 1
ATOM 2549 N N . GLU A 1 334 ? -2.928 -18.667 16.091 1.00 87.69 334 GLU A N 1
ATOM 2550 C CA . GLU A 1 334 ? -3.256 -17.857 14.916 1.00 87.69 334 GLU A CA 1
ATOM 2551 C C . GLU A 1 334 ? -2.083 -16.973 14.455 1.00 87.69 334 GLU A C 1
ATOM 2553 O O . GLU A 1 334 ? -1.864 -16.816 13.253 1.00 87.69 334 GLU A O 1
ATOM 2558 N N . ALA A 1 335 ? -1.324 -16.369 15.376 1.00 87.75 335 ALA A N 1
ATOM 2559 C CA . ALA A 1 335 ? -0.154 -15.567 15.022 1.00 87.75 335 ALA A CA 1
ATOM 2560 C C . ALA A 1 335 ? 0.939 -16.428 14.364 1.00 87.75 335 ALA A C 1
ATOM 2562 O O . ALA A 1 335 ? 1.569 -16.000 13.395 1.00 87.75 335 ALA A O 1
ATOM 2563 N N . GLU A 1 336 ? 1.141 -17.657 14.840 1.00 94.56 336 GLU A N 1
ATOM 2564 C CA . GLU A 1 336 ? 2.019 -18.643 14.205 1.00 94.56 336 GLU A CA 1
ATOM 2565 C C . GLU A 1 336 ? 1.515 -19.061 12.822 1.00 94.56 336 GLU A C 1
ATOM 2567 O O . GLU A 1 336 ? 2.313 -19.073 11.881 1.00 94.56 336 GLU A O 1
ATOM 2572 N N . LEU A 1 337 ? 0.209 -19.307 12.664 1.00 91.81 337 LEU A N 1
ATOM 2573 C CA . LEU A 1 337 ? -0.417 -19.612 11.375 1.00 91.81 337 LEU A CA 1
ATOM 2574 C C . LEU A 1 337 ? -0.232 -18.468 10.368 1.00 91.81 337 LEU A C 1
ATOM 2576 O O . LEU A 1 337 ? 0.236 -18.716 9.259 1.00 91.81 337 LEU A O 1
ATOM 2580 N N . ARG A 1 338 ? -0.508 -17.212 10.753 1.00 88.25 338 ARG A N 1
ATOM 2581 C CA . ARG A 1 338 ? -0.284 -16.029 9.897 1.00 88.25 338 ARG A CA 1
ATOM 2582 C C . ARG A 1 338 ? 1.182 -15.902 9.479 1.00 88.25 338 ARG A C 1
ATOM 2584 O O . ARG A 1 338 ? 1.475 -15.700 8.304 1.00 88.25 338 ARG A O 1
ATOM 2591 N N . ARG A 1 339 ? 2.120 -16.081 10.418 1.00 93.31 339 ARG A N 1
ATOM 2592 C CA . ARG A 1 339 ? 3.567 -16.069 10.130 1.00 93.31 339 ARG A CA 1
ATOM 2593 C C . ARG A 1 339 ? 3.984 -17.225 9.214 1.00 93.31 339 ARG A C 1
ATOM 2595 O O . ARG A 1 339 ? 4.883 -17.050 8.396 1.00 93.31 339 ARG A O 1
ATOM 2602 N N . ALA A 1 340 ? 3.384 -18.406 9.357 1.00 95.12 340 ALA A N 1
ATOM 2603 C CA . ALA A 1 340 ? 3.658 -19.560 8.505 1.00 95.12 340 ALA A CA 1
ATOM 2604 C C . ALA A 1 340 ? 3.112 -19.364 7.084 1.00 95.12 340 ALA A C 1
ATOM 2606 O O . ALA A 1 340 ? 3.843 -19.621 6.128 1.00 95.12 340 ALA A O 1
ATOM 2607 N N . LEU A 1 341 ? 1.888 -18.844 6.956 1.00 92.31 341 LEU A N 1
ATOM 2608 C CA . LEU A 1 341 ? 1.266 -18.495 5.681 1.00 92.31 341 LEU A CA 1
ATOM 2609 C C . LEU A 1 341 ? 2.082 -17.428 4.942 1.00 92.31 341 LEU A C 1
ATOM 2611 O O . LEU A 1 341 ? 2.487 -17.667 3.812 1.00 92.31 341 LEU A O 1
ATOM 2615 N N . GLY A 1 342 ? 2.450 -16.326 5.606 1.00 91.50 342 GLY A N 1
ATOM 2616 C CA . GLY A 1 342 ? 3.284 -15.283 4.997 1.00 91.50 342 GLY A CA 1
ATOM 2617 C C . GLY A 1 342 ? 4.648 -15.799 4.518 1.00 91.50 342 GLY A C 1
ATOM 2618 O O . GLY A 1 342 ? 5.097 -15.447 3.430 1.00 91.50 342 GLY A O 1
ATOM 2619 N N . ARG A 1 343 ? 5.293 -16.714 5.265 1.00 95.00 343 ARG A N 1
ATOM 2620 C CA . ARG A 1 343 ? 6.524 -17.391 4.801 1.00 95.00 343 ARG A CA 1
ATOM 2621 C C . ARG A 1 343 ? 6.289 -18.292 3.586 1.00 95.00 343 ARG A C 1
ATOM 2623 O O . ARG A 1 343 ? 7.187 -18.412 2.754 1.00 95.00 343 ARG A O 1
ATOM 2630 N N . GLN A 1 344 ? 5.133 -18.950 3.498 1.00 94.88 344 GLN A N 1
ATOM 2631 C CA . GLN A 1 344 ? 4.773 -19.793 2.359 1.00 94.88 344 GLN A CA 1
ATOM 2632 C C . GLN A 1 344 ? 4.472 -18.938 1.120 1.00 94.88 344 GLN A C 1
ATOM 2634 O O . GLN A 1 344 ? 5.041 -19.222 0.067 1.00 94.88 344 GLN A O 1
ATOM 2639 N N . GLN A 1 345 ? 3.698 -17.858 1.255 1.00 90.88 345 GLN A N 1
ATOM 2640 C CA . GLN A 1 345 ? 3.424 -16.904 0.176 1.00 90.88 345 GLN A CA 1
ATOM 2641 C C . GLN A 1 345 ? 4.722 -16.279 -0.343 1.00 90.88 345 GLN A C 1
ATOM 2643 O O . GLN A 1 345 ? 4.993 -16.337 -1.537 1.00 90.88 345 GLN A O 1
ATOM 2648 N N . GLU A 1 346 ? 5.604 -15.802 0.538 1.00 92.69 346 GLU A N 1
ATOM 2649 C CA . GLU A 1 346 ? 6.912 -15.253 0.151 1.00 92.69 346 GLU A CA 1
ATOM 2650 C C . GLU A 1 346 ? 7.834 -16.298 -0.515 1.00 92.69 346 GLU A C 1
ATOM 2652 O O . GLU A 1 346 ? 8.642 -15.983 -1.391 1.00 92.69 346 GLU A O 1
ATOM 2657 N N . ALA A 1 347 ? 7.734 -17.578 -0.142 1.00 93.75 347 ALA A N 1
ATOM 2658 C CA . ALA A 1 347 ? 8.441 -18.647 -0.847 1.00 93.75 347 ALA A CA 1
ATOM 2659 C C . ALA A 1 347 ? 7.864 -18.904 -2.253 1.00 93.75 347 ALA A C 1
ATOM 2661 O O . ALA A 1 347 ? 8.638 -19.121 -3.188 1.00 93.75 347 ALA A O 1
ATOM 2662 N N . VAL A 1 348 ? 6.537 -18.837 -2.416 1.00 93.81 348 VAL A N 1
ATOM 2663 C CA . VAL A 1 348 ? 5.854 -18.965 -3.714 1.00 93.81 348 VAL A CA 1
ATOM 2664 C C . VAL A 1 348 ? 6.163 -17.770 -4.615 1.00 93.81 348 VAL A C 1
ATOM 2666 O O . VAL A 1 348 ? 6.617 -17.985 -5.735 1.00 93.81 348 VAL A O 1
ATOM 2669 N N . ARG A 1 349 ? 6.046 -16.530 -4.123 1.00 93.62 349 ARG A N 1
ATOM 2670 C CA . ARG A 1 349 ? 6.366 -15.294 -4.864 1.00 93.62 349 ARG A CA 1
ATOM 2671 C C . ARG A 1 349 ? 7.812 -15.280 -5.367 1.00 93.62 34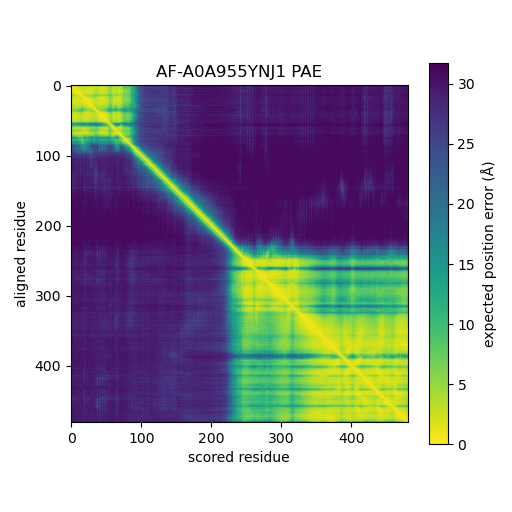9 ARG A C 1
ATOM 2673 O O . ARG A 1 349 ? 8.051 -15.004 -6.538 1.00 93.62 349 ARG A O 1
ATOM 2680 N N . ARG A 1 350 ? 8.789 -15.696 -4.550 1.00 93.56 350 ARG A N 1
ATOM 2681 C CA . ARG A 1 350 ? 10.191 -15.880 -4.998 1.00 93.56 350 ARG A CA 1
ATOM 2682 C C . ARG A 1 350 ? 10.399 -17.065 -5.951 1.00 93.56 350 ARG A C 1
ATOM 2684 O O . ARG A 1 350 ? 11.415 -17.134 -6.645 1.00 93.56 350 ARG A O 1
ATOM 2691 N N . GLY A 1 351 ? 9.490 -18.037 -5.972 1.00 94.62 351 GLY A N 1
ATOM 2692 C CA . GLY A 1 351 ? 9.424 -19.069 -7.009 1.00 94.62 351 GLY A CA 1
ATOM 2693 C C . GLY A 1 351 ? 8.937 -18.486 -8.334 1.00 94.62 351 GLY A C 1
ATOM 2694 O O . GLY A 1 351 ? 9.647 -18.568 -9.333 1.00 94.62 351 GLY A O 1
ATOM 2695 N N . PHE A 1 352 ? 7.777 -17.831 -8.298 1.00 94.31 352 PHE A N 1
ATOM 2696 C CA . PHE A 1 352 ? 7.146 -17.128 -9.411 1.00 94.31 352 PHE A CA 1
ATOM 2697 C C . PHE A 1 352 ? 8.095 -16.129 -10.079 1.00 94.31 352 PHE A C 1
ATOM 2699 O O . PHE A 1 352 ? 8.354 -16.249 -11.271 1.00 94.31 352 PHE A O 1
ATOM 2706 N N . LEU A 1 353 ? 8.722 -15.226 -9.319 1.00 93.94 353 LEU A N 1
ATOM 2707 C CA . LEU A 1 353 ? 9.623 -14.209 -9.873 1.00 93.94 353 LEU A CA 1
ATOM 2708 C C . LEU A 1 353 ? 10.851 -14.778 -10.590 1.00 93.94 353 LEU A C 1
ATOM 2710 O O . LEU A 1 353 ? 11.327 -14.165 -11.540 1.00 93.94 353 LEU A O 1
ATOM 2714 N N . ARG A 1 354 ? 11.345 -15.958 -10.190 1.00 93.81 354 ARG A N 1
ATOM 2715 C CA . ARG A 1 354 ? 12.404 -16.646 -10.946 1.00 93.81 354 ARG A CA 1
ATOM 2716 C C . ARG A 1 354 ? 11.879 -17.153 -12.286 1.00 93.81 354 ARG A C 1
ATOM 2718 O O . ARG A 1 354 ? 12.493 -16.869 -13.303 1.00 93.81 354 ARG A O 1
ATOM 2725 N N . MET A 1 355 ? 10.705 -17.790 -12.303 1.00 94.62 355 MET A N 1
ATOM 2726 C CA . MET A 1 355 ? 10.067 -18.220 -13.555 1.00 94.62 355 MET A CA 1
ATOM 2727 C C . MET A 1 355 ? 9.786 -17.029 -14.486 1.00 94.62 355 MET A C 1
ATOM 2729 O O . MET A 1 355 ? 10.088 -17.103 -15.671 1.00 94.62 355 MET A O 1
ATOM 2733 N N . VAL A 1 356 ? 9.289 -15.908 -13.950 1.00 93.94 356 VAL A N 1
ATOM 2734 C CA . VAL A 1 356 ? 9.068 -14.654 -14.695 1.00 93.94 356 VAL A CA 1
ATOM 2735 C C . VAL A 1 356 ? 10.385 -14.072 -15.229 1.00 93.94 356 VAL A C 1
ATOM 2737 O O . VAL A 1 356 ? 10.437 -13.624 -16.373 1.00 93.94 356 VAL A O 1
ATOM 2740 N N . GLY A 1 357 ? 11.460 -14.127 -14.437 1.00 92.19 357 GLY A N 1
ATOM 2741 C CA . GLY A 1 357 ? 12.812 -13.736 -14.846 1.00 92.19 357 GLY A CA 1
ATOM 2742 C C . GLY A 1 357 ? 13.419 -14.613 -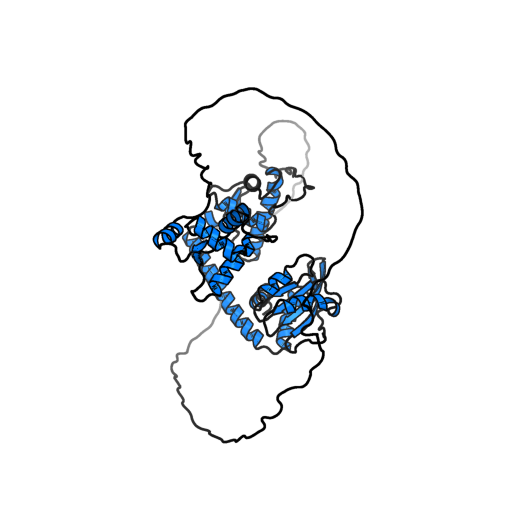15.947 1.00 92.19 357 GLY A C 1
ATOM 2743 O O . GLY A 1 357 ? 14.259 -14.124 -16.702 1.00 92.19 357 GLY A O 1
ATOM 2744 N N . ASP A 1 358 ? 12.952 -15.856 -16.095 1.00 94.06 358 ASP A N 1
ATOM 2745 C CA . ASP A 1 358 ? 13.360 -16.796 -17.148 1.00 94.06 358 ASP A CA 1
ATOM 2746 C C . ASP A 1 358 ? 12.460 -16.728 -18.409 1.00 94.06 358 ASP A C 1
ATOM 2748 O O . ASP A 1 358 ? 12.849 -17.209 -19.476 1.00 94.06 358 ASP A O 1
ATOM 2752 N N . LEU A 1 359 ? 11.269 -16.107 -18.340 1.00 94.38 359 LEU A N 1
ATOM 2753 C CA . LEU A 1 359 ? 10.337 -16.013 -19.478 1.00 94.38 359 LEU A CA 1
ATOM 2754 C C . LEU A 1 359 ? 10.927 -15.220 -20.660 1.00 94.38 359 LEU A C 1
ATOM 2756 O O . LEU A 1 359 ? 11.537 -14.168 -20.448 1.00 94.38 359 LEU A O 1
ATOM 2760 N N . PRO A 1 360 ? 10.660 -15.604 -21.924 1.00 94.38 360 PRO A N 1
ATOM 2761 C CA . PRO A 1 360 ? 10.937 -14.752 -23.080 1.00 94.38 360 PRO A CA 1
ATOM 2762 C C . PRO A 1 360 ? 10.237 -13.389 -22.968 1.00 94.38 360 PRO A C 1
ATOM 2764 O O . PRO A 1 360 ? 9.143 -13.293 -22.414 1.00 94.38 360 PRO A O 1
ATOM 2767 N N . ASN A 1 361 ? 10.816 -12.337 -23.560 1.00 92.38 361 ASN A N 1
ATOM 2768 C CA . ASN A 1 361 ? 10.267 -10.971 -23.493 1.00 92.38 361 ASN A CA 1
ATOM 2769 C C . ASN A 1 361 ? 8.794 -10.871 -23.936 1.00 92.38 361 ASN A C 1
ATOM 2771 O O . ASN A 1 361 ? 8.046 -10.086 -23.365 1.00 92.38 361 ASN A O 1
ATOM 2775 N N . ALA A 1 362 ? 8.364 -11.685 -24.907 1.00 92.94 362 ALA A N 1
ATOM 2776 C CA . ALA A 1 362 ? 6.962 -11.752 -25.322 1.00 92.94 362 ALA A CA 1
ATOM 2777 C C . ALA A 1 362 ? 6.039 -12.281 -24.207 1.00 92.94 362 ALA A C 1
ATOM 2779 O O . ALA A 1 362 ? 5.016 -11.665 -23.936 1.00 92.94 362 ALA A O 1
ATOM 2780 N N . GLY A 1 363 ? 6.428 -13.360 -23.516 1.00 94.75 363 GLY A N 1
ATOM 2781 C CA . GLY A 1 363 ? 5.647 -13.934 -22.412 1.00 94.75 363 GLY A CA 1
ATOM 2782 C C . GLY A 1 363 ? 5.634 -13.048 -21.164 1.00 94.75 363 GLY A C 1
ATOM 2783 O O . GLY A 1 363 ? 4.606 -12.931 -20.505 1.00 94.75 363 GLY A O 1
ATOM 2784 N N . LEU A 1 364 ? 6.740 -12.350 -20.874 1.00 94.44 364 LEU A N 1
ATOM 2785 C CA . LEU A 1 364 ? 6.775 -11.320 -19.828 1.00 94.44 364 LEU A CA 1
ATOM 2786 C C . LEU A 1 364 ? 5.785 -10.183 -20.135 1.00 94.44 364 LEU A C 1
ATOM 2788 O O . LEU A 1 364 ? 5.035 -9.765 -19.256 1.00 94.44 364 LEU A O 1
ATOM 2792 N N . LEU A 1 365 ? 5.759 -9.699 -21.381 1.00 93.62 365 LEU A N 1
ATOM 2793 C CA . LEU A 1 365 ? 4.822 -8.660 -21.813 1.00 93.62 365 LEU A CA 1
ATOM 2794 C C . LEU A 1 365 ? 3.365 -9.130 -21.798 1.00 93.62 365 LEU A C 1
ATOM 2796 O O . LEU A 1 365 ? 2.501 -8.361 -21.394 1.00 93.62 365 LEU A O 1
ATOM 2800 N N . GLU A 1 366 ? 3.089 -10.368 -22.203 1.00 95.19 366 GLU A N 1
ATOM 2801 C CA . GLU A 1 366 ? 1.749 -10.965 -22.158 1.00 95.19 366 GLU A CA 1
ATOM 2802 C C . GLU A 1 366 ? 1.228 -11.077 -20.718 1.00 95.19 366 GLU A C 1
ATOM 2804 O O . GLU A 1 366 ? 0.105 -10.659 -20.431 1.00 95.19 366 GLU A O 1
ATOM 2809 N N . LEU A 1 367 ? 2.068 -11.548 -19.791 1.00 95.81 367 LEU A N 1
ATOM 2810 C CA . LEU A 1 367 ? 1.749 -11.638 -18.366 1.00 95.81 367 LEU A CA 1
ATOM 2811 C C . LEU A 1 367 ? 1.507 -10.251 -17.745 1.00 95.81 367 LEU A C 1
ATOM 2813 O O . LEU A 1 367 ? 0.494 -10.037 -17.080 1.00 95.81 367 LEU A O 1
ATOM 2817 N N . VAL A 1 368 ? 2.396 -9.285 -18.001 1.00 95.88 368 VAL A N 1
ATOM 2818 C CA . VAL A 1 368 ? 2.248 -7.912 -17.490 1.00 95.88 368 VAL A CA 1
ATOM 2819 C C . VAL A 1 368 ? 1.032 -7.214 -18.104 1.00 95.88 368 VAL A C 1
ATOM 2821 O O . VAL A 1 368 ? 0.293 -6.557 -17.379 1.00 95.88 368 VAL A O 1
ATOM 2824 N N . ALA A 1 369 ? 0.761 -7.381 -19.401 1.00 95.81 369 ALA A N 1
ATOM 2825 C CA . ALA A 1 369 ? -0.440 -6.833 -20.030 1.00 95.81 369 ALA A CA 1
ATOM 2826 C C . ALA A 1 369 ? -1.722 -7.471 -19.471 1.00 95.81 369 ALA A C 1
ATOM 2828 O O . ALA A 1 369 ? -2.709 -6.769 -19.262 1.00 95.81 369 ALA A O 1
ATOM 2829 N N . SER A 1 370 ? -1.709 -8.774 -19.179 1.00 96.62 370 SER A N 1
ATOM 2830 C CA . SER A 1 370 ? -2.831 -9.471 -18.535 1.00 96.62 370 SER A CA 1
ATOM 2831 C C . SER A 1 370 ? -3.114 -8.912 -17.138 1.00 96.62 370 SER A C 1
ATOM 2833 O O . SER A 1 370 ? -4.265 -8.613 -16.823 1.00 96.62 370 SER A O 1
ATOM 2835 N N . TRP A 1 371 ? -2.068 -8.680 -16.338 1.00 96.94 371 TRP A N 1
ATOM 2836 C CA . TRP A 1 371 ? -2.179 -8.036 -15.026 1.00 96.94 371 TRP A CA 1
ATOM 2837 C C . TRP A 1 371 ? -2.689 -6.589 -15.131 1.00 96.94 371 TRP A C 1
ATOM 2839 O O . TRP A 1 371 ? -3.648 -6.231 -14.454 1.00 96.94 371 TRP A O 1
ATOM 2849 N N . LEU A 1 372 ? -2.127 -5.775 -16.032 1.00 96.38 372 LEU A N 1
ATOM 2850 C CA . LEU A 1 372 ? -2.561 -4.389 -16.247 1.00 96.38 372 LEU A CA 1
ATOM 2851 C C . LEU A 1 372 ? -4.036 -4.299 -16.677 1.00 96.38 372 LEU A C 1
ATOM 2853 O O . LEU A 1 372 ? -4.764 -3.443 -16.176 1.00 96.38 372 LEU A O 1
ATOM 2857 N N . ASN A 1 373 ? -4.501 -5.198 -17.552 1.00 95.25 373 ASN A N 1
ATOM 2858 C CA . ASN A 1 373 ? -5.917 -5.283 -17.923 1.00 95.25 373 ASN A CA 1
ATOM 2859 C C . ASN A 1 373 ? -6.804 -5.643 -16.712 1.00 95.25 373 ASN A C 1
ATOM 2861 O O . ASN A 1 373 ? -7.883 -5.070 -16.560 1.00 95.25 373 ASN A O 1
ATOM 2865 N N . ALA A 1 374 ? -6.356 -6.555 -15.841 1.00 95.31 374 ALA A N 1
ATOM 2866 C CA . ALA A 1 374 ? -7.081 -6.950 -14.630 1.00 95.31 374 ALA A CA 1
ATOM 2867 C C . ALA A 1 374 ? -7.124 -5.839 -13.556 1.00 95.31 374 ALA A C 1
ATOM 2869 O O . ALA A 1 374 ? -8.129 -5.698 -12.864 1.00 95.31 374 ALA A O 1
ATOM 2870 N N . GLU A 1 375 ? -6.094 -4.990 -13.478 1.00 94.44 375 GLU A N 1
ATOM 2871 C CA . GLU A 1 375 ? -6.077 -3.743 -12.685 1.00 94.44 375 GLU A CA 1
ATOM 2872 C C . GLU A 1 375 ? -6.939 -2.611 -13.296 1.00 94.44 375 GLU A C 1
ATOM 2874 O O . GLU A 1 375 ? -7.023 -1.516 -12.738 1.00 94.44 375 GLU A O 1
ATOM 2879 N N . GLY A 1 376 ? -7.588 -2.843 -14.444 1.00 94.81 376 GLY A N 1
ATOM 2880 C CA . GLY A 1 376 ? -8.463 -1.868 -15.102 1.00 94.81 376 GLY A CA 1
ATOM 2881 C C . GLY A 1 376 ? -7.747 -0.878 -16.028 1.00 94.81 376 GLY A C 1
ATOM 2882 O O . GLY A 1 376 ? -8.328 0.151 -16.385 1.00 94.81 376 GLY A O 1
ATOM 2883 N N . VAL A 1 377 ? -6.506 -1.154 -16.444 1.00 96.25 377 VAL A N 1
ATOM 2884 C CA . VAL A 1 377 ? -5.822 -0.371 -17.483 1.00 96.25 377 VAL A CA 1
ATOM 2885 C C . VAL A 1 377 ? -6.304 -0.820 -18.860 1.00 96.25 377 VAL A C 1
ATOM 2887 O O . VAL A 1 377 ? -6.051 -1.940 -19.289 1.00 96.25 377 VAL A O 1
ATOM 2890 N N . VAL A 1 378 ? -6.976 0.077 -19.578 1.00 94.75 378 VAL A N 1
ATOM 2891 C CA . VAL A 1 378 ? -7.495 -0.155 -20.933 1.00 94.75 378 VAL A CA 1
ATOM 2892 C C . VAL A 1 378 ? -6.665 0.571 -21.994 1.00 94.75 378 VAL A C 1
ATOM 2894 O O . VAL A 1 378 ? -5.917 1.503 -21.697 1.00 94.75 378 VAL A O 1
ATOM 2897 N N . GLY A 1 379 ? -6.799 0.155 -23.258 1.00 93.31 379 GLY A N 1
ATOM 2898 C CA . GLY A 1 379 ? -6.145 0.827 -24.389 1.00 93.31 379 GLY A CA 1
ATOM 2899 C C . GLY A 1 379 ? -4.617 0.702 -24.400 1.00 93.31 379 GLY A C 1
ATOM 2900 O O . GLY A 1 379 ? -3.943 1.586 -24.928 1.00 93.31 379 GLY A O 1
ATOM 2901 N N . LEU A 1 380 ? -4.078 -0.371 -23.806 1.00 95.12 380 LEU A N 1
ATOM 2902 C CA . LEU A 1 380 ? -2.641 -0.637 -23.737 1.00 95.12 380 LEU A CA 1
ATOM 2903 C C . LEU A 1 380 ? -1.999 -0.630 -25.133 1.00 95.12 380 LEU A C 1
ATOM 2905 O O . LEU A 1 380 ? -2.362 -1.412 -26.012 1.00 95.12 380 LEU A O 1
ATOM 2909 N N . ARG A 1 381 ? -1.003 0.238 -25.312 1.00 94.50 381 ARG A N 1
ATOM 2910 C CA . ARG A 1 381 ? -0.205 0.376 -26.536 1.00 94.50 381 ARG A CA 1
ATOM 2911 C C . ARG A 1 381 ? 1.280 0.433 -26.202 1.00 94.50 381 ARG A C 1
ATOM 2913 O O . ARG A 1 381 ? 1.674 1.083 -25.236 1.00 94.50 381 ARG A O 1
ATOM 2920 N N . ALA A 1 382 ? 2.111 -0.187 -27.035 1.00 92.81 382 ALA A N 1
ATOM 2921 C CA . ALA A 1 382 ? 3.555 -0.008 -26.953 1.00 92.81 382 ALA A CA 1
ATOM 2922 C C . ALA A 1 382 ? 3.951 1.409 -27.401 1.00 92.81 382 ALA A C 1
ATOM 2924 O O . ALA A 1 382 ? 3.436 1.935 -28.391 1.00 92.81 382 ALA A O 1
ATOM 2925 N N . VAL A 1 383 ? 4.888 2.014 -26.679 1.00 92.62 383 VAL A N 1
ATOM 2926 C CA . VAL A 1 383 ? 5.512 3.300 -26.997 1.00 92.62 383 VAL A CA 1
ATOM 2927 C C . VAL A 1 383 ? 6.969 3.018 -27.356 1.00 92.62 383 VAL A C 1
ATOM 2929 O O . VAL A 1 383 ? 7.650 2.285 -26.648 1.00 92.62 383 VAL A O 1
ATOM 2932 N N . ARG A 1 384 ? 7.475 3.591 -28.452 1.00 86.25 384 ARG A N 1
ATOM 2933 C CA . ARG A 1 384 ? 8.925 3.647 -28.687 1.00 86.25 384 ARG A CA 1
ATOM 2934 C C . ARG A 1 384 ? 9.437 4.987 -28.188 1.00 86.25 384 ARG A C 1
ATOM 2936 O O . ARG A 1 384 ? 8.939 6.019 -28.634 1.00 86.25 384 ARG A O 1
ATOM 2943 N N . ARG A 1 385 ? 10.437 4.967 -27.310 1.00 84.19 385 ARG A N 1
ATOM 2944 C CA . ARG A 1 385 ? 11.162 6.161 -26.880 1.00 84.19 385 ARG A CA 1
ATOM 2945 C C . ARG A 1 385 ? 12.596 6.118 -27.439 1.00 84.19 385 ARG A C 1
ATOM 2947 O O . ARG A 1 385 ? 13.192 5.040 -27.477 1.00 84.19 385 ARG A O 1
ATOM 2954 N N . PRO A 1 386 ? 13.159 7.249 -27.901 1.00 74.75 386 PRO A N 1
ATOM 2955 C CA . PRO A 1 386 ? 14.588 7.341 -28.194 1.00 74.75 386 PRO A CA 1
ATOM 2956 C C . PRO A 1 386 ? 15.416 6.991 -26.948 1.00 74.75 386 PRO A C 1
ATOM 2958 O O . PRO A 1 386 ? 15.087 7.437 -25.852 1.00 74.75 386 PRO A O 1
ATOM 2961 N N . GLY A 1 387 ? 16.462 6.178 -27.100 1.00 74.19 387 GLY A N 1
ATOM 2962 C CA . GLY A 1 387 ? 17.331 5.773 -25.985 1.00 74.19 387 GLY A CA 1
ATOM 2963 C C . GLY A 1 387 ? 16.806 4.649 -25.076 1.00 74.19 387 GLY A C 1
ATOM 2964 O O . GLY A 1 387 ? 17.528 4.256 -24.166 1.00 74.19 387 GLY A O 1
ATOM 2965 N N . SER A 1 388 ? 15.609 4.088 -25.311 1.00 76.56 388 SER A N 1
ATOM 2966 C CA . SER A 1 388 ? 15.128 2.905 -24.570 1.00 76.56 388 SER A CA 1
ATOM 2967 C C . SER A 1 388 ? 16.098 1.728 -24.671 1.00 76.56 388 SER A C 1
ATOM 2969 O O . SER A 1 388 ? 16.489 1.335 -25.776 1.00 76.56 388 SER A O 1
ATOM 2971 N N . GLN A 1 389 ? 16.422 1.101 -23.539 1.00 78.88 389 GLN A N 1
ATOM 2972 C CA . GLN A 1 389 ? 17.253 -0.101 -23.536 1.00 78.88 389 GLN A CA 1
ATOM 2973 C C . GLN A 1 389 ? 16.458 -1.338 -23.984 1.00 78.88 389 GLN A C 1
ATOM 2975 O O . GLN A 1 389 ? 15.239 -1.415 -23.851 1.00 78.88 389 GLN A O 1
ATOM 2980 N N . ARG A 1 390 ? 17.155 -2.371 -24.478 1.00 74.81 390 ARG A N 1
ATOM 2981 C CA . ARG A 1 390 ? 16.532 -3.615 -24.984 1.00 74.81 390 ARG A CA 1
ATOM 2982 C C . ARG A 1 390 ? 15.723 -4.392 -23.928 1.00 74.81 390 ARG A C 1
ATOM 2984 O O . ARG A 1 390 ? 14.855 -5.183 -24.295 1.00 74.81 390 ARG A O 1
ATOM 2991 N N . ASN A 1 391 ? 16.017 -4.162 -22.648 1.00 84.31 391 ASN A N 1
ATOM 2992 C CA . ASN A 1 391 ? 15.404 -4.822 -21.492 1.00 84.31 391 ASN A CA 1
ATOM 2993 C C . ASN A 1 391 ? 14.387 -3.919 -20.758 1.00 84.31 391 ASN A C 1
ATOM 2995 O O . ASN A 1 391 ? 13.985 -4.219 -19.631 1.00 84.31 391 ASN A O 1
ATOM 2999 N N . GLU A 1 392 ? 13.964 -2.830 -21.410 1.00 91.38 392 GLU A N 1
ATOM 3000 C CA . GLU A 1 392 ? 12.977 -1.865 -20.926 1.00 91.38 392 GLU A CA 1
ATOM 3001 C C . GLU A 1 392 ? 11.787 -1.814 -21.891 1.00 91.38 392 GLU A C 1
ATOM 3003 O O . GLU A 1 392 ? 11.949 -1.659 -23.104 1.00 91.38 392 GLU A O 1
ATOM 3008 N N . PHE A 1 393 ? 10.571 -1.945 -21.362 1.00 93.38 393 PHE A N 1
ATOM 3009 C CA . PHE A 1 393 ? 9.348 -1.901 -22.161 1.00 93.38 393 PHE A CA 1
ATOM 3010 C C . PHE A 1 393 ? 8.498 -0.707 -21.765 1.00 93.38 393 PHE A C 1
ATOM 3012 O O . PHE A 1 393 ? 8.106 -0.567 -20.610 1.00 93.38 393 PHE A O 1
ATOM 3019 N N . HIS A 1 394 ? 8.182 0.133 -22.744 1.00 95.12 394 HIS A N 1
ATOM 3020 C CA . HIS A 1 394 ? 7.401 1.344 -22.544 1.00 95.12 394 HIS A CA 1
ATOM 3021 C C . HIS A 1 394 ? 5.993 1.127 -23.094 1.00 95.12 394 HIS A C 1
ATOM 3023 O O . HIS A 1 394 ? 5.806 0.829 -24.276 1.00 95.12 394 HIS A O 1
ATOM 3029 N N . LEU A 1 395 ? 4.999 1.270 -22.227 1.00 95.62 395 LEU A N 1
ATOM 3030 C CA . LEU A 1 395 ? 3.584 1.111 -22.525 1.00 95.62 395 LEU A CA 1
ATOM 3031 C C . LEU A 1 395 ? 2.838 2.391 -22.133 1.00 95.62 395 LEU A C 1
ATOM 3033 O O . LEU A 1 395 ? 3.226 3.104 -21.209 1.00 95.62 395 LEU A O 1
ATOM 3037 N N . ALA A 1 396 ? 1.737 2.668 -22.816 1.00 96.69 396 ALA A N 1
ATOM 3038 C CA . ALA A 1 396 ? 0.773 3.685 -22.417 1.00 96.69 396 ALA A CA 1
ATOM 3039 C C . ALA A 1 396 ? -0.635 3.090 -22.430 1.00 96.69 396 ALA A C 1
ATOM 3041 O O . ALA A 1 396 ? -0.921 2.200 -23.228 1.00 96.69 396 ALA A O 1
ATOM 3042 N N . GLY A 1 397 ? -1.514 3.598 -21.574 1.00 96.00 397 GLY A N 1
ATOM 3043 C CA . GLY A 1 397 ? -2.916 3.198 -21.508 1.00 96.00 397 GLY A CA 1
ATOM 3044 C C . GLY A 1 397 ? -3.741 4.193 -20.699 1.00 96.00 397 GLY A C 1
ATOM 3045 O O . GLY A 1 397 ? -3.313 5.320 -20.434 1.00 96.00 397 GLY A O 1
ATOM 3046 N N . THR A 1 398 ? -4.930 3.779 -20.284 1.00 96.12 398 THR A N 1
ATOM 3047 C CA . THR A 1 398 ? -5.820 4.574 -19.435 1.00 96.12 398 THR A CA 1
ATOM 3048 C C . THR A 1 398 ? -6.309 3.711 -18.286 1.00 96.12 398 THR A C 1
ATOM 3050 O O . THR A 1 398 ? -6.988 2.714 -18.505 1.00 96.12 398 THR A O 1
ATOM 3053 N N . LEU A 1 399 ? -5.959 4.086 -17.058 1.00 96.00 399 LEU A N 1
ATOM 3054 C CA . LEU A 1 399 ? -6.457 3.438 -15.850 1.00 96.00 399 LEU A CA 1
ATOM 3055 C C . LEU A 1 399 ? -7.907 3.873 -15.611 1.00 96.00 399 LEU A C 1
ATOM 3057 O O . LEU A 1 399 ? -8.178 5.071 -15.504 1.00 96.00 399 LEU A O 1
ATOM 3061 N N . ARG A 1 400 ? -8.828 2.908 -15.531 1.00 94.56 400 ARG A N 1
ATOM 3062 C CA . ARG A 1 400 ? -10.239 3.132 -15.196 1.00 94.56 400 ARG A CA 1
ATOM 3063 C C . ARG A 1 400 ? -10.527 2.696 -13.765 1.00 94.56 400 ARG A C 1
ATOM 3065 O O . ARG A 1 400 ? -10.431 1.517 -13.443 1.00 94.56 400 ARG A O 1
ATOM 3072 N N . GLN A 1 401 ? -10.930 3.642 -12.921 1.00 89.31 401 GLN A N 1
ATOM 3073 C CA . GLN A 1 401 ? -11.319 3.388 -11.531 1.00 89.31 401 GLN A CA 1
ATOM 3074 C C . GLN A 1 401 ? -12.690 4.014 -11.261 1.00 89.31 401 GLN A C 1
ATOM 3076 O O . GLN A 1 401 ? -12.822 5.221 -11.049 1.00 89.31 401 GLN A O 1
ATOM 3081 N N . GLY A 1 402 ? -13.737 3.186 -11.316 1.00 86.62 402 GLY A N 1
ATOM 3082 C CA . GLY A 1 402 ? -15.121 3.659 -11.266 1.00 86.62 402 GLY A CA 1
ATOM 3083 C C . GLY A 1 402 ? -15.409 4.635 -12.421 1.00 86.62 402 GLY A C 1
ATOM 3084 O O . GLY A 1 402 ? -15.202 4.259 -13.574 1.00 86.62 402 GLY A O 1
ATOM 3085 N N . PRO A 1 403 ? -15.869 5.873 -12.149 1.00 90.69 403 PRO A N 1
ATOM 3086 C CA . PRO A 1 403 ? -16.097 6.888 -13.178 1.00 90.69 403 PRO A CA 1
ATOM 3087 C C . PRO A 1 403 ? -14.822 7.635 -13.617 1.00 90.69 403 PRO A C 1
ATOM 3089 O O . PRO A 1 403 ? -14.899 8.468 -14.517 1.00 90.69 403 PRO A O 1
ATOM 3092 N N . HIS A 1 404 ? -13.667 7.400 -12.982 1.00 90.75 404 HIS A N 1
ATOM 3093 C CA . HIS A 1 404 ? -12.432 8.128 -13.277 1.00 90.75 404 HIS A CA 1
ATOM 3094 C C . HIS A 1 404 ? -11.601 7.440 -14.364 1.00 90.75 404 HIS A C 1
ATOM 3096 O O . HIS A 1 404 ? -11.374 6.230 -14.318 1.00 90.75 404 HIS A O 1
ATOM 3102 N N . GLU A 1 405 ? -11.084 8.245 -15.295 1.00 94.12 405 GLU A N 1
ATOM 3103 C CA . GLU A 1 405 ? -10.146 7.829 -16.339 1.00 94.12 405 GLU A CA 1
ATOM 3104 C C . GLU A 1 405 ? -8.834 8.609 -16.205 1.00 94.12 405 GLU A C 1
ATOM 3106 O O . GLU A 1 405 ? -8.827 9.842 -16.225 1.00 94.12 405 GLU A O 1
ATOM 3111 N N . LEU A 1 406 ? -7.713 7.898 -16.064 1.00 94.50 406 LEU A N 1
ATOM 3112 C CA . LEU A 1 406 ? -6.391 8.493 -15.869 1.00 94.50 406 LEU A CA 1
ATOM 3113 C C . LEU A 1 406 ? -5.410 8.000 -16.946 1.00 94.50 406 LEU A C 1
ATOM 3115 O O . LEU A 1 406 ? -5.074 6.813 -16.961 1.00 94.50 406 LEU A O 1
ATOM 3119 N N . PRO A 1 407 ? -4.918 8.880 -17.842 1.00 96.00 407 PRO A N 1
ATOM 3120 C CA . PRO A 1 407 ? -3.847 8.550 -18.780 1.00 96.00 407 PRO A CA 1
ATOM 3121 C C . PRO A 1 407 ? -2.588 8.098 -18.030 1.00 96.00 407 PRO A C 1
ATOM 3123 O O . PRO A 1 407 ? -2.033 8.854 -17.227 1.00 96.00 407 PRO A O 1
ATOM 3126 N N . LEU A 1 408 ? -2.148 6.870 -18.297 1.00 96.81 408 LEU A N 1
ATOM 3127 C CA . LEU A 1 408 ? -1.114 6.164 -17.543 1.00 96.81 408 LEU A CA 1
ATOM 3128 C C . LEU A 1 408 ? 0.057 5.779 -18.456 1.00 96.81 408 LEU A C 1
ATOM 3130 O O . LEU A 1 408 ? -0.134 5.125 -19.483 1.00 96.81 408 LEU A O 1
ATOM 3134 N N . ALA A 1 409 ? 1.272 6.138 -18.047 1.00 97.12 409 ALA A N 1
ATOM 3135 C CA . ALA A 1 409 ? 2.507 5.559 -18.565 1.00 97.12 409 ALA A CA 1
ATOM 3136 C C . ALA A 1 409 ? 2.880 4.334 -17.720 1.00 97.12 409 ALA A C 1
ATOM 3138 O O . ALA A 1 409 ? 2.828 4.402 -16.494 1.00 97.12 409 ALA A O 1
ATOM 3139 N N . VAL A 1 410 ? 3.288 3.230 -18.343 1.00 97.00 410 VAL A N 1
ATOM 3140 C CA . VAL A 1 410 ? 3.841 2.068 -17.632 1.00 97.00 410 VAL A CA 1
ATOM 3141 C C . VAL A 1 410 ? 5.194 1.726 -18.237 1.00 97.00 410 VAL A C 1
ATOM 3143 O O . VAL A 1 410 ? 5.308 1.558 -19.450 1.00 97.00 410 VAL A O 1
ATOM 3146 N N . ILE A 1 411 ? 6.225 1.636 -17.400 1.00 95.88 411 ILE A N 1
ATOM 3147 C CA . ILE A 1 411 ? 7.577 1.265 -17.815 1.00 95.88 411 ILE A CA 1
ATOM 3148 C C . ILE A 1 411 ? 7.973 -0.000 -17.065 1.00 95.88 411 ILE A C 1
ATOM 3150 O O . ILE A 1 411 ? 7.949 -0.028 -15.836 1.00 95.88 411 ILE A O 1
ATOM 3154 N N . VAL A 1 412 ? 8.320 -1.046 -17.812 1.00 95.94 412 VAL A N 1
ATOM 3155 C CA . VAL A 1 412 ? 8.671 -2.363 -17.279 1.00 95.94 412 VAL A CA 1
ATOM 3156 C C . VAL A 1 412 ? 10.168 -2.595 -17.451 1.00 95.94 412 VAL A C 1
ATOM 3158 O O . VAL A 1 412 ? 10.658 -2.721 -18.572 1.00 95.94 412 VAL A O 1
ATOM 3161 N N . TYR A 1 413 ? 10.886 -2.677 -16.337 1.00 94.31 413 TYR A N 1
ATOM 3162 C CA . TYR A 1 413 ? 12.315 -2.949 -16.260 1.00 94.31 413 TYR A CA 1
ATOM 3163 C C . TYR A 1 413 ? 12.532 -4.440 -15.977 1.00 94.31 413 TYR A C 1
ATOM 3165 O O . TYR A 1 413 ? 12.315 -4.912 -14.856 1.00 94.31 413 TYR A O 1
ATOM 3173 N N . ARG A 1 414 ? 12.981 -5.200 -16.985 1.00 93.25 414 ARG A N 1
ATOM 3174 C CA . ARG A 1 414 ? 13.352 -6.611 -16.783 1.00 93.25 414 ARG A CA 1
ATOM 3175 C C . ARG A 1 414 ? 14.579 -6.733 -15.875 1.00 93.25 414 ARG A C 1
ATOM 3177 O O . ARG A 1 414 ? 14.658 -7.646 -15.061 1.00 93.25 414 ARG A O 1
ATOM 3184 N N . GLU A 1 415 ? 15.523 -5.808 -16.023 1.00 90.19 415 GLU A N 1
ATOM 3185 C CA . GLU A 1 415 ? 16.832 -5.835 -15.372 1.00 90.19 415 GLU A CA 1
ATOM 3186 C C . GLU A 1 415 ? 17.211 -4.471 -14.769 1.00 90.19 415 GLU A C 1
ATOM 3188 O O . GLU A 1 415 ? 16.765 -3.402 -15.206 1.00 90.19 415 GLU A O 1
ATOM 3193 N N . GLY A 1 416 ? 18.079 -4.525 -13.755 1.00 89.75 416 GLY A N 1
ATOM 3194 C CA . GLY A 1 416 ? 18.547 -3.360 -13.007 1.00 89.75 416 GLY A CA 1
ATOM 3195 C C . GLY A 1 416 ? 17.518 -2.812 -12.013 1.00 89.75 416 GLY A C 1
ATOM 3196 O O . GLY A 1 416 ? 16.307 -2.942 -12.185 1.00 89.75 416 GLY A O 1
ATOM 3197 N N . HIS A 1 417 ? 18.012 -2.174 -10.956 1.00 94.06 417 HIS A N 1
ATOM 3198 C CA . HIS A 1 417 ? 17.178 -1.564 -9.921 1.00 94.06 417 HIS A CA 1
ATOM 3199 C C . HIS A 1 417 ? 16.419 -0.334 -10.434 1.00 94.06 417 HIS A C 1
ATOM 3201 O O . HIS A 1 417 ? 16.886 0.368 -11.332 1.00 94.06 417 HIS A O 1
ATOM 3207 N N . ILE A 1 418 ? 15.262 -0.028 -9.845 1.00 95.75 418 ILE A N 1
ATOM 3208 C CA . ILE A 1 418 ? 14.603 1.264 -10.084 1.00 95.75 418 ILE A CA 1
ATOM 3209 C C . ILE A 1 418 ? 15.317 2.306 -9.217 1.00 95.75 418 ILE A C 1
ATOM 3211 O O . ILE A 1 418 ? 15.240 2.257 -7.987 1.00 95.75 418 ILE A O 1
ATOM 3215 N N . THR A 1 419 ? 16.050 3.209 -9.867 1.00 96.06 419 THR A N 1
ATOM 3216 C CA . THR A 1 419 ? 16.850 4.268 -9.239 1.00 96.06 419 THR A CA 1
ATOM 3217 C C . THR A 1 419 ? 16.155 5.630 -9.329 1.00 96.06 419 THR A C 1
ATOM 3219 O O . THR A 1 419 ? 15.105 5.765 -9.962 1.00 96.06 419 THR A O 1
ATOM 3222 N N . ARG A 1 420 ? 16.731 6.653 -8.687 1.00 96.62 420 ARG A N 1
ATOM 3223 C CA . ARG A 1 420 ? 16.196 8.021 -8.697 1.00 96.62 420 ARG A CA 1
ATOM 3224 C C . ARG A 1 420 ? 16.146 8.603 -10.110 1.00 96.62 420 ARG A C 1
ATOM 3226 O O . ARG A 1 420 ? 15.149 9.199 -10.503 1.00 96.62 420 ARG A O 1
ATOM 3233 N N . GLU A 1 421 ? 17.195 8.365 -10.885 1.00 94.56 421 GLU A N 1
ATOM 3234 C CA . GLU A 1 421 ? 17.376 8.874 -12.245 1.00 94.56 421 GLU A CA 1
ATOM 3235 C C . GLU A 1 421 ? 16.277 8.335 -13.169 1.00 94.56 421 GLU A C 1
ATOM 3237 O O . GLU A 1 421 ? 15.694 9.099 -13.931 1.00 94.56 421 GLU A O 1
ATOM 3242 N N . ARG A 1 422 ? 15.909 7.050 -13.024 1.00 94.00 422 ARG A N 1
ATOM 3243 C CA . ARG A 1 422 ? 14.785 6.432 -13.752 1.00 94.00 422 ARG A CA 1
ATOM 3244 C C . ARG A 1 422 ? 13.442 7.119 -13.450 1.00 94.00 422 ARG A C 1
ATOM 3246 O O . ARG A 1 422 ? 12.633 7.274 -14.360 1.00 94.00 422 ARG A O 1
ATOM 3253 N N . VAL A 1 423 ? 13.201 7.574 -12.216 1.00 95.56 423 VAL A N 1
ATOM 3254 C CA . VAL A 1 423 ? 11.969 8.314 -11.857 1.00 95.56 423 VAL A CA 1
ATOM 3255 C C . VAL A 1 423 ? 11.955 9.713 -12.485 1.00 95.56 423 VAL A C 1
ATOM 3257 O O . VAL A 1 423 ? 10.949 10.108 -13.077 1.00 95.56 423 VAL A O 1
ATOM 3260 N N . VAL A 1 424 ? 13.072 10.445 -12.407 1.00 95.00 424 VAL A N 1
ATOM 3261 C CA . VAL A 1 424 ? 13.217 11.787 -13.005 1.00 95.00 424 VAL A CA 1
ATOM 3262 C C . VAL A 1 424 ? 13.063 11.736 -14.531 1.00 95.00 424 VAL A C 1
ATOM 3264 O O . VAL A 1 424 ? 12.312 12.521 -15.110 1.00 95.00 424 VAL A O 1
ATOM 3267 N N . ASP A 1 425 ? 13.712 10.770 -15.181 1.00 92.75 425 ASP A N 1
ATOM 3268 C CA . ASP A 1 425 ? 13.657 10.557 -16.629 1.00 92.75 425 ASP A CA 1
ATOM 3269 C C . ASP A 1 425 ? 12.241 10.203 -17.124 1.00 92.75 425 ASP A C 1
ATOM 3271 O O . ASP A 1 425 ? 11.761 10.742 -18.129 1.00 92.75 425 ASP A O 1
ATOM 3275 N N . VAL A 1 426 ? 11.513 9.358 -16.384 1.00 92.56 426 VAL A N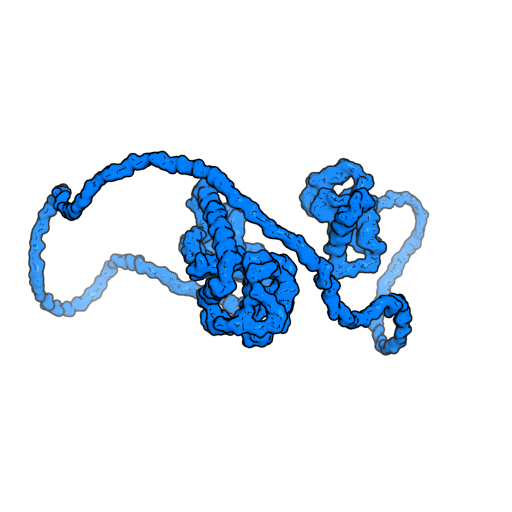 1
ATOM 3276 C CA . VAL A 1 426 ? 10.104 9.060 -16.682 1.00 92.56 426 VAL A CA 1
ATOM 3277 C C . VAL A 1 426 ? 9.234 10.313 -16.557 1.00 92.56 426 VAL A C 1
ATOM 3279 O O . VAL A 1 426 ? 8.450 10.579 -17.468 1.00 92.56 426 VAL A O 1
ATOM 3282 N N . ARG A 1 427 ? 9.405 11.126 -15.503 1.00 92.31 427 ARG A N 1
ATOM 3283 C CA . ARG A 1 427 ? 8.672 12.398 -15.327 1.00 92.31 427 ARG A CA 1
ATOM 3284 C C . ARG A 1 427 ? 8.916 13.380 -16.476 1.00 92.31 427 ARG A C 1
ATOM 3286 O O . ARG A 1 427 ? 7.959 13.938 -17.007 1.00 92.31 427 ARG A O 1
ATOM 3293 N N . GLY A 1 428 ? 10.165 13.545 -16.916 1.00 91.31 428 GLY A N 1
ATOM 3294 C CA . GLY A 1 428 ? 10.497 14.396 -18.066 1.00 91.31 428 GLY A CA 1
ATOM 3295 C C . GLY A 1 428 ? 9.930 13.891 -19.403 1.00 91.31 428 GLY A C 1
ATOM 3296 O O . GLY A 1 428 ? 9.677 14.677 -20.319 1.00 91.31 428 GLY A O 1
ATOM 3297 N N . SER A 1 429 ? 9.680 12.584 -19.527 1.00 90.88 429 SER A N 1
ATOM 3298 C CA . SER A 1 429 ? 9.314 11.931 -20.792 1.00 90.88 429 SER A CA 1
ATOM 3299 C C . SER A 1 429 ? 7.831 11.574 -20.959 1.00 90.88 429 SER A C 1
ATOM 3301 O O . SER A 1 429 ? 7.453 11.033 -22.002 1.00 90.88 429 SER A O 1
ATOM 3303 N N . LEU A 1 430 ? 6.963 11.933 -20.002 1.00 91.88 430 LEU A N 1
ATOM 3304 C CA . LEU A 1 430 ? 5.516 11.634 -20.007 1.00 91.88 430 LEU A CA 1
ATOM 3305 C C . LEU A 1 430 ? 4.771 12.058 -21.286 1.00 91.88 430 LEU A C 1
ATOM 3307 O O . LEU A 1 430 ? 3.785 11.426 -21.679 1.00 91.88 430 LEU A O 1
ATOM 3311 N N . HIS A 1 431 ? 5.265 13.088 -21.973 1.00 90.25 431 HIS A N 1
ATOM 3312 C CA . HIS A 1 431 ? 4.711 13.575 -23.233 1.00 90.25 431 HIS A CA 1
ATOM 3313 C C . HIS A 1 431 ? 4.729 12.508 -24.352 1.00 90.25 431 HIS A C 1
ATOM 3315 O O . HIS A 1 431 ? 3.783 12.431 -25.137 1.00 90.25 431 HIS A O 1
ATOM 3321 N N . HIS A 1 432 ? 5.710 11.593 -24.382 1.00 90.69 432 HIS A N 1
ATOM 3322 C CA . HIS A 1 432 ? 5.737 10.475 -25.344 1.00 90.69 432 HIS A CA 1
ATOM 3323 C C . HIS A 1 432 ? 4.612 9.444 -25.124 1.00 90.69 432 HIS A C 1
ATOM 3325 O O . HIS A 1 432 ? 4.200 8.738 -26.049 1.00 90.69 432 HIS A O 1
ATOM 3331 N N . TYR A 1 433 ? 4.072 9.365 -23.907 1.00 92.81 433 TYR A N 1
ATOM 3332 C CA . TYR A 1 433 ? 3.053 8.387 -23.520 1.00 92.81 433 TYR A CA 1
ATOM 3333 C C . TYR A 1 433 ? 1.627 8.875 -23.823 1.00 92.81 433 TYR A C 1
ATOM 3335 O O . TYR A 1 433 ? 0.653 8.210 -23.477 1.00 92.81 433 TYR A O 1
ATOM 3343 N N . GLY A 1 434 ? 1.482 9.972 -24.576 1.00 85.56 434 GLY A N 1
ATOM 3344 C CA . GLY A 1 434 ? 0.183 10.556 -24.922 1.00 85.56 434 GLY A CA 1
ATOM 3345 C C . GLY A 1 434 ? -0.374 11.400 -23.781 1.00 85.56 434 GLY A C 1
ATOM 3346 O O . GLY A 1 434 ? -1.540 11.263 -23.429 1.00 85.56 434 GLY A O 1
ATOM 3347 N N . ASN A 1 435 ? 0.480 12.249 -23.199 1.00 82.94 435 ASN A N 1
ATOM 3348 C CA . ASN A 1 435 ? 0.168 13.110 -22.053 1.00 82.94 435 ASN A CA 1
ATOM 3349 C C . ASN A 1 435 ? -0.317 12.319 -20.826 1.00 82.94 435 ASN A C 1
ATOM 3351 O O . ASN A 1 435 ? -1.338 12.645 -20.213 1.00 82.94 435 ASN A O 1
ATOM 3355 N N . ALA A 1 436 ? 0.437 11.273 -20.471 1.00 92.19 436 ALA A N 1
ATOM 3356 C CA . ALA A 1 436 ? 0.227 10.534 -19.232 1.00 92.19 436 ALA A CA 1
ATOM 3357 C C . ALA A 1 436 ? 0.302 11.478 -18.018 1.00 92.19 436 ALA A C 1
ATOM 3359 O O . ALA A 1 436 ? 1.206 12.306 -17.924 1.00 92.19 436 ALA A O 1
ATOM 3360 N N . ARG A 1 437 ? -0.653 11.346 -17.092 1.00 93.94 437 ARG A N 1
ATOM 3361 C CA . ARG A 1 437 ? -0.735 12.136 -15.848 1.00 93.94 437 ARG A CA 1
ATOM 3362 C C . ARG A 1 437 ? -0.210 11.389 -14.623 1.00 93.94 437 ARG A C 1
ATOM 3364 O O . ARG A 1 437 ? -0.071 11.982 -13.561 1.00 93.94 437 ARG A O 1
ATOM 3371 N N . VAL A 1 438 ? 0.041 10.093 -14.770 1.00 94.88 438 VAL A N 1
ATOM 3372 C CA . VAL A 1 438 ? 0.592 9.189 -13.757 1.00 94.88 438 VAL A CA 1
ATOM 3373 C C . VAL A 1 438 ? 1.560 8.248 -14.472 1.00 94.88 438 VAL A C 1
ATOM 3375 O O . VAL A 1 438 ? 1.333 7.903 -15.637 1.00 94.88 438 VAL A O 1
ATOM 3378 N N . ALA A 1 439 ? 2.617 7.814 -13.787 1.00 96.31 439 ALA A N 1
ATOM 3379 C CA . ALA A 1 439 ? 3.492 6.749 -14.270 1.00 96.31 439 ALA A CA 1
ATOM 3380 C C . ALA A 1 439 ? 3.583 5.586 -13.280 1.00 96.31 439 ALA A C 1
ATOM 3382 O O . ALA A 1 439 ? 3.657 5.802 -12.072 1.00 96.31 439 ALA A O 1
ATOM 3383 N N . TRP A 1 440 ? 3.624 4.357 -13.785 1.00 97.44 440 TRP A N 1
ATOM 3384 C CA . TRP A 1 440 ? 3.968 3.158 -13.022 1.00 97.44 440 TRP A CA 1
ATOM 3385 C C . TRP A 1 440 ? 5.313 2.622 -13.521 1.00 97.44 440 TRP A C 1
ATOM 3387 O O . TRP A 1 440 ? 5.450 2.273 -14.694 1.00 97.44 440 TRP A O 1
ATOM 3397 N N . LEU A 1 441 ? 6.309 2.560 -12.639 1.00 97.25 441 LEU A N 1
ATOM 3398 C CA . LEU A 1 441 ? 7.599 1.930 -12.906 1.00 97.25 441 LEU A CA 1
ATOM 3399 C C . LEU A 1 441 ? 7.581 0.552 -12.245 1.00 97.25 441 LEU A C 1
ATOM 3401 O O . LEU A 1 441 ? 7.481 0.443 -11.024 1.00 97.25 441 LEU A O 1
ATOM 3405 N N . VAL A 1 442 ? 7.662 -0.491 -13.061 1.00 97.06 442 VAL A N 1
ATOM 3406 C CA . VAL A 1 442 ? 7.533 -1.892 -12.657 1.00 97.06 442 VAL A CA 1
ATOM 3407 C C . VAL A 1 442 ? 8.861 -2.586 -12.921 1.00 97.06 442 VAL A C 1
ATOM 3409 O O . VAL A 1 442 ? 9.305 -2.639 -14.061 1.00 97.06 442 VAL A O 1
ATOM 3412 N N . GLY A 1 443 ? 9.520 -3.104 -11.892 1.00 95.19 443 GLY A N 1
ATOM 3413 C CA . GLY A 1 443 ? 10.809 -3.782 -12.011 1.00 95.19 443 GLY A CA 1
ATOM 3414 C C . GLY A 1 443 ? 10.742 -5.212 -11.500 1.00 95.19 443 GLY A C 1
ATOM 3415 O O . GLY A 1 443 ? 10.052 -5.482 -10.525 1.00 95.19 443 GLY A O 1
ATOM 3416 N N . LEU A 1 444 ? 11.499 -6.130 -12.105 1.00 94.31 444 LEU A N 1
ATOM 3417 C CA . LEU A 1 444 ? 11.708 -7.464 -11.515 1.00 94.31 444 LEU A CA 1
ATOM 3418 C C . LEU A 1 444 ? 12.726 -7.436 -10.354 1.00 94.31 444 LEU A C 1
ATOM 3420 O O . LEU A 1 444 ? 12.742 -8.334 -9.513 1.00 94.31 444 LEU A O 1
ATOM 3424 N N . ALA A 1 445 ? 13.556 -6.390 -10.288 1.00 92.12 445 ALA A N 1
ATOM 3425 C CA . ALA A 1 445 ? 14.522 -6.135 -9.221 1.00 92.12 445 ALA A CA 1
ATOM 3426 C C . ALA A 1 445 ? 13.968 -5.175 -8.144 1.00 92.12 445 ALA A C 1
ATOM 3428 O O . ALA A 1 445 ? 12.856 -4.661 -8.248 1.00 92.12 445 ALA A O 1
ATOM 3429 N N . GLN A 1 446 ? 14.759 -4.919 -7.096 1.00 93.31 446 GLN A N 1
ATOM 3430 C CA . GLN A 1 446 ? 14.398 -3.989 -6.015 1.00 93.31 446 GLN A CA 1
ATOM 3431 C C . GLN A 1 446 ? 14.390 -2.514 -6.45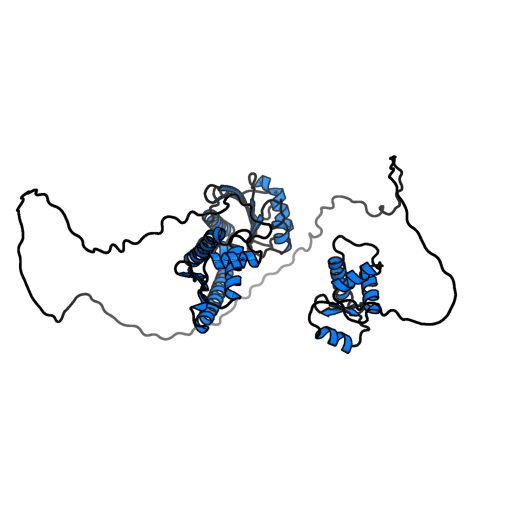6 1.00 93.31 446 GLN A C 1
ATOM 3433 O O . GLN A 1 446 ? 15.188 -2.104 -7.302 1.00 93.31 446 GLN A O 1
ATOM 3438 N N . VAL A 1 447 ? 13.542 -1.714 -5.806 1.00 96.25 447 VAL A N 1
ATOM 3439 C CA . VAL A 1 447 ? 13.508 -0.244 -5.888 1.00 96.25 447 VAL A CA 1
ATOM 3440 C C . VAL A 1 447 ? 14.458 0.356 -4.837 1.00 96.25 447 VAL A C 1
ATOM 3442 O O . VAL A 1 447 ? 14.400 -0.019 -3.666 1.00 96.25 447 VAL A O 1
ATOM 3445 N N . VAL A 1 448 ? 15.309 1.306 -5.235 1.00 96.31 448 VAL A N 1
ATOM 3446 C CA . VAL A 1 448 ? 16.256 2.006 -4.341 1.00 96.31 448 VAL A CA 1
ATOM 3447 C C . VAL A 1 448 ? 15.529 3.069 -3.500 1.00 96.31 448 VAL A C 1
ATOM 3449 O O . VAL A 1 448 ? 14.562 3.670 -3.965 1.00 96.31 448 VAL A O 1
ATOM 3452 N N . SER A 1 449 ? 15.995 3.354 -2.276 1.00 94.94 449 SER A N 1
ATOM 3453 C CA . SER A 1 449 ? 15.373 4.357 -1.385 1.00 94.94 449 SER A CA 1
ATOM 3454 C C . SER A 1 449 ? 15.223 5.735 -2.040 1.00 94.94 449 SER A C 1
ATOM 3456 O O . SER A 1 449 ? 14.122 6.276 -2.054 1.00 94.94 449 SER A O 1
ATOM 3458 N N . GLY A 1 450 ? 16.274 6.236 -2.699 1.00 95.00 450 GLY A N 1
ATOM 3459 C CA . GLY A 1 450 ? 16.247 7.521 -3.407 1.00 95.00 450 GLY A CA 1
ATOM 3460 C C . GLY A 1 450 ? 15.232 7.592 -4.558 1.00 95.00 450 GLY A C 1
ATOM 3461 O O . GLY A 1 450 ? 14.799 8.681 -4.921 1.00 95.00 450 GLY A O 1
ATOM 3462 N N . ALA A 1 451 ? 14.801 6.451 -5.111 1.00 95.25 451 ALA A N 1
ATOM 3463 C CA . ALA A 1 451 ? 13.695 6.414 -6.068 1.00 95.25 451 ALA A CA 1
ATOM 3464 C C . ALA A 1 451 ? 12.342 6.620 -5.371 1.00 95.25 451 ALA A C 1
ATOM 3466 O O . ALA A 1 451 ? 11.493 7.340 -5.889 1.00 95.25 451 ALA A O 1
ATOM 3467 N N . ARG A 1 452 ? 12.148 6.027 -4.183 1.00 95.31 452 ARG A N 1
ATOM 3468 C CA . ARG A 1 452 ? 10.932 6.200 -3.367 1.00 95.31 452 ARG A CA 1
ATOM 3469 C C . ARG A 1 452 ? 10.808 7.631 -2.842 1.00 95.31 452 ARG A C 1
ATOM 3471 O O . ARG A 1 452 ? 9.720 8.189 -2.892 1.00 95.31 452 ARG A O 1
ATOM 3478 N N . GLU A 1 453 ? 11.917 8.222 -2.401 1.00 94.81 453 GLU A N 1
ATOM 3479 C CA . GLU A 1 453 ? 11.996 9.632 -1.989 1.00 94.81 453 GLU A CA 1
ATOM 3480 C C . GLU A 1 453 ? 11.603 10.570 -3.141 1.00 94.81 453 GLU A C 1
ATOM 3482 O O . GLU A 1 453 ? 10.732 11.418 -2.976 1.00 94.81 453 GLU A O 1
ATOM 3487 N N . GLU A 1 454 ? 12.171 10.364 -4.333 1.00 95.31 454 GLU A N 1
ATOM 3488 C CA . GLU A 1 454 ? 11.833 11.136 -5.533 1.00 95.31 454 GLU A CA 1
ATOM 3489 C C . GLU A 1 454 ? 10.361 10.949 -5.942 1.00 95.31 454 GLU A C 1
ATOM 3491 O O . GLU A 1 454 ? 9.651 11.922 -6.195 1.00 95.31 454 GLU A O 1
ATOM 3496 N N . ALA A 1 455 ? 9.857 9.712 -5.950 1.00 93.94 455 ALA A N 1
ATOM 3497 C CA . ALA A 1 455 ? 8.461 9.417 -6.270 1.00 93.94 455 ALA A CA 1
ATOM 3498 C C . ALA A 1 455 ? 7.457 10.081 -5.306 1.00 93.94 455 ALA A C 1
ATOM 3500 O O . ALA A 1 455 ? 6.359 10.429 -5.740 1.00 93.94 455 ALA A O 1
ATOM 3501 N N . ALA A 1 456 ? 7.843 10.301 -4.045 1.00 93.31 456 ALA A N 1
ATOM 3502 C CA . ALA A 1 456 ? 7.021 10.919 -3.002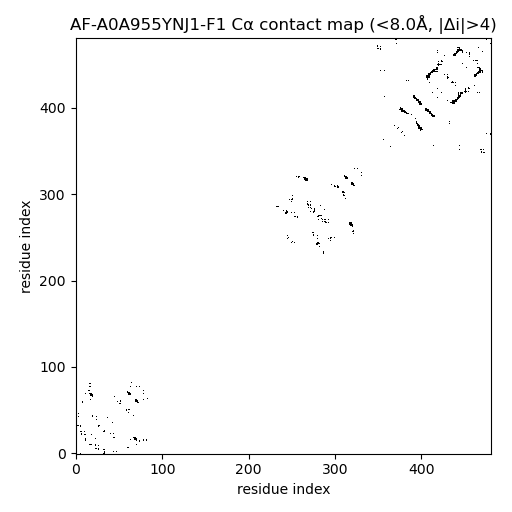 1.00 93.31 456 ALA A CA 1
ATOM 3503 C C . ALA A 1 456 ? 7.050 12.464 -2.979 1.00 93.31 456 ALA A C 1
ATOM 3505 O O . ALA A 1 456 ? 6.379 13.065 -2.140 1.00 93.31 456 ALA A O 1
ATOM 3506 N N . VAL A 1 457 ? 7.808 13.117 -3.870 1.00 93.56 457 VAL A N 1
ATOM 3507 C CA . VAL A 1 457 ? 7.854 14.587 -3.975 1.00 93.56 457 VAL A CA 1
ATOM 3508 C C . VAL A 1 457 ? 6.458 15.157 -4.258 1.00 93.56 457 VAL A C 1
ATOM 3510 O O . VAL A 1 457 ? 5.837 14.828 -5.270 1.00 93.56 457 VAL A O 1
ATOM 3513 N N . LEU A 1 458 ? 5.992 16.032 -3.363 1.00 83.06 458 LEU A N 1
ATOM 3514 C CA . LEU A 1 458 ? 4.749 16.793 -3.511 1.00 83.06 458 LEU A CA 1
ATOM 3515 C C . LEU A 1 458 ? 4.839 17.725 -4.734 1.00 83.06 458 LEU A C 1
ATOM 3517 O O . LEU A 1 458 ? 5.923 18.185 -5.087 1.00 83.06 458 LEU A O 1
ATOM 3521 N N . ASP A 1 459 ? 3.710 17.960 -5.402 1.00 87.75 459 ASP A N 1
ATOM 3522 C CA . ASP A 1 459 ? 3.565 18.734 -6.652 1.00 87.75 459 ASP A CA 1
ATOM 3523 C C . ASP A 1 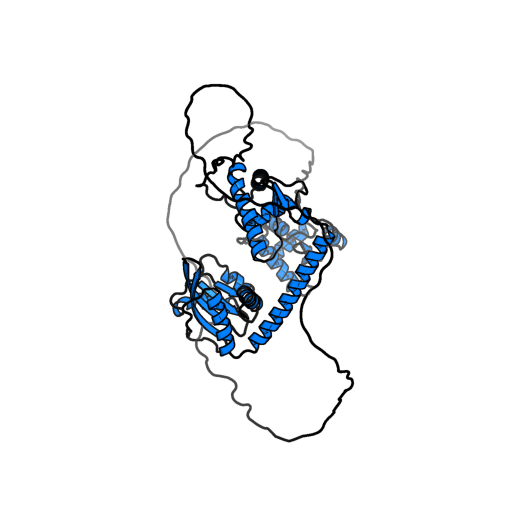459 ? 4.291 18.187 -7.903 1.00 87.75 459 ASP A C 1
ATOM 3525 O O . ASP A 1 459 ? 4.063 18.671 -9.015 1.00 87.75 459 ASP A O 1
ATOM 3529 N N . ALA A 1 460 ? 5.098 17.130 -7.780 1.00 91.38 460 ALA A N 1
ATOM 3530 C CA . ALA A 1 460 ? 5.628 16.396 -8.927 1.00 91.38 460 ALA A CA 1
ATOM 3531 C C . ALA A 1 460 ? 4.607 15.379 -9.471 1.00 91.38 460 ALA A C 1
ATOM 3533 O O . ALA A 1 460 ? 3.674 14.961 -8.783 1.00 91.38 460 ALA A O 1
ATOM 3534 N N . THR A 1 461 ? 4.782 14.927 -10.719 1.00 92.31 461 THR A N 1
ATOM 3535 C CA . THR A 1 461 ? 3.852 13.943 -11.291 1.00 92.31 461 THR A CA 1
ATOM 3536 C C . THR A 1 461 ? 3.896 12.622 -10.505 1.00 92.31 461 THR A C 1
ATOM 3538 O O . THR A 1 461 ? 5.000 12.106 -10.274 1.00 92.31 461 THR A O 1
ATOM 3541 N N . PRO A 1 462 ? 2.737 12.048 -10.112 1.00 94.94 462 PRO A N 1
ATOM 3542 C CA . PRO A 1 462 ? 2.695 10.817 -9.332 1.00 94.94 462 PRO A CA 1
ATOM 3543 C C . PRO A 1 462 ? 3.355 9.639 -10.055 1.00 94.94 462 PRO A C 1
ATOM 3545 O O . PRO A 1 462 ? 3.002 9.303 -11.192 1.00 94.94 462 PRO A O 1
ATOM 3548 N N . CYS A 1 463 ? 4.292 8.989 -9.366 1.00 95.69 463 CYS A N 1
ATOM 3549 C CA . CYS A 1 463 ? 4.994 7.806 -9.849 1.00 95.69 463 CYS A CA 1
ATOM 3550 C C . CYS A 1 463 ? 4.799 6.649 -8.862 1.00 95.69 463 CYS A C 1
ATOM 3552 O O . CYS A 1 463 ? 5.325 6.689 -7.754 1.00 95.69 463 CYS A O 1
ATOM 3554 N N . ALA A 1 464 ? 4.066 5.607 -9.254 1.00 95.94 464 ALA A N 1
ATOM 3555 C CA . ALA A 1 464 ? 4.003 4.370 -8.480 1.00 95.94 464 ALA A CA 1
ATOM 3556 C C . ALA A 1 464 ? 5.216 3.497 -8.823 1.00 95.94 464 ALA A C 1
ATOM 3558 O O . ALA A 1 464 ? 5.524 3.307 -10.000 1.00 95.94 464 ALA A O 1
ATOM 3559 N N . LEU A 1 465 ? 5.896 2.962 -7.808 1.00 97.25 465 LEU A N 1
ATOM 3560 C CA . LEU A 1 465 ? 7.064 2.097 -7.981 1.00 97.25 465 LEU A CA 1
ATOM 3561 C C . LEU A 1 465 ? 6.734 0.695 -7.466 1.00 97.25 465 LEU A C 1
ATOM 3563 O O . LEU A 1 465 ? 6.435 0.532 -6.284 1.00 97.25 465 LEU A O 1
ATOM 3567 N N . LEU A 1 466 ? 6.814 -0.307 -8.339 1.00 96.38 466 LEU A N 1
ATOM 3568 C CA . LEU A 1 466 ? 6.659 -1.715 -7.991 1.00 96.38 466 LEU A CA 1
ATOM 3569 C C . LEU A 1 466 ? 8.002 -2.417 -8.211 1.00 96.38 466 LEU A C 1
ATOM 3571 O O . LEU A 1 466 ? 8.513 -2.443 -9.329 1.00 96.38 466 LEU A O 1
ATOM 3575 N N . ASP A 1 467 ? 8.574 -2.978 -7.145 1.00 95.75 467 ASP A N 1
ATOM 3576 C CA . ASP A 1 467 ? 9.634 -3.984 -7.263 1.00 95.75 467 ASP A CA 1
ATOM 3577 C C . ASP A 1 467 ? 9.035 -5.367 -7.560 1.00 95.75 467 ASP A C 1
ATOM 3579 O O . ASP A 1 467 ? 7.815 -5.536 -7.583 1.00 95.75 467 ASP A O 1
ATOM 3583 N N . GLY A 1 468 ? 9.889 -6.372 -7.775 1.00 94.56 468 GLY A N 1
ATOM 3584 C CA . GLY A 1 468 ? 9.427 -7.716 -8.126 1.00 94.56 468 GLY A CA 1
ATOM 3585 C C . GLY A 1 468 ? 8.465 -8.303 -7.086 1.00 94.56 468 GLY A C 1
ATOM 3586 O O . GLY A 1 468 ? 7.467 -8.918 -7.451 1.00 94.56 468 GLY A O 1
ATOM 3587 N N . ALA A 1 469 ? 8.710 -8.071 -5.792 1.00 93.06 469 ALA A N 1
ATOM 3588 C CA . ALA A 1 469 ? 7.826 -8.551 -4.731 1.00 93.06 469 ALA A CA 1
ATOM 3589 C C . ALA A 1 469 ? 6.453 -7.858 -4.786 1.00 93.06 469 ALA A C 1
ATOM 3591 O O . ALA A 1 469 ? 5.428 -8.540 -4.744 1.00 93.06 469 ALA A O 1
ATOM 3592 N N . GLY A 1 470 ? 6.431 -6.531 -4.959 1.00 94.38 470 GLY A N 1
ATOM 3593 C CA . GLY A 1 470 ? 5.198 -5.763 -5.152 1.00 94.38 470 GLY A CA 1
ATOM 3594 C C . GLY A 1 470 ? 4.436 -6.136 -6.429 1.00 94.38 470 GLY A C 1
ATOM 3595 O O . GLY A 1 470 ? 3.210 -6.206 -6.405 1.00 94.38 470 GLY A O 1
ATOM 3596 N N . LEU A 1 471 ? 5.140 -6.439 -7.526 1.00 95.19 471 LEU A N 1
ATOM 3597 C CA . LEU A 1 471 ? 4.532 -6.942 -8.760 1.00 95.19 471 LEU A CA 1
ATOM 3598 C C . LEU A 1 471 ? 3.868 -8.306 -8.535 1.00 95.19 471 LEU A C 1
ATOM 3600 O O . LEU A 1 471 ? 2.715 -8.479 -8.913 1.00 95.19 471 LEU A O 1
ATOM 3604 N N . ALA A 1 472 ? 4.566 -9.248 -7.892 1.00 94.81 472 ALA A N 1
ATOM 3605 C CA . ALA A 1 472 ? 4.027 -10.573 -7.587 1.00 94.81 472 ALA A CA 1
ATOM 3606 C C . ALA A 1 472 ? 2.803 -10.507 -6.653 1.00 94.81 472 ALA A C 1
ATOM 3608 O O . ALA A 1 472 ? 1.851 -11.255 -6.846 1.00 94.81 472 ALA A O 1
ATOM 3609 N N . GLU A 1 473 ? 2.796 -9.593 -5.677 1.00 93.31 473 GLU A N 1
ATOM 3610 C CA . GLU A 1 473 ? 1.635 -9.356 -4.810 1.00 93.31 473 GLU A CA 1
ATOM 3611 C C . GLU A 1 473 ? 0.449 -8.730 -5.561 1.00 93.31 473 GLU A C 1
ATOM 3613 O O . GLU A 1 473 ? -0.690 -9.160 -5.377 1.00 93.31 473 GLU A O 1
ATOM 3618 N N . ALA A 1 474 ? 0.694 -7.747 -6.434 1.00 94.00 474 ALA A N 1
ATOM 3619 C CA . ALA A 1 474 ? -0.354 -7.144 -7.258 1.00 94.00 474 ALA A CA 1
ATOM 3620 C C . ALA A 1 474 ? -0.967 -8.164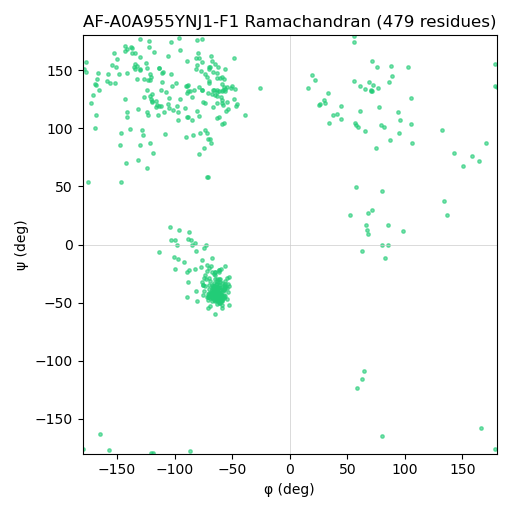 -8.237 1.00 94.00 474 ALA A C 1
ATOM 3622 O O . ALA A 1 474 ? -2.181 -8.189 -8.426 1.00 94.00 474 ALA A O 1
ATOM 3623 N N . MET A 1 475 ? -0.133 -9.043 -8.794 1.00 94.81 475 MET A N 1
ATOM 3624 C CA . MET A 1 475 ? -0.513 -10.184 -9.630 1.00 94.81 475 MET A CA 1
ATOM 3625 C C . MET A 1 475 ? -1.368 -11.215 -8.870 1.00 94.81 475 MET A C 1
ATOM 3627 O O . MET A 1 475 ? -2.481 -11.521 -9.306 1.00 94.81 475 MET A O 1
ATOM 3631 N N . GLU A 1 476 ? -0.924 -11.658 -7.686 1.00 91.62 476 GLU A N 1
ATOM 3632 C CA . GLU A 1 476 ? -1.679 -12.556 -6.790 1.00 91.62 476 GLU A CA 1
ATOM 3633 C C . GLU A 1 476 ? -3.058 -11.971 -6.438 1.00 91.62 476 GLU A C 1
ATOM 3635 O O . GLU A 1 476 ? -4.070 -12.669 -6.513 1.00 91.62 476 GLU A O 1
ATOM 3640 N N . ARG A 1 477 ? -3.122 -10.669 -6.122 1.00 90.12 477 ARG A N 1
ATOM 3641 C CA . ARG A 1 477 ? -4.355 -9.962 -5.736 1.00 90.12 477 ARG A CA 1
ATOM 3642 C C . ARG A 1 477 ? -5.454 -10.004 -6.801 1.00 90.12 477 ARG A C 1
ATOM 3644 O O . ARG A 1 477 ? -6.628 -10.058 -6.439 1.00 90.12 477 ARG A O 1
ATOM 3651 N N . VAL A 1 478 ? -5.094 -9.946 -8.084 1.00 92.50 478 VAL A N 1
ATOM 3652 C CA . VAL A 1 478 ? -6.056 -9.990 -9.204 1.00 92.50 478 VAL A CA 1
ATOM 3653 C C . VAL A 1 478 ? -6.177 -11.378 -9.845 1.00 92.50 478 VAL A C 1
ATOM 3655 O O . VAL A 1 478 ? -6.912 -11.539 -10.817 1.00 92.50 478 VAL A O 1
ATOM 3658 N N . GLY A 1 479 ? -5.486 -12.389 -9.305 1.00 90.62 479 GLY A N 1
ATOM 3659 C CA . GLY A 1 479 ? -5.530 -13.766 -9.804 1.00 90.62 479 GLY A CA 1
ATOM 3660 C C . GLY A 1 479 ? -4.819 -13.978 -11.146 1.00 90.62 479 GLY A C 1
ATOM 3661 O O . GLY A 1 479 ? -5.230 -14.845 -11.916 1.00 90.62 479 GLY A O 1
ATOM 3662 N N . VAL A 1 480 ? -3.781 -13.190 -11.444 1.00 89.62 480 VAL A N 1
ATOM 3663 C CA . VAL A 1 480 ? -2.973 -13.306 -12.670 1.00 89.62 480 VAL A CA 1
ATOM 3664 C C . VAL A 1 480 ? -1.552 -13.722 -12.302 1.00 89.62 480 VAL A C 1
ATOM 3666 O O . VAL A 1 480 ? -0.822 -12.901 -11.762 1.00 89.62 480 VAL A O 1
ATOM 3669 N N . GLY A 1 481 ? -1.139 -14.944 -12.655 1.00 72.88 481 GLY A N 1
ATOM 3670 C CA . GLY A 1 481 ? 0.223 -15.458 -12.424 1.00 72.88 481 GLY A CA 1
ATOM 3671 C C . GLY A 1 481 ? 0.268 -16.748 -11.617 1.00 72.88 481 GLY A C 1
ATOM 3672 O O . GLY A 1 481 ? -0.072 -16.696 -10.419 1.00 72.88 481 GLY A O 1
#

Radius of gyration: 40.27 Å; Cα contacts (8 Å, |Δi|>4): 445; chains: 1; bounding box: 120×116×86 Å

Foldseek 3Di:
DDLLVLLVVLQVVVLAKDFLVVSQVVSVVVVVDPDDDPCNSVVSLVVLVVQQVVDPPPRQWDDLDVRIIHGPPHDPVRSVVVVPDDDDDDDDPDDPDPDPDDDDDDDDDDDDDDDDDDDDDDDDDYDDDDDDDDPPDDDDDDDDDDDPDDDDDDDDDDDDDDDDDDDDDDDDDDDDDDDDDDDDDDDDDDDDDDDDDDDDDDDDDDDDDDDDDDDDDDDDPPPPPPDDDPPLPAPPVDDWDVQAAAAPRLVVLLLCLQVVDPDFFDFLLVSLVVCCVVVNGHDHSSNCSVRSVVNLVVQQVVCVVVVHHRQWDDDPRTIHGPVVVDDPVVVVVVVVVVVVVVVVLVVVLVVVLVVLLVDDPVVVCVLVVVLCVLQQWPPKDWFDDPPDDPQKTWIWTWHDDPPDTFTEIEIEGSDDEAELVNQVVCLVCCVSRVNGQEYEYEYSAYHDPNNVVNQPDPPGRHYHYHYSSNVSVSCVVSVGD

Solvent-accessible surface area (backbone atoms only — not comparable to full-atom values): 30847 Å² total; per-residue (Å²): 81,54,70,69,55,31,44,51,52,53,36,64,76,68,69,49,64,41,43,38,56,62,45,40,52,54,28,55,77,67,62,33,53,76,76,81,59,102,52,48,45,65,51,41,43,53,51,49,59,45,46,57,68,70,38,93,80,74,49,65,51,40,76,80,49,95,66,25,39,28,56,67,88,56,55,70,70,57,59,49,52,62,66,70,64,80,83,83,88,83,79,78,78,76,81,81,78,80,82,80,76,89,80,89,80,87,82,87,84,81,88,82,86,88,78,89,80,83,89,85,86,88,85,87,88,86,86,83,89,86,88,85,88,88,89,86,77,85,82,91,84,80,88,87,90,75,84,92,80,86,84,87,80,88,85,86,84,89,80,90,81,89,82,82,88,82,90,81,87,86,84,88,83,91,87,78,89,86,84,85,89,84,85,85,83,90,86,92,87,87,78,92,81,90,88,88,85,86,85,84,87,83,89,81,90,79,90,78,93,77,88,82,84,90,79,91,82,92,78,86,79,82,66,81,74,72,74,72,78,76,75,83,71,51,77,85,84,65,77,84,55,94,76,46,47,57,67,68,55,34,48,54,50,52,53,45,61,48,66,79,49,84,71,80,62,39,40,35,37,59,53,31,40,52,32,34,76,70,58,36,36,78,80,61,26,76,46,38,16,64,57,46,51,46,43,56,51,52,49,30,50,52,25,49,76,70,76,40,77,42,63,57,40,76,58,93,62,29,39,37,55,39,68,79,80,49,58,69,67,58,56,50,52,50,52,50,49,53,54,49,48,54,53,49,50,54,52,46,45,60,49,50,52,50,55,55,71,68,43,55,73,68,57,44,50,49,53,50,51,54,38,40,45,67,71,31,36,40,78,74,40,84,46,90,60,93,87,65,52,97,56,49,47,43,32,19,31,32,37,45,59,89,94,44,80,42,40,25,26,37,38,40,28,66,62,64,61,46,38,41,65,60,52,53,53,49,64,77,47,28,66,77,40,71,61,26,68,35,35,38,43,37,23,61,32,57,64,40,70,63,21,55,57,58,38,65,43,81,95,53,74,49,43,49,78,31,23,32,70,54,46,46,50,57,22,56,75,67,73,42,130

Sequence (481 aa):
MTFTEAAVEVLRLVGKPLHYKAITDIAIERELLSHLGKSPEITMNSRLATMVKKDRGDAPIIKVKPGVFGLREFDAAVIDAAMHESGQDFELPEPEVVEDDEEESDGAAQAPEGEAAEASAPVEKPRPTQKLPGQDVFPEEEDDDEPILANLGNGGSESDGDDRNRKRRRRRRGRKDGDGDVEQDGAAADGRRDAAGRGERDRGARDRDRNGRNRRDRGGERGDRVRAGRDVLGDWEREPGEGETVGIGLVEALERALSARQGPARSHEQLAQLLVEEGRLQGSAAALAPTVAAAVRADNARAQLQGARPRFRVWGDAVELTDWSLPNDALRAEAELRRALGRQQEAVRRGFLRMVGDLPNAGLLELVASWLNAEGVVGLRAVRRPGSQRNEFHLAGTLRQGPHELPLAVIVYREGHITRERVVDVRGSLHHYGNARVAWLVGLAQVVSGAREEAAVLDATPCALLDGAGLAEAMERVGVG